Protein 4EC6 (pdb70)

B-factor: mean 28.8, std 16.99, range [8.0, 128.02]

Organism: Enterococcus faecalis (NCBI:txid1351)

Solvent-accessible surface area: 35112 Å² total

Foldseek 3Di:
DQVQVQVLVVVLVCLLQDQDQPLVVSCVVNVVQADPPEPCSPRGNPQKAWDDKDWDDWDDDPAWIKTKIDTWIQHPVDTFWMKIWTWHADPVGIHTYYDIDIGGDDPD/DQVQVVVLVVVLVCLLQDQDQPQVVSCVVNVVQADPLDDCSPRGHDQKDWPDKAWDDWDDDPAFIKTKIDTWIDHPHDTFWIKIFTWHADPVGIHTYDDIDTGHDDDD/DFVQVQVLVVVLVCLLQDQPPDFVVSCVVNVVQADPLDDCSPRGNDQKDWDDKAWDDWDADDQFIKTKIDTWIDHPHDTFWIKIWTWHQDPDGIHTYDDIDTDHDDPD/DVVQVQVLVVVLVVLLQDQPQDLVVSCVVNVVQADPLEDCSPRGNPQKDWDDKAWDDWDDDPFFIKTKIDTWIDHPNRIFWIKIFTKGADPPGIHTYYDIDIDTDDPD/DVVQVQVLVVVLVCLLQDQPQDQVVSCVVNVVAADPVDDCNPRGNPQKDWPDKAWDDWDACPQGIKTKIDTWIDRVPDTFWIKIFIWGQDPHRIHTYDDIDTHGDDDD/DQVQVQVLVVVLVCLLQDQDQDAVVSCVVNVVQADPLDDCPPRDNPQKDWDDKAWDDWDADPAFIKTKIDTFIHNDPDTFWIKIWTWHQDPVGIHTYDDIDTDGDDPD

Sequence (648 aa):
SQSKIDTFGRYFLTYYFSQEKNQENYQSSLRTYVSEKVDISDWKALGKTLKSVNYYGSEQTKKGYSVEYLLNVSVDNRSKQKITFEVEPTKNGFLVTTQPKLTDFSFNSQSKIDTFGRYFLTYYFSQEKNQENYQSSLRTYVSEKVDISDWKALGKTLKSVNYYGSEQTKKGYSVEYLLNVSVDNRSKQKITFEVEPTKNGFLVTTQPKLTDFSFNSQSKIDTFGRYFLTYYFSQEKNQENYQSSLRTYVSEKVDISDWKALGKTLKSVNYYGSEQTKKGYSVEYLLNVSVDNRSKQKITFEVEPTKNGFLVTTQPKLTDFSFNSQSKIDTFGRYFLTYYFSQEKNQENYQSSLRTYVSEKVDISDWKALGKTLKSVNYYGSEQTKKGYSVEYLLNVSVDNRSKQKITFEVEPTKNGFLVTTQPKLTDFSFNSQSKIDTFGRYFLTYYFSQEKNQENYQSSLRTYVSEKVDISDWKALGKTLKSVNYYGSEQTKKGYSVEYLLNVSVDNRSKQKITFEVEPTKNGFLVTTQPKLTDFSFNSQSKIDTFGRYFLTYYFSQEKNQENYQSSLRTYVSEKVDISDWKALGKTLKSVNYYGSEQTKKGYSVEYLLNVSVDNRSKQKITFEVEPTKNGFLVTTQPKLTDFSFN

Nearest PDB structures (foldseek):
  4ec6-assembly2_E  TM=1.003E+00  e=1.521E-17  Enterococcus faecalis
  2qiy-assembly1_A  TM=4.184E-01  e=1.084E-01  Saccharomyces cerevisiae
  1px3-assembly1_A  TM=3.657E-01  e=6.871E+00  Escherichia coli
  7brs-assembly2_B  TM=3.778E-01  e=8.739E+00  Escherichia coli K-12
  7brs-assembly4_D  TM=3.753E-01  e=7.296E+00  Escherichia coli K-12

Secondary structure (DSSP, 8-state):
-HHHHHHHHHHHHHHHT-----HHHHHHHHGGGB-TTS--TT----S-EEEEEEEEEEEE-SSSEEEEEEEEEESSS-B--EEEEEEEE-SSSEEE-SPPEEE-----/-HHHHHHHHHHHHHHHT---SSHHHHHHTTGGGB-TTS--TT----S-EEEEEEEEEEEE-SSSEEEEEEEEEEETTEE--EEEEEEEE-SSSEEE-SPPEEE-----/--HHHHHHHHHHHHHHT---SSHHHHHHHHGGGB-TTS--TT----S-EEEEEEEEEEEE-SSSEEEEEEEEEEETTEE--EEEEEEEE-SSSEEE-S--EEE-----/-HHHHHHHHHHHHHHHT---S-HHHHHHHHGGGB-TTS--TT----S-EEEEEEEEEEEE-SSSEEEEEEEEEEETTEE--EEEEEEEEETTEEEE-SPPEEE-----/-HHHHHHHHHHHHHHHT---SSHHHHHHHHGGGB-TTS--TT----S-EEEEEEEEEEEE-SS-EEEEEEEEEEETTEE--EEEEEEEE-SSSEEE-SPPEEE-----/-HHHHHHHHHHHHHHHT-----HHHHHHHHGGGB-TTS--TT----S-EEEEEEEEEEEE-SSSEEEEEEEEEESSS-B--EEEEEEEE-SSSEEE-S--EEE-----

Structure (mmCIF, N/CA/C/O backbone):
data_4EC6
#
_entry.id   4EC6
#
_cell.length_a   39.210
_cell.length_b   54.980
_cell.length_c   93.470
_cell.angle_alpha   89.91
_cell.angle_beta   86.44
_cell.angle_gamma   78.63
#
_symmetry.space_group_name_H-M   'P 1'
#
loop_
_entity.id
_entity.type
_entity.pdbx_description
1 polymer 'Putative uncharacterized protein'
2 water water
#
loop_
_atom_site.group_PDB
_atom_site.id
_atom_site.type_symbol
_atom_site.label_atom_id
_atom_site.label_alt_id
_atom_site.label_comp_id
_atom_site.label_asym_id
_atom_site.label_entity_id
_atom_site.label_seq_id
_atom_site.pdbx_PDB_ins_code
_atom_site.Cartn_x
_atom_site.Cartn_y
_atom_site.Cartn_z
_atom_site.occupancy
_atom_site.B_iso_or_equiv
_atom_site.auth_seq_id
_atom_site.auth_comp_id
_atom_site.auth_asym_id
_atom_site.auth_atom_id
_atom_site.pdbx_PDB_model_num
ATOM 1 N N . SER A 1 53 ? 61.398 39.332 50.501 1.00 43.89 214 SER A N 1
ATOM 2 C CA . SER A 1 53 ? 60.963 40.630 51.152 1.00 43.12 214 SER A CA 1
ATOM 3 C C . SER A 1 53 ? 60.260 40.549 52.544 1.00 42.03 214 SER A C 1
ATOM 4 O O . SER A 1 53 ? 59.490 39.595 52.853 1.00 36.13 214 SER A O 1
ATOM 7 N N . GLN A 1 54 ? 60.587 41.547 53.378 1.00 41.16 215 GLN A N 1
ATOM 8 C CA . GLN A 1 54 ? 59.934 41.830 54.662 1.00 33.37 215 GLN A CA 1
ATOM 9 C C . GLN A 1 54 ? 58.503 42.265 54.323 1.00 29.81 215 GLN A C 1
ATOM 10 O O . GLN A 1 54 ? 57.501 41.780 54.894 1.00 29.91 215 GLN A O 1
ATOM 16 N N . SER A 1 55 ? 58.423 43.174 53.357 1.00 24.05 216 SER A N 1
ATOM 17 C CA . SER A 1 55 ? 57.192 43.594 52.723 1.00 21.63 216 SER A CA 1
ATOM 18 C C . SER A 1 55 ? 56.220 42.495 52.365 1.00 19.66 216 SER A C 1
ATOM 19 O O . SER A 1 55 ? 55.004 42.585 52.617 1.00 18.86 216 SER A O 1
ATOM 22 N N . LYS A 1 56 ? 56.749 41.473 51.719 1.00 17.32 217 LYS A N 1
ATOM 23 C CA . LYS A 1 56 ? 55.936 40.396 51.248 1.00 16.65 217 LYS A CA 1
ATOM 24 C C . LYS A 1 56 ? 55.428 39.527 52.368 1.00 15.87 217 LYS A C 1
ATOM 25 O O . LYS A 1 56 ? 54.258 39.188 52.322 1.00 15.33 217 LYS A O 1
ATOM 31 N N . ILE A 1 57 ? 56.231 39.211 53.390 1.00 15.83 218 ILE A N 1
ATOM 32 C CA . ILE A 1 57 ? 55.690 38.398 54.506 1.00 16.94 218 ILE A CA 1
ATOM 33 C C . ILE A 1 57 ? 54.594 39.169 55.213 1.00 15.38 218 ILE A C 1
ATOM 34 O O . ILE A 1 57 ? 53.529 38.624 55.553 1.00 15.10 218 ILE A O 1
ATOM 39 N N . ASP A 1 58 ? 54.867 40.451 55.442 1.00 13.46 219 ASP A N 1
ATOM 40 C CA . ASP A 1 58 ? 53.937 41.356 56.079 1.00 12.48 219 ASP A CA 1
ATOM 41 C C . ASP A 1 58 ? 52.575 41.346 55.399 1.00 11.99 219 ASP A C 1
ATOM 42 O O . ASP A 1 58 ? 51.567 41.096 56.036 1.00 11.49 219 ASP A O 1
ATOM 47 N N . THR A 1 59 ? 52.554 41.583 54.089 1.00 11.36 220 THR A N 1
ATOM 48 C CA . THR A 1 59 ? 51.332 41.589 53.301 1.00 10.36 220 THR A CA 1
ATOM 49 C C . THR A 1 59 ? 50.640 40.245 53.329 1.00 10.04 220 THR A C 1
ATOM 50 O O . THR A 1 59 ? 49.415 40.158 53.532 1.00 10.08 220 THR A O 1
ATOM 54 N N . PHE A 1 60 ? 51.400 39.181 53.124 1.00 9.53 221 PHE A N 1
ATOM 55 C CA . PHE A 1 60 ? 50.819 37.846 53.230 1.00 9.36 221 PHE A CA 1
ATOM 56 C C . PHE A 1 60 ? 50.105 37.679 54.592 1.00 9.53 221 PHE A C 1
ATOM 57 O O . PHE A 1 60 ? 48.950 37.230 54.669 1.00 9.23 221 PHE A O 1
ATOM 65 N N . GLY A 1 61 ? 50.794 38.053 55.662 1.00 9.44 222 GLY A N 1
ATOM 66 C CA . GLY A 1 61 ? 50.208 37.890 56.971 1.00 9.87 222 GLY A CA 1
ATOM 67 C C . GLY A 1 61 ? 48.916 38.679 57.096 1.00 10.20 222 GLY A C 1
ATOM 68 O O . GLY A 1 61 ? 47.958 38.233 57.758 1.00 11.08 222 GLY A O 1
ATOM 69 N N . ARG A 1 62 ? 48.842 39.837 56.448 1.00 10.14 223 ARG A N 1
ATOM 70 C CA . ARG A 1 62 ? 47.612 40.635 56.546 1.00 10.18 223 ARG A CA 1
ATOM 71 C C . ARG A 1 62 ? 46.455 39.930 55.912 1.00 10.20 223 ARG A C 1
ATOM 72 O O . ARG A 1 62 ? 45.356 39.947 56.445 1.00 10.44 223 ARG A O 1
ATOM 80 N N . TYR A 1 63 ? 46.708 39.326 54.743 1.00 10.86 224 TYR A N 1
ATOM 81 C CA . TYR A 1 63 ? 45.675 38.646 54.001 1.00 10.64 224 TYR A CA 1
ATOM 82 C C . TYR A 1 63 ? 45.165 37.463 54.813 1.00 10.44 224 TYR A C 1
ATOM 83 O O . TYR A 1 63 ? 43.954 37.370 55.081 1.00 10.75 224 TYR A O 1
ATOM 92 N N . PHE A 1 64 ? 46.085 36.648 55.313 1.00 9.71 225 PHE A N 1
ATOM 93 C CA . PHE A 1 64 ? 45.724 35.595 56.249 1.00 9.40 225 PHE A CA 1
ATOM 94 C C . PHE A 1 64 ? 44.902 36.124 57.423 1.00 9.63 225 PHE A C 1
ATOM 95 O O . PHE A 1 64 ? 43.916 35.487 57.772 1.00 9.59 225 PHE A O 1
ATOM 103 N N . LEU A 1 65 ? 45.293 37.237 58.045 1.00 9.57 226 LEU A N 1
ATOM 104 C CA . LEU A 1 65 ? 44.528 37.719 59.217 1.00 10.41 226 LEU A CA 1
ATOM 105 C C . LEU A 1 65 ? 43.047 38.060 58.922 1.00 11.59 226 LEU A C 1
ATOM 106 O O . LEU A 1 65 ? 42.154 37.855 59.737 1.00 11.61 226 LEU A O 1
ATOM 111 N N . THR A 1 66 ? 42.807 38.591 57.732 1.00 13.21 227 THR A N 1
ATOM 112 C CA . THR A 1 66 ? 41.497 38.829 57.243 1.00 14.31 227 THR A CA 1
ATOM 113 C C . THR A 1 66 ? 40.644 37.544 57.265 1.00 15.23 227 THR A C 1
ATOM 114 O O . THR A 1 66 ? 39.509 37.573 57.693 1.00 17.07 227 THR A O 1
ATOM 118 N N . TYR A 1 67 ? 41.171 36.409 56.831 1.00 14.71 228 TYR A N 1
ATOM 119 C CA . TYR A 1 67 ? 40.400 35.186 56.856 1.00 14.41 228 TYR A CA 1
ATOM 120 C C . TYR A 1 67 ? 40.377 34.529 58.260 1.00 13.55 228 TYR A C 1
ATOM 121 O O . TYR A 1 67 ? 39.375 34.027 58.731 1.00 14.63 228 TYR A O 1
ATOM 130 N N . TYR A 1 68 ? 41.479 34.584 58.950 1.00 12.57 229 TYR A N 1
ATOM 131 C CA . TYR A 1 68 ? 41.565 34.059 60.265 1.00 12.18 229 TYR A CA 1
ATOM 132 C C . TYR A 1 68 ? 40.627 34.785 61.189 1.00 12.93 229 TYR A C 1
ATOM 133 O O . TYR A 1 68 ? 40.036 34.166 62.039 1.00 12.49 229 TYR A O 1
ATOM 142 N N . PHE A 1 69 ? 40.463 36.096 61.014 1.00 13.83 230 PHE A N 1
ATOM 143 C CA . PHE A 1 69 ? 39.542 36.832 61.893 1.00 14.99 230 PHE A CA 1
ATOM 144 C C . PHE A 1 69 ? 38.112 36.940 61.332 1.00 16.18 230 PHE A C 1
ATOM 145 O O . PHE A 1 69 ? 37.283 37.656 61.884 1.00 15.62 230 PHE A O 1
ATOM 153 N N . SER A 1 70 ? 37.827 36.217 60.255 1.00 17.34 231 SER A N 1
ATOM 154 C CA . SER A 1 70 ? 36.509 36.196 59.700 1.00 18.55 231 SER A CA 1
ATOM 155 C C . SER A 1 70 ? 35.523 35.708 60.765 1.00 21.56 231 SER A C 1
ATOM 156 O O . SER A 1 70 ? 35.831 34.866 61.642 1.00 19.74 231 SER A O 1
ATOM 159 N N . GLN A 1 71 ? 34.320 36.236 60.697 1.00 24.04 232 GLN A N 1
ATOM 160 C CA . GLN A 1 71 ? 33.338 35.798 61.659 1.00 26.61 232 GLN A CA 1
ATOM 161 C C . GLN A 1 71 ? 32.357 34.723 61.224 1.00 24.78 232 GLN A C 1
ATOM 162 O O . GLN A 1 71 ? 31.549 34.324 62.042 1.00 25.36 232 GLN A O 1
ATOM 168 N N . GLU A 1 72 ? 32.501 34.211 59.994 1.00 23.27 233 GLU A N 1
ATOM 169 C CA . GLU A 1 72 ? 31.836 33.003 59.498 1.00 23.51 233 GLU A CA 1
ATOM 170 C C . GLU A 1 72 ? 31.544 31.904 60.542 1.00 25.06 233 GLU A C 1
ATOM 171 O O . GLU A 1 72 ? 32.435 31.253 61.104 1.00 24.92 233 GLU A O 1
ATOM 177 N N . LYS A 1 73 ? 30.263 31.703 60.802 1.00 24.28 234 LYS A N 1
ATOM 178 C CA . LYS A 1 73 ? 29.870 30.893 61.915 1.00 24.70 234 LYS A CA 1
ATOM 179 C C . LYS A 1 73 ? 29.837 29.394 61.534 1.00 22.90 234 LYS A C 1
ATOM 180 O O . LYS A 1 73 ? 29.954 28.540 62.402 1.00 20.06 234 LYS A O 1
ATOM 186 N N . ASN A 1 74 ? 29.707 29.096 60.242 1.00 21.06 235 ASN A N 1
ATOM 187 C CA . ASN A 1 74 ? 29.856 27.746 59.730 1.00 21.40 235 ASN A CA 1
ATOM 188 C C . ASN A 1 74 ? 31.337 27.305 59.754 1.00 21.17 235 ASN A C 1
ATOM 189 O O . ASN A 1 74 ? 32.129 27.771 58.944 1.00 20.53 235 ASN A O 1
ATOM 194 N N . GLN A 1 75 ? 31.686 26.405 60.655 1.00 21.05 236 GLN A N 1
ATOM 195 C CA . GLN A 1 75 ? 33.049 25.914 60.803 1.00 22.97 236 GLN A CA 1
ATOM 196 C C . GLN A 1 75 ? 33.721 25.370 59.511 1.00 23.81 236 GLN A C 1
ATOM 197 O O . GLN A 1 75 ? 34.905 25.627 59.275 1.00 21.70 236 GLN A O 1
ATOM 203 N N . GLU A 1 76 ? 32.982 24.632 58.680 1.00 26.00 237 GLU A N 1
ATOM 204 C CA . GLU A 1 76 ? 33.568 24.159 57.420 1.00 27.68 237 GLU A CA 1
ATOM 205 C C . GLU A 1 76 ? 33.922 25.316 56.481 1.00 25.92 237 GLU A C 1
ATOM 206 O O . GLU A 1 76 ? 34.976 25.320 55.873 1.00 28.15 237 GLU A O 1
ATOM 212 N N . ASN A 1 77 ? 33.060 26.303 56.369 1.00 25.76 238 ASN A N 1
ATOM 213 C CA . ASN A 1 77 ? 33.366 27.429 55.498 1.00 26.39 238 ASN A CA 1
ATOM 214 C C . ASN A 1 77 ? 34.512 28.320 56.051 1.00 23.55 238 ASN A C 1
ATOM 215 O O . ASN A 1 77 ? 35.296 28.855 55.284 1.00 21.98 238 ASN A O 1
ATOM 220 N N . TYR A 1 78 ? 34.607 28.440 57.379 1.00 20.14 239 TYR A N 1
ATOM 221 C CA . TYR A 1 78 ? 35.599 29.283 58.002 1.00 18.26 239 TYR A CA 1
ATOM 222 C C . TYR A 1 78 ? 36.975 28.642 57.702 1.00 18.44 239 TYR A C 1
ATOM 223 O O . TYR A 1 78 ? 37.928 29.305 57.215 1.00 17.06 239 TYR A O 1
ATOM 232 N N . GLN A 1 79 ? 37.035 27.343 57.912 1.00 16.81 240 GLN A N 1
ATOM 233 C CA . GLN A 1 79 ? 38.189 26.598 57.517 1.00 17.29 240 GLN A CA 1
ATOM 234 C C . GLN A 1 79 ? 38.504 26.616 56.045 1.00 17.82 240 GLN A C 1
ATOM 235 O O . GLN A 1 79 ? 39.657 26.763 55.675 1.00 17.29 240 GLN A O 1
ATOM 241 N N . SER A 1 80 ? 37.501 26.539 55.183 1.00 19.25 241 SER A N 1
ATOM 242 C CA . SER A 1 80 ? 37.813 26.527 53.745 1.00 18.76 241 SER A CA 1
ATOM 243 C C . SER A 1 80 ? 38.389 27.810 53.280 1.00 17.68 241 SER A C 1
ATOM 244 O O . SER A 1 80 ? 39.254 27.812 52.442 1.00 18.11 241 SER A O 1
ATOM 247 N N . SER A 1 81 ? 37.855 28.917 53.776 1.00 17.09 242 SER A N 1
ATOM 248 C CA . SER A 1 81 ? 38.281 30.212 53.293 1.00 16.31 242 SER A CA 1
ATOM 249 C C . SER A 1 81 ? 39.696 30.556 53.766 1.00 14.74 242 SER A C 1
ATOM 250 O O . SER A 1 81 ? 40.283 31.450 53.231 1.00 14.08 242 SER A O 1
ATOM 253 N N . LEU A 1 82 ? 40.213 29.862 54.777 1.00 13.90 243 LEU A N 1
ATOM 254 C CA . LEU A 1 82 ? 41.579 30.083 55.168 1.00 14.07 243 LEU A CA 1
ATOM 255 C C . LEU A 1 82 ? 42.557 28.970 54.787 1.00 14.06 243 LEU A C 1
ATOM 256 O O . LEU A 1 82 ? 43.766 29.117 54.950 1.00 14.19 243 LEU A O 1
ATOM 261 N N . ARG A 1 83 ? 42.028 27.894 54.213 1.00 14.50 244 ARG A N 1
ATOM 262 C CA . ARG A 1 83 ? 42.789 26.700 53.835 1.00 14.42 244 ARG A CA 1
ATOM 263 C C . ARG A 1 83 ? 44.056 26.970 53.038 1.00 14.39 244 ARG A C 1
ATOM 264 O O . ARG A 1 83 ? 45.094 26.409 53.369 1.00 13.74 244 ARG A O 1
ATOM 272 N N . THR A 1 84 ? 43.982 27.826 52.009 1.00 15.26 245 THR A N 1
ATOM 273 C CA . THR A 1 84 ? 45.119 28.077 51.118 1.00 15.45 245 THR A CA 1
ATOM 274 C C . THR A 1 84 ? 46.241 28.788 51.783 1.00 14.31 245 THR A C 1
ATOM 275 O O . THR A 1 84 ? 47.334 28.662 51.324 1.00 13.59 245 THR A O 1
ATOM 279 N N . TYR A 1 85 ? 45.953 29.566 52.835 1.00 13.55 246 TYR A N 1
ATOM 280 C CA . TYR A 1 85 ? 46.983 30.260 53.628 1.00 12.78 246 TYR A CA 1
ATOM 281 C C . TYR A 1 85 ? 47.726 29.379 54.587 1.00 12.02 246 TYR A C 1
ATOM 282 O O . TYR A 1 85 ? 48.857 29.688 54.946 1.00 11.72 246 TYR A O 1
ATOM 291 N N . VAL A 1 86 ? 47.097 28.297 55.025 1.00 11.86 247 VAL A N 1
ATOM 292 C CA . VAL A 1 86 ? 47.766 27.400 55.995 1.00 12.07 247 VAL A CA 1
ATOM 293 C C . VAL A 1 86 ? 48.379 26.138 55.410 1.00 12.60 247 VAL A C 1
ATOM 294 O O . VAL A 1 86 ? 47.773 25.461 54.601 1.00 12.58 247 VAL A O 1
ATOM 298 N N . SER A 1 87 ? 49.613 25.842 55.801 1.00 13.51 248 SER A N 1
ATOM 299 C CA . SER A 1 87 ? 50.222 24.577 55.444 1.00 14.19 248 SER A CA 1
ATOM 300 C C . SER A 1 87 ? 49.299 23.408 55.822 1.00 15.07 248 SER A C 1
ATOM 301 O O . SER A 1 87 ? 48.696 23.391 56.891 1.00 14.60 248 SER A O 1
ATOM 304 N N . GLU A 1 88 ? 49.226 22.418 54.925 1.00 17.83 249 GLU A N 1
ATOM 305 C CA . GLU A 1 88 ? 48.516 21.162 55.170 1.00 19.28 249 GLU A CA 1
ATOM 306 C C . GLU A 1 88 ? 49.051 20.424 56.383 1.00 18.81 249 GLU A C 1
ATOM 307 O O . GLU A 1 88 ? 48.390 19.567 56.909 1.00 19.94 249 GLU A O 1
ATOM 313 N N . LYS A 1 89 ? 50.255 20.734 56.815 1.00 18.92 250 LYS A N 1
ATOM 314 C CA . LYS A 1 89 ? 50.809 20.063 57.978 1.00 20.86 250 LYS A CA 1
ATOM 315 C C . LYS A 1 89 ? 50.248 20.587 59.272 1.00 19.77 250 LYS A C 1
ATOM 316 O O . LYS A 1 89 ? 50.543 20.039 60.289 1.00 21.30 250 LYS A O 1
ATOM 322 N N . VAL A 1 90 ? 49.490 21.673 59.250 1.00 17.80 251 VAL A N 1
ATOM 323 C CA . VAL A 1 90 ? 48.875 22.165 60.461 1.00 17.30 251 VAL A CA 1
ATOM 324 C C . VAL A 1 90 ? 47.465 21.593 60.543 1.00 17.19 251 VAL A C 1
ATOM 325 O O . VAL A 1 90 ? 46.772 21.552 59.510 1.00 16.30 251 VAL A O 1
ATOM 329 N N . ASP A 1 91 ? 47.057 21.148 61.742 1.00 16.57 252 ASP A N 1
ATOM 330 C CA . ASP A 1 91 ? 45.716 20.603 61.949 1.00 17.50 252 ASP A CA 1
ATOM 331 C C . ASP A 1 91 ? 44.784 21.804 62.130 1.00 17.08 252 ASP A C 1
ATOM 332 O O . ASP A 1 91 ? 44.883 22.507 63.122 1.00 16.50 252 ASP A O 1
ATOM 337 N N . ILE A 1 92 ? 43.940 22.066 61.138 1.00 16.92 253 ILE A N 1
ATOM 338 C CA . ILE A 1 92 ? 42.996 23.188 61.239 1.00 17.20 253 ILE A CA 1
ATOM 339 C C . ILE A 1 92 ? 41.582 22.678 61.431 1.00 17.04 253 ILE A C 1
ATOM 340 O O . ILE A 1 92 ? 40.628 23.455 61.419 1.00 16.85 253 ILE A O 1
ATOM 345 N N . SER A 1 93 ? 41.439 21.375 61.620 1.00 17.65 254 SER A N 1
ATOM 346 C CA . SER A 1 93 ? 40.088 20.763 61.793 1.00 18.59 254 SER A CA 1
ATOM 347 C C . SER A 1 93 ? 39.256 21.344 62.974 1.00 19.06 254 SER A C 1
ATOM 348 O O . SER A 1 93 ? 38.030 21.375 62.911 1.00 18.67 254 SER A O 1
ATOM 351 N N . ASP A 1 94 ? 39.922 21.812 64.031 1.00 20.22 255 ASP A N 1
ATOM 352 C CA . ASP A 1 94 ? 39.217 22.459 65.170 1.00 23.55 255 ASP A CA 1
ATOM 353 C C . ASP A 1 94 ? 39.194 24.027 65.223 1.00 23.17 255 ASP A C 1
ATOM 354 O O . ASP A 1 94 ? 38.713 24.589 66.187 1.00 25.54 255 ASP A O 1
ATOM 359 N N . TRP A 1 95 ? 39.690 24.729 64.206 1.00 20.73 256 TRP A N 1
ATOM 360 C CA . TRP A 1 95 ? 39.692 26.184 64.252 1.00 18.78 256 TRP A CA 1
ATOM 361 C C . TRP A 1 95 ? 38.293 26.632 64.006 1.00 19.03 256 TRP A C 1
ATOM 362 O O . TRP A 1 95 ? 37.696 26.191 63.056 1.00 19.24 256 TRP A O 1
ATOM 373 N N . LYS A 1 96 ? 37.767 27.508 64.849 1.00 19.80 257 LYS A N 1
ATOM 374 C CA . LYS A 1 96 ? 36.473 28.140 64.602 1.00 21.25 257 LYS A CA 1
ATOM 375 C C . LYS A 1 96 ? 36.615 29.656 64.580 1.00 20.22 257 LYS A C 1
ATOM 376 O O . LYS A 1 96 ? 37.620 30.210 65.053 1.00 18.03 257 LYS A O 1
ATOM 382 N N . ALA A 1 97 ? 35.586 30.330 64.062 1.00 20.12 258 ALA A N 1
ATOM 383 C CA . ALA A 1 97 ? 35.515 31.783 64.122 1.00 19.66 258 ALA A CA 1
ATOM 384 C C . ALA A 1 97 ? 35.729 32.140 65.573 1.00 19.95 258 ALA A C 1
ATOM 385 O O . ALA A 1 97 ? 35.242 31.446 66.450 1.00 21.61 258 ALA A O 1
ATOM 387 N N . LEU A 1 98 ? 36.507 33.181 65.841 1.00 20.11 259 LEU A N 1
ATOM 388 C CA . LEU A 1 98 ? 36.882 33.503 67.207 1.00 19.23 259 LEU A CA 1
ATOM 389 C C . LEU A 1 98 ? 35.915 34.483 67.859 1.00 20.24 259 LEU A C 1
ATOM 390 O O . LEU A 1 98 ? 36.092 34.786 69.022 1.00 22.17 259 LEU A O 1
ATOM 395 N N . GLY A 1 99 ? 34.915 34.976 67.125 1.00 21.17 260 GLY A N 1
ATOM 396 C CA . GLY A 1 99 ? 33.955 35.952 67.659 1.00 25.23 260 GLY A CA 1
ATOM 397 C C . GLY A 1 99 ? 34.516 37.348 67.978 1.00 28.44 260 GLY A C 1
ATOM 398 O O . GLY A 1 99 ? 33.986 38.059 68.835 1.00 32.00 260 GLY A O 1
ATOM 399 N N . LYS A 1 100 ? 35.597 37.725 67.289 1.00 29.03 261 LYS A N 1
ATOM 400 C CA . LYS A 1 100 ? 36.336 38.959 67.518 1.00 26.94 261 LYS A CA 1
ATOM 401 C C . LYS A 1 100 ? 36.400 39.725 66.223 1.00 26.54 261 LYS A C 1
ATOM 402 O O . LYS A 1 100 ? 36.551 39.145 65.194 1.00 28.09 261 LYS A O 1
ATOM 408 N N . THR A 1 101 ? 36.229 41.032 66.293 1.00 26.11 262 THR A N 1
ATOM 409 C CA . THR A 1 101 ? 36.189 41.898 65.140 1.00 24.78 262 THR A CA 1
ATOM 410 C C . THR A 1 101 ? 37.495 42.684 65.000 1.00 24.66 262 THR A C 1
ATOM 411 O O . THR A 1 101 ? 38.014 43.296 65.934 1.00 26.44 262 THR A O 1
ATOM 415 N N . LEU A 1 102 ? 38.030 42.680 63.808 1.00 23.13 263 LEU A N 1
ATOM 416 C CA . LEU A 1 102 ? 39.365 43.145 63.627 1.00 22.34 263 LEU A CA 1
ATOM 417 C C . LEU A 1 102 ? 39.222 44.594 63.195 1.00 22.27 263 LEU A C 1
ATOM 418 O O . LEU A 1 102 ? 38.671 44.858 62.130 1.00 21.46 263 LEU A O 1
ATOM 423 N N . LYS A 1 103 ? 39.677 45.527 64.029 1.00 22.28 264 LYS A N 1
ATOM 424 C CA . LYS A 1 103 ? 39.516 46.970 63.717 1.00 23.10 264 LYS A CA 1
ATOM 425 C C . LYS A 1 103 ? 40.731 47.547 63.027 1.00 22.24 264 LYS A C 1
ATOM 426 O O . LYS A 1 103 ? 40.603 48.512 62.283 1.00 24.64 264 LYS A O 1
ATOM 432 N N . SER A 1 104 ? 41.915 46.999 63.310 1.00 19.63 265 SER A N 1
ATOM 433 C CA . SER A 1 104 ? 43.137 47.461 62.694 1.00 16.82 265 SER A CA 1
ATOM 434 C C . SER A 1 104 ? 44.273 46.455 62.843 1.00 16.19 265 SER A C 1
ATOM 435 O O . SER A 1 104 ? 44.323 45.669 63.812 1.00 15.20 265 SER A O 1
ATOM 438 N N . VAL A 1 105 ? 45.193 46.521 61.878 1.00 13.70 266 VAL A N 1
ATOM 439 C CA . VAL A 1 105 ? 46.301 45.615 61.841 1.00 13.15 266 VAL A CA 1
ATOM 440 C C . VAL A 1 105 ? 47.563 46.391 61.539 1.00 12.44 266 VAL A C 1
ATOM 441 O O . VAL A 1 105 ? 47.623 47.096 60.549 1.00 12.07 266 VAL A O 1
ATOM 445 N N . ASN A 1 106 ? 48.570 46.255 62.380 1.00 12.29 267 ASN A N 1
ATOM 446 C CA . ASN A 1 106 ? 49.866 46.836 62.094 1.00 12.79 267 ASN A CA 1
ATOM 447 C C . ASN A 1 106 ? 50.925 45.789 62.204 1.00 13.12 267 ASN A C 1
ATOM 448 O O . ASN A 1 106 ? 50.986 45.068 63.183 1.00 14.00 267 ASN A O 1
ATOM 453 N N . TYR A 1 107 ? 51.768 45.698 61.194 1.00 12.84 268 TYR A N 1
ATOM 454 C CA . TYR A 1 107 ? 52.890 44.773 61.207 1.00 12.42 268 TYR A CA 1
ATOM 455 C C . TYR A 1 107 ? 53.868 45.114 62.300 1.00 12.25 268 TYR A C 1
ATOM 456 O O . TYR A 1 107 ? 54.232 46.258 62.430 1.00 13.23 268 TYR A O 1
ATOM 465 N N . TYR A 1 108 ? 54.336 44.119 63.049 1.00 12.28 269 TYR A N 1
ATOM 466 C CA . TYR A 1 108 ? 55.199 44.362 64.210 1.00 12.45 269 TYR A CA 1
ATOM 467 C C . TYR A 1 108 ? 56.540 43.619 64.094 1.00 13.70 269 TYR A C 1
ATOM 468 O O . TYR A 1 108 ? 57.281 43.477 65.061 1.00 15.59 269 TYR A O 1
ATOM 477 N N . GLY A 1 109 ? 56.881 43.162 62.899 1.00 14.28 270 GLY A N 1
ATOM 478 C CA . GLY A 1 109 ? 58.206 42.631 62.654 1.00 14.39 270 GLY A CA 1
ATOM 479 C C . GLY A 1 109 ? 58.280 41.125 62.668 1.00 15.27 270 GLY A C 1
ATOM 480 O O . GLY A 1 109 ? 57.345 40.421 63.054 1.00 15.18 270 GLY A O 1
ATOM 481 N N . SER A 1 110 ? 59.431 40.624 62.266 1.00 16.39 271 SER A N 1
ATOM 482 C CA . SER A 1 110 ? 59.637 39.205 62.177 1.00 17.94 271 SER A CA 1
ATOM 483 C C . SER A 1 110 ? 60.954 38.825 62.784 1.00 18.98 271 SER A C 1
ATOM 484 O O . SER A 1 110 ? 61.770 39.656 63.091 1.00 18.56 271 SER A O 1
ATOM 487 N N . GLU A 1 111 ? 61.157 37.532 62.902 1.00 22.08 272 GLU A N 1
ATOM 488 C CA . GLU A 1 111 ? 62.248 36.944 63.605 1.00 23.33 272 GLU A CA 1
ATOM 489 C C . GLU A 1 111 ? 62.470 35.679 62.812 1.00 21.49 272 GLU A C 1
ATOM 490 O O . GLU A 1 111 ? 61.555 34.846 62.641 1.00 18.99 272 GLU A O 1
ATOM 496 N N . GLN A 1 112 ? 63.685 35.527 62.299 1.00 20.94 273 GLN A N 1
ATOM 497 C CA . GLN A 1 112 ? 63.992 34.346 61.533 1.00 20.80 273 GLN A CA 1
ATOM 498 C C . GLN A 1 112 ? 63.916 33.057 62.380 1.00 20.53 273 GLN A C 1
ATOM 499 O O . GLN A 1 112 ? 64.315 33.053 63.536 1.00 20.08 273 GLN A O 1
ATOM 505 N N . THR A 1 113 ? 63.334 32.007 61.812 1.00 20.23 274 THR A N 1
ATOM 506 C CA . THR A 1 113 ? 63.320 30.671 62.397 1.00 22.56 274 THR A CA 1
ATOM 507 C C . THR A 1 113 ? 64.102 29.741 61.462 1.00 25.66 274 THR A C 1
ATOM 508 O O . THR A 1 113 ? 64.592 30.159 60.382 1.00 27.48 274 THR A O 1
ATOM 512 N N . LYS A 1 114 ? 64.186 28.475 61.855 1.00 29.47 275 LYS A N 1
ATOM 513 C CA . LYS A 1 114 ? 64.942 27.491 61.092 1.00 34.29 275 LYS A CA 1
ATOM 514 C C . LYS A 1 114 ? 64.492 27.384 59.642 1.00 34.74 275 LYS A C 1
ATOM 515 O O . LYS A 1 114 ? 65.338 27.352 58.757 1.00 32.95 275 LYS A O 1
ATOM 521 N N . LYS A 1 115 ? 63.184 27.411 59.380 1.00 33.95 276 LYS A N 1
ATOM 522 C CA . LYS A 1 115 ? 62.722 27.319 57.984 1.00 36.06 276 LYS A CA 1
ATOM 523 C C . LYS A 1 115 ? 61.855 28.483 57.526 1.00 34.52 276 LYS A C 1
ATOM 524 O O . LYS A 1 115 ? 61.384 28.525 56.377 1.00 34.91 276 LYS A O 1
ATOM 530 N N . GLY A 1 116 ? 61.662 29.457 58.407 1.00 31.18 277 GLY A N 1
ATOM 531 C CA . GLY A 1 116 ? 60.891 30.588 58.002 1.00 27.29 277 GLY A CA 1
ATOM 532 C C . GLY A 1 116 ? 61.066 31.791 58.879 1.00 26.96 277 GLY A C 1
ATOM 533 O O . GLY A 1 116 ? 62.195 32.221 59.198 1.00 26.81 277 GLY A O 1
ATOM 534 N N . TYR A 1 117 ? 59.922 32.363 59.222 1.00 24.34 278 TYR A N 1
ATOM 535 C CA . TYR A 1 117 ? 59.893 33.552 60.010 1.00 23.67 278 TYR A CA 1
ATOM 536 C C . TYR A 1 117 ? 58.761 33.467 60.966 1.00 21.64 278 TYR A C 1
ATOM 537 O O . TYR A 1 117 ? 57.698 32.987 60.614 1.00 22.49 278 TYR A O 1
ATOM 546 N N . SER A 1 118 ? 59.009 33.909 62.186 1.00 19.78 279 SER A N 1
ATOM 547 C CA . SER A 1 118 ? 57.960 34.176 63.136 1.00 18.29 279 SER A CA 1
ATOM 548 C C . SER A 1 118 ? 57.548 35.652 62.945 1.00 17.54 279 SER A C 1
ATOM 549 O O . SER A 1 118 ? 58.401 36.556 63.027 1.00 15.67 279 SER A O 1
ATOM 552 N N . VAL A 1 119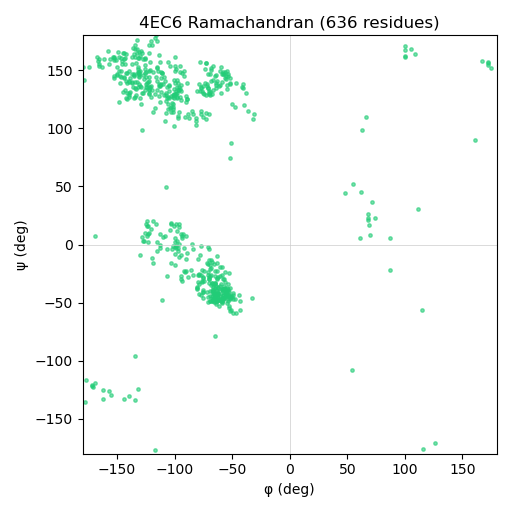 ? 56.264 35.898 62.654 1.00 15.59 280 VAL A N 1
ATOM 553 C CA . VAL A 1 119 ? 55.811 37.274 62.422 1.00 14.90 280 VAL A CA 1
ATOM 554 C C . VAL A 1 119 ? 54.904 37.752 63.546 1.00 14.78 280 VAL A C 1
ATOM 555 O O . VAL A 1 119 ? 54.150 36.984 64.120 1.00 16.19 280 VAL A O 1
ATOM 559 N N . GLU A 1 120 ? 54.938 39.028 63.853 1.00 15.23 281 GLU A N 1
ATOM 560 C CA . GLU A 1 120 ? 53.984 39.585 64.824 1.00 14.43 281 GLU A CA 1
ATOM 561 C C . GLU A 1 120 ? 53.228 40.743 64.256 1.00 13.44 281 GLU A C 1
ATOM 562 O O . GLU A 1 120 ? 53.770 41.499 63.443 1.00 12.78 281 GLU A O 1
ATOM 568 N N . TYR A 1 121 ? 51.976 40.890 64.702 1.00 12.82 282 TYR A N 1
ATOM 569 C CA . TYR A 1 121 ? 51.159 42.068 64.424 1.00 12.08 282 TYR A CA 1
ATOM 570 C C . TYR A 1 121 ? 50.526 42.612 65.695 1.00 13.09 282 TYR A C 1
ATOM 571 O O . TYR A 1 121 ? 50.192 41.862 66.622 1.00 13.41 282 TYR A O 1
ATOM 580 N N . LEU A 1 122 ? 50.325 43.925 65.736 1.00 13.88 283 LEU A N 1
ATOM 581 C CA . LEU A 1 122 ? 49.491 44.531 66.777 1.00 14.27 283 LEU A CA 1
ATOM 582 C C . LEU A 1 122 ? 48.098 44.735 66.229 1.00 15.00 283 LEU A C 1
ATOM 583 O O . LEU A 1 122 ? 47.953 45.253 65.136 1.00 16.08 283 LEU A O 1
ATOM 588 N N . LEU A 1 123 ? 47.075 44.355 66.987 1.00 15.49 284 LEU A N 1
ATOM 589 C CA . LEU A 1 123 ? 45.710 44.443 66.525 1.00 16.26 284 LEU A CA 1
ATOM 590 C C . LEU A 1 123 ? 44.861 45.250 67.494 1.00 17.47 284 LEU A C 1
ATOM 591 O O . LEU A 1 123 ? 45.103 45.264 68.707 1.00 17.45 284 LEU A O 1
ATOM 596 N N . ASN A 1 124 ? 43.871 45.931 66.967 1.00 19.14 285 ASN A N 1
ATOM 597 C CA . ASN A 1 124 ? 42.788 46.374 67.808 1.00 22.07 285 ASN A CA 1
ATOM 598 C C . ASN A 1 124 ? 41.683 45.390 67.486 1.00 23.14 285 ASN A C 1
ATOM 599 O O . ASN A 1 124 ? 41.195 45.358 66.334 1.00 22.66 285 ASN A O 1
ATOM 604 N N . VAL A 1 125 ? 41.309 44.567 68.464 1.00 23.17 286 VAL A N 1
ATOM 605 C CA . VAL A 1 125 ? 40.089 43.763 68.317 1.00 25.95 286 VAL A CA 1
ATOM 606 C C . VAL A 1 125 ? 38.954 44.303 69.183 1.00 27.23 286 VAL A C 1
ATOM 607 O O . VAL A 1 125 ? 39.156 45.016 70.179 1.00 25.45 286 VAL A O 1
ATOM 611 N N . SER A 1 126 ? 37.760 43.964 68.757 1.00 33.49 287 SER A N 1
ATOM 612 C CA . SER A 1 126 ? 36.542 44.452 69.378 1.00 41.49 287 SER A CA 1
ATOM 613 C C . SER A 1 126 ? 35.680 43.224 69.689 1.00 44.70 287 SER A C 1
ATOM 614 O O . SER A 1 126 ? 35.506 42.331 68.841 1.00 42.47 287 SER A O 1
ATOM 617 N N . VAL A 1 127 ? 35.194 43.151 70.922 1.00 51.35 288 VAL A N 1
ATOM 618 C CA . VAL A 1 127 ? 34.394 41.997 71.335 1.00 62.95 288 VAL A CA 1
ATOM 619 C C . VAL A 1 127 ? 32.916 42.319 71.580 1.00 69.33 288 VAL A C 1
ATOM 620 O O . VAL A 1 127 ? 32.044 41.611 71.076 1.00 85.91 288 VAL A O 1
ATOM 624 N N . ASP A 1 128 ? 32.633 43.384 72.324 1.00 72.70 289 ASP A N 1
ATOM 625 C CA . ASP A 1 128 ? 31.255 43.748 72.628 1.00 76.64 289 ASP A CA 1
ATOM 626 C C . ASP A 1 128 ? 30.971 45.147 72.157 1.00 72.91 289 ASP A C 1
ATOM 627 O O . ASP A 1 128 ? 29.925 45.695 72.470 1.00 76.35 289 ASP A O 1
ATOM 632 N N . ASN A 1 129 ? 31.902 45.711 71.392 1.00 74.28 290 ASN A N 1
ATOM 633 C CA . ASN A 1 129 ? 32.144 47.173 71.323 1.00 71.75 290 ASN A CA 1
ATOM 634 C C . ASN A 1 129 ? 33.114 47.646 72.415 1.00 63.55 290 ASN A C 1
ATOM 635 O O . ASN A 1 129 ? 33.335 48.848 72.587 1.00 60.26 290 ASN A O 1
ATOM 640 N N . ARG A 1 130 ? 33.650 46.665 73.154 1.00 68.09 291 ARG A N 1
ATOM 641 C CA . ARG A 1 130 ? 34.813 46.809 74.050 1.00 65.57 291 ARG A CA 1
ATOM 642 C C . ARG A 1 130 ? 36.069 46.487 73.233 1.00 57.89 291 ARG A C 1
ATOM 643 O O . ARG A 1 130 ? 36.305 45.340 72.859 1.00 49.88 291 ARG A O 1
ATOM 651 N N . SER A 1 131 ? 36.852 47.519 72.957 1.00 52.36 292 SER A N 1
ATOM 652 C CA . SER A 1 131 ? 38.051 47.404 72.159 1.00 49.32 292 SER A CA 1
ATOM 653 C C . SER A 1 131 ? 39.303 47.182 73.020 1.00 45.92 292 SER A C 1
ATOM 654 O O . SER A 1 131 ? 39.383 47.667 74.133 1.00 46.46 292 SER A O 1
ATOM 657 N N . LYS A 1 132 ? 40.281 46.441 72.514 1.00 41.33 293 LYS A N 1
ATOM 658 C CA . LYS A 1 132 ? 41.560 46.327 73.225 1.00 36.34 293 LYS A CA 1
ATOM 659 C C . LYS A 1 132 ? 42.679 45.994 72.264 1.00 31.61 293 LYS A C 1
ATOM 660 O O . LYS A 1 132 ? 42.445 45.451 71.172 1.00 32.73 293 LYS A O 1
ATOM 674 N N . GLN A 1 134 ? 45.770 43.906 71.073 1.00 23.85 295 GLN A N 1
ATOM 675 C CA . GLN A 1 134 ? 46.360 42.584 71.183 1.00 24.34 295 GLN A CA 1
ATOM 676 C C . GLN A 1 134 ? 47.556 42.431 70.252 1.00 21.84 295 GLN A C 1
ATOM 677 O O . GLN A 1 134 ? 47.717 43.169 69.291 1.00 21.28 295 GLN A O 1
ATOM 683 N N . LYS A 1 135 ? 48.425 41.497 70.596 1.00 19.94 296 LYS A N 1
ATOM 684 C CA . LYS A 1 135 ? 49.453 41.013 69.699 1.00 17.79 296 LYS A CA 1
ATOM 685 C C . LYS A 1 135 ? 49.145 39.577 69.222 1.00 15.83 296 LYS A C 1
ATOM 686 O O . LYS A 1 135 ? 48.609 38.758 69.965 1.00 14.55 296 LYS A O 1
ATOM 692 N N . ILE A 1 136 ? 49.432 39.327 67.955 1.00 14.15 297 ILE A N 1
ATOM 693 C CA . ILE A 1 136 ? 49.289 38.024 67.366 1.00 13.67 297 ILE A CA 1
ATOM 694 C C . ILE A 1 136 ? 50.623 37.613 66.725 1.00 14.31 297 ILE A C 1
ATOM 695 O O . ILE A 1 136 ? 51.247 38.401 66.029 1.00 12.54 297 ILE A O 1
ATOM 700 N N . THR A 1 137 ? 51.028 36.374 67.021 1.00 15.61 298 THR A N 1
ATOM 701 C CA . THR A 1 137 ? 52.267 35.762 66.585 1.00 16.04 298 THR A CA 1
ATOM 702 C C . THR A 1 137 ? 51.923 34.427 65.865 1.00 15.71 298 THR A C 1
ATOM 703 O O . THR A 1 137 ? 51.040 33.682 66.270 1.00 15.90 298 THR A O 1
ATOM 707 N N . PHE A 1 138 ? 52.595 34.161 64.763 1.00 14.42 299 PHE A N 1
ATOM 708 C CA . PHE A 1 138 ? 52.491 32.896 64.077 1.00 13.65 299 PHE A CA 1
ATOM 709 C C . PHE A 1 138 ? 53.700 32.730 63.147 1.00 14.94 299 PHE A C 1
ATOM 710 O O . PHE A 1 138 ? 54.368 33.697 62.802 1.00 14.70 299 PHE A O 1
ATOM 718 N N . GLU A 1 139 ? 54.008 31.513 62.755 1.00 17.39 300 GLU A N 1
ATOM 719 C CA . GLU A 1 139 ? 55.121 31.328 61.802 1.00 19.94 300 GLU A CA 1
ATOM 720 C C . GLU A 1 139 ? 54.686 31.136 60.357 1.00 19.28 300 GLU A C 1
ATOM 721 O O . GLU A 1 139 ? 53.562 30.784 60.085 1.00 19.59 300 GLU A O 1
ATOM 727 N N . VAL A 1 140 ? 55.609 31.345 59.448 1.00 20.29 301 VAL A N 1
ATOM 728 C CA . VAL A 1 140 ? 55.321 31.462 58.015 1.00 21.16 301 VAL A CA 1
ATOM 729 C C . VAL A 1 140 ? 56.533 30.889 57.302 1.00 21.49 301 VAL A C 1
ATOM 730 O O . VAL A 1 140 ? 57.624 31.070 57.773 1.00 22.57 301 VAL A O 1
ATOM 734 N N . GLU A 1 141 ? 56.339 30.129 56.234 1.00 22.06 302 GLU A N 1
ATOM 735 C CA . GLU A 1 141 ? 57.445 29.531 55.486 1.00 23.47 302 GLU A CA 1
ATOM 736 C C . GLU A 1 141 ? 57.254 29.797 54.015 1.00 24.71 302 GLU A C 1
ATOM 737 O O . GLU A 1 141 ? 56.119 29.905 53.534 1.00 24.57 302 GLU A O 1
ATOM 743 N N . PRO A 1 142 ? 58.360 30.006 53.297 1.00 27.37 303 PRO A N 1
ATOM 744 C CA . PRO A 1 142 ? 58.150 30.313 51.886 1.00 27.04 303 PRO A CA 1
ATOM 745 C C . PRO A 1 142 ? 57.853 29.020 51.161 1.00 27.27 303 PRO A C 1
ATOM 746 O O . PRO A 1 142 ? 58.180 27.950 51.652 1.00 26.32 303 PRO A O 1
ATOM 750 N N . THR A 1 143 ? 57.194 29.137 50.028 1.00 29.14 304 THR A N 1
ATOM 751 C CA . THR A 1 143 ? 56.926 28.023 49.149 1.00 32.94 304 THR A CA 1
ATOM 752 C C . THR A 1 143 ? 57.488 28.506 47.842 1.00 36.59 304 THR A C 1
ATOM 753 O O . THR A 1 143 ? 57.696 29.706 47.695 1.00 39.15 304 THR A O 1
ATOM 757 N N . LYS A 1 144 ? 57.773 27.624 46.888 1.00 46.77 305 LYS A N 1
ATOM 758 C CA . LYS A 1 144 ? 58.508 28.112 45.703 1.00 55.96 305 LYS A CA 1
ATOM 759 C C . LYS A 1 144 ? 57.748 29.310 45.119 1.00 56.50 305 LYS A C 1
ATOM 760 O O . LYS A 1 144 ? 58.354 30.292 44.683 1.00 53.28 305 LYS A O 1
ATOM 766 N N . ASN A 1 145 ? 56.418 29.232 45.233 1.00 56.31 306 ASN A N 1
ATOM 767 C CA . ASN A 1 145 ? 55.480 30.193 44.663 1.00 57.05 306 ASN A CA 1
ATOM 768 C C . ASN A 1 145 ? 55.056 31.350 45.565 1.00 46.35 306 ASN A C 1
ATOM 769 O O . ASN A 1 145 ? 54.605 32.347 45.057 1.00 42.01 306 ASN A O 1
ATOM 774 N N . GLY A 1 146 ? 55.167 31.189 46.886 1.00 47.78 307 GLY A N 1
ATOM 775 C CA . GLY A 1 146 ? 54.696 32.175 47.891 1.00 39.89 307 GLY A CA 1
ATOM 776 C C . GLY A 1 146 ? 54.987 31.828 49.358 1.00 36.64 307 GLY A C 1
ATOM 777 O O . GLY A 1 146 ? 56.154 31.757 49.791 1.00 34.85 307 GLY A O 1
ATOM 778 N N . PHE A 1 147 ? 53.918 31.635 50.143 1.00 33.58 308 PHE A N 1
ATOM 779 C CA . PHE A 1 147 ? 54.042 31.510 51.612 1.00 27.85 308 PHE A CA 1
ATOM 780 C C . PHE A 1 147 ? 52.979 30.627 52.203 1.00 23.76 308 PHE A C 1
ATOM 781 O O . PHE A 1 147 ? 51.896 30.515 51.644 1.00 23.68 308 PHE A O 1
ATOM 789 N N . LEU A 1 148 ? 53.288 30.001 53.335 1.00 19.29 309 LEU A N 1
ATOM 790 C CA . LEU A 1 148 ? 52.261 29.319 54.098 1.00 16.46 309 LEU A CA 1
ATOM 791 C C . LEU A 1 148 ? 52.458 29.588 55.604 1.00 16.02 309 LEU A C 1
ATOM 792 O O . LEU A 1 148 ? 53.606 29.716 56.061 1.00 15.63 309 LEU A O 1
ATOM 797 N N . VAL A 1 149 ? 51.346 29.738 56.339 1.00 14.09 310 VAL A N 1
ATOM 798 C CA . VAL A 1 149 ? 51.358 29.767 57.795 1.00 14.14 310 VAL A CA 1
ATOM 799 C C . VAL A 1 149 ? 51.644 28.332 58.305 1.00 14.44 310 VAL A C 1
ATOM 800 O O . VAL A 1 149 ? 51.068 27.377 57.783 1.00 15.11 310 VAL A O 1
ATOM 804 N N . THR A 1 150 ? 52.483 28.181 59.330 1.00 13.52 311 THR A N 1
ATOM 805 C CA . THR A 1 150 ? 52.857 26.877 59.798 1.00 13.78 311 THR A CA 1
ATOM 806 C C . THR A 1 150 ? 52.654 26.636 61.296 1.00 15.01 311 THR A C 1
ATOM 807 O O . THR A 1 150 ? 53.058 25.607 61.807 1.00 16.16 311 THR A O 1
ATOM 811 N N . THR A 1 151 ? 52.113 27.587 62.042 1.00 15.64 312 THR A N 1
ATOM 812 C CA . THR A 1 151 ? 51.718 27.316 63.436 1.00 15.41 312 THR A CA 1
ATOM 813 C C . THR A 1 151 ? 50.335 27.919 63.651 1.00 15.46 312 THR A C 1
ATOM 814 O O . THR A 1 151 ? 49.877 28.736 62.858 1.00 14.49 312 THR A O 1
ATOM 818 N N . GLN A 1 152 ? 49.653 27.518 64.707 1.00 16.01 313 GLN A N 1
ATOM 819 C CA . GLN A 1 152 ? 48.378 28.149 64.990 1.00 16.81 313 GLN A CA 1
ATOM 820 C C . GLN A 1 152 ? 48.696 29.517 65.641 1.00 15.91 313 GLN A C 1
ATOM 821 O O . GLN A 1 152 ? 49.539 29.562 66.485 1.00 15.36 313 GLN A O 1
ATOM 827 N N . PRO A 1 153 ? 48.070 30.630 65.200 1.00 15.79 314 PRO A N 1
ATOM 828 C CA . PRO A 1 153 ? 48.443 31.947 65.741 1.00 15.41 314 PRO A CA 1
ATOM 829 C C . PRO A 1 153 ? 48.218 32.045 67.252 1.00 15.98 314 PRO A C 1
ATOM 830 O O . PRO A 1 153 ? 47.218 31.537 67.732 1.00 15.24 314 PRO A O 1
ATOM 834 N N . LYS A 1 154 ? 49.163 32.633 67.990 1.00 17.92 315 LYS A N 1
ATOM 835 C CA . LYS A 1 154 ? 48.973 33.005 69.421 1.00 20.09 315 LYS A CA 1
ATOM 836 C C . LYS A 1 154 ? 48.540 34.458 69.574 1.00 20.28 315 LYS A C 1
ATOM 837 O O . LYS A 1 154 ? 49.159 35.408 69.069 1.00 19.86 315 LYS A O 1
ATOM 843 N N . LEU A 1 155 ? 47.457 34.631 70.291 1.00 19.84 316 LEU A N 1
ATOM 844 C CA . LEU A 1 155 ? 46.906 35.931 70.540 1.00 19.05 316 LEU A CA 1
ATOM 845 C C . LEU A 1 155 ? 47.205 36.245 72.004 1.00 20.52 316 LEU A C 1
ATOM 846 O O . LEU A 1 155 ? 46.960 35.422 72.833 1.00 20.54 316 LEU A O 1
ATOM 851 N N . THR A 1 156 ? 47.762 37.414 72.334 1.00 22.27 317 THR A N 1
ATOM 852 C CA . THR A 1 156 ? 48.064 37.731 73.723 1.00 21.70 317 THR A CA 1
ATOM 853 C C . THR A 1 156 ? 47.794 39.186 73.964 1.00 21.87 317 THR A C 1
ATOM 854 O O . THR A 1 156 ? 47.851 39.982 73.041 1.00 20.05 317 THR A O 1
ATOM 858 N N . ASP A 1 157 ? 47.527 39.550 75.218 1.00 23.14 318 ASP A N 1
ATOM 859 C CA . ASP A 1 157 ? 47.288 40.956 75.579 1.00 22.09 318 ASP A CA 1
ATOM 860 C C . ASP A 1 157 ? 48.586 41.744 75.434 1.00 20.12 318 ASP A C 1
ATOM 861 O O . ASP A 1 157 ? 49.650 41.188 75.551 1.00 20.52 318 ASP A O 1
ATOM 866 N N . PHE A 1 158 ? 48.502 43.031 75.152 1.00 18.19 319 PHE A N 1
ATOM 867 C CA . PHE A 1 158 ? 49.670 43.788 74.827 1.00 17.35 319 PHE A CA 1
ATOM 868 C C . PHE A 1 158 ? 49.512 45.220 75.293 1.00 18.46 319 PHE A C 1
ATOM 869 O O . PHE A 1 158 ? 48.412 45.767 75.288 1.00 19.31 319 PHE A O 1
ATOM 877 N N . SER A 1 159 ? 50.627 45.843 75.643 1.00 19.66 320 SER A N 1
ATOM 878 C CA . SER A 1 159 ? 50.678 47.304 75.717 1.00 22.01 320 SER A CA 1
ATOM 879 C C . SER A 1 159 ? 52.132 47.749 75.583 1.00 23.30 320 SER A C 1
ATOM 880 O O . SER A 1 159 ? 53.040 46.926 75.659 1.00 20.83 320 SER A O 1
ATOM 883 N N . PHE A 1 160 ? 52.324 49.051 75.350 1.00 26.61 321 PHE A N 1
ATOM 884 C CA . PHE A 1 160 ? 53.639 49.665 75.118 1.00 27.90 321 PHE A CA 1
ATOM 885 C C . PHE A 1 160 ? 54.464 49.927 76.391 1.00 32.88 321 PHE A C 1
ATOM 886 O O . PHE A 1 160 ? 55.668 50.200 76.326 1.00 34.57 321 PHE A O 1
ATOM 894 N N . ASN A 1 161 ? 53.809 49.812 77.539 1.00 42.07 322 ASN A N 1
ATOM 895 C CA . ASN A 1 161 ? 54.360 50.261 78.832 1.00 54.47 322 ASN A CA 1
ATOM 896 C C . ASN A 1 161 ? 55.437 49.368 79.424 1.00 59.63 322 ASN A C 1
ATOM 897 O O . ASN A 1 161 ? 55.918 49.589 80.541 1.00 67.27 322 ASN A O 1
ATOM 903 N N . SER B 1 53 ? 62.272 46.733 66.214 1.00 45.32 214 SER B N 1
ATOM 904 C CA . SER B 1 53 ? 62.260 46.742 64.732 1.00 38.78 214 SER B CA 1
ATOM 905 C C . SER B 1 53 ? 61.993 48.172 64.181 1.00 40.86 214 SER B C 1
ATOM 906 O O . SER B 1 53 ? 61.607 49.111 64.933 1.00 38.12 214 SER B O 1
ATOM 909 N N . GLN B 1 54 ? 62.273 48.337 62.885 1.00 38.56 215 GLN B N 1
ATOM 910 C CA . GLN B 1 54 ? 61.784 49.448 62.101 1.00 35.33 215 GLN B CA 1
ATOM 911 C C . GLN B 1 54 ? 60.230 49.395 62.158 1.00 31.08 215 GLN B C 1
ATOM 912 O O . GLN B 1 54 ? 59.535 50.406 62.286 1.00 28.95 215 GLN B O 1
ATOM 918 N N . SER B 1 55 ? 59.705 48.182 62.117 1.00 24.93 216 SER B N 1
ATOM 919 C CA . SER B 1 55 ? 58.309 47.950 62.220 1.00 21.91 216 SER B CA 1
ATOM 920 C C . SER B 1 55 ? 57.757 48.367 63.568 1.00 19.88 216 SER B C 1
ATOM 921 O O . SER B 1 55 ? 56.694 48.928 63.633 1.00 20.21 216 SER B O 1
ATOM 924 N N . LYS B 1 56 ? 58.460 48.066 64.638 1.00 18.57 217 LYS B N 1
ATOM 925 C CA . LYS B 1 56 ? 57.969 48.352 65.972 1.00 18.48 217 LYS B CA 1
ATOM 926 C C . LYS B 1 56 ? 57.942 49.838 66.247 1.00 17.85 217 LYS B C 1
ATOM 927 O O . LYS B 1 56 ? 57.006 50.309 66.806 1.00 18.91 217 LYS B O 1
ATOM 933 N N . ILE B 1 57 ? 58.936 50.593 65.814 1.00 18.41 218 ILE B N 1
ATOM 934 C CA . ILE B 1 57 ? 58.915 52.034 65.981 1.00 18.62 218 ILE B CA 1
ATOM 935 C C . ILE B 1 57 ? 57.772 52.597 65.153 1.00 16.84 218 ILE B C 1
ATOM 936 O O . ILE B 1 57 ? 57.018 53.453 65.601 1.00 17.04 218 ILE B O 1
ATOM 941 N N . ASP B 1 58 ? 57.656 52.116 63.924 1.00 14.96 219 ASP B N 1
ATOM 942 C CA . ASP B 1 58 ? 56.590 52.514 63.012 1.00 14.06 219 ASP B CA 1
ATOM 943 C C . ASP B 1 58 ? 55.195 52.405 63.663 1.00 13.48 219 ASP B C 1
ATOM 944 O O . ASP B 1 58 ? 54.442 53.409 63.718 1.00 12.22 219 ASP B O 1
ATOM 949 N N . THR B 1 59 ? 54.888 51.194 64.154 1.00 11.66 220 THR B N 1
ATOM 950 C CA . THR B 1 59 ? 53.653 50.902 64.773 1.00 11.25 220 THR B CA 1
ATOM 951 C C . THR B 1 59 ? 53.445 51.785 66.012 1.00 12.00 220 THR B C 1
ATOM 952 O O . THR B 1 59 ? 52.338 52.339 66.217 1.00 11.75 220 THR B O 1
ATOM 956 N N . PHE B 1 60 ? 54.495 51.934 66.825 1.00 11.89 221 PHE B N 1
ATOM 957 C CA . PHE B 1 60 ? 54.372 52.737 68.029 1.00 12.09 221 PHE B CA 1
ATOM 958 C C . PHE B 1 60 ? 53.959 54.183 67.660 1.00 12.39 221 PHE B C 1
ATOM 959 O O . PHE B 1 60 ? 52.961 54.751 68.200 1.00 11.41 221 PHE B O 1
ATOM 967 N N . GLY B 1 61 ? 54.685 54.742 66.691 1.00 12.04 222 GLY B N 1
ATOM 968 C CA . GLY B 1 61 ? 54.360 56.076 66.205 1.00 12.01 222 GLY B CA 1
ATOM 969 C C . GLY B 1 61 ? 52.910 56.210 65.741 1.00 11.89 222 GLY B C 1
ATOM 970 O O . GLY B 1 61 ? 52.265 57.236 66.000 1.00 12.41 222 GLY B O 1
ATOM 971 N N . ARG B 1 62 ? 52.364 55.170 65.110 1.00 11.42 223 ARG B N 1
ATOM 972 C CA . ARG B 1 62 ? 50.998 55.259 64.570 1.00 11.50 223 ARG B CA 1
ATOM 973 C C . ARG B 1 62 ? 50.024 55.366 65.720 1.00 11.58 223 ARG B C 1
ATOM 974 O O . ARG B 1 62 ? 49.064 56.174 65.700 1.00 11.26 223 ARG B O 1
ATOM 982 N N . TYR B 1 63 ? 50.317 54.593 66.755 1.00 12.02 224 TYR B N 1
ATOM 983 C CA . TYR B 1 63 ? 49.457 54.594 67.922 1.00 12.66 224 TYR B CA 1
ATOM 984 C C . TYR B 1 63 ? 49.460 55.961 68.587 1.00 12.26 224 TYR B C 1
ATOM 985 O O . TYR B 1 63 ? 48.413 56.564 68.833 1.00 11.90 224 TYR B O 1
ATOM 994 N N . PHE B 1 64 ? 50.660 56.467 68.837 1.00 12.68 225 PHE B N 1
ATOM 995 C CA . PHE B 1 64 ? 50.819 57.794 69.426 1.00 12.48 225 PHE B CA 1
ATOM 996 C C . PHE B 1 64 ? 50.088 58.815 68.587 1.00 13.08 225 PHE B C 1
ATOM 997 O O . PHE B 1 64 ? 49.438 59.677 69.152 1.00 13.24 225 PHE B O 1
ATOM 1005 N N . LEU B 1 65 ? 50.174 58.721 67.250 1.00 13.25 226 LEU B N 1
ATOM 1006 C CA . LEU B 1 65 ? 49.560 59.762 66.396 1.00 13.92 226 LEU B CA 1
ATOM 1007 C C . LEU B 1 65 ? 48.045 59.827 66.539 1.00 14.32 226 LEU B C 1
ATOM 1008 O O . LEU B 1 65 ? 47.452 60.910 66.468 1.00 14.30 226 LEU B O 1
ATOM 1013 N N . THR B 1 66 ? 47.432 58.661 66.728 1.00 14.97 227 THR B N 1
ATOM 1014 C CA . THR B 1 66 ? 46.016 58.558 66.928 1.00 16.57 227 THR B CA 1
ATOM 1015 C C . THR B 1 66 ? 45.588 59.439 68.100 1.00 16.94 227 THR B C 1
ATOM 1016 O O . THR B 1 66 ? 44.591 60.161 68.003 1.00 18.76 227 THR B O 1
ATOM 1020 N N . TYR B 1 67 ? 46.360 59.406 69.186 1.00 16.50 228 TYR B N 1
ATOM 1021 C CA . TYR B 1 67 ? 46.095 60.229 70.363 1.00 16.22 228 TYR B CA 1
ATOM 1022 C C . TYR B 1 67 ? 46.555 61.662 70.185 1.00 15.50 228 TYR B C 1
ATOM 1023 O O . TYR B 1 67 ? 45.830 62.583 70.509 1.00 15.47 228 TYR B O 1
ATOM 1032 N N . TYR B 1 68 ? 47.727 61.853 69.616 1.00 14.59 229 TYR B N 1
ATOM 1033 C CA . TYR B 1 68 ? 48.199 63.195 69.341 1.00 14.47 229 TYR B CA 1
ATOM 1034 C C . TYR B 1 68 ? 47.189 63.973 68.528 1.00 15.19 229 TYR B C 1
ATOM 1035 O O . TYR B 1 68 ? 47.008 65.170 68.725 1.00 15.36 229 TYR B O 1
ATOM 1044 N N . PHE B 1 69 ? 46.575 63.308 67.565 1.00 15.88 230 PHE B N 1
ATOM 1045 C CA . PHE B 1 69 ? 45.650 64.028 66.691 1.00 17.08 230 PHE B CA 1
ATOM 1046 C C . PHE B 1 69 ? 44.193 63.953 67.141 1.00 17.53 230 PHE B C 1
ATOM 1047 O O . PHE B 1 69 ? 43.300 64.358 66.419 1.00 17.96 230 PHE B O 1
ATOM 1055 N N . SER B 1 70 ? 43.964 63.432 68.327 1.00 18.73 231 SER B N 1
ATOM 1056 C CA . SER B 1 70 ? 42.629 63.321 68.822 1.00 21.15 231 SER B CA 1
ATOM 1057 C C . SER B 1 70 ? 41.987 64.706 68.933 1.00 23.52 231 SER B C 1
ATOM 1058 O O . SER B 1 70 ? 42.668 65.733 69.171 1.00 23.04 231 SER B O 1
ATOM 1061 N N . GLN B 1 71 ? 40.676 64.758 68.749 1.00 27.42 232 GLN B N 1
ATOM 1062 C CA . GLN B 1 71 ? 40.023 66.067 68.846 1.00 32.35 232 GLN B CA 1
ATOM 1063 C C . GLN B 1 71 ? 39.381 66.439 70.197 1.00 32.71 232 GLN B C 1
ATOM 1064 O O . GLN B 1 71 ? 38.640 67.397 70.276 1.00 37.56 232 GLN B O 1
ATOM 1070 N N . GLU B 1 72 ? 39.716 65.705 71.249 1.00 31.39 233 GLU B N 1
ATOM 1071 C CA . GLU B 1 72 ? 39.246 65.965 72.597 1.00 31.20 233 GLU B CA 1
ATOM 1072 C C . GLU B 1 72 ? 39.402 67.446 72.973 1.00 31.46 233 GLU B C 1
ATOM 1073 O O . GLU B 1 72 ? 40.486 67.996 72.995 1.00 29.42 233 GLU B O 1
ATOM 1079 N N . LYS B 1 73 ? 38.285 68.094 73.257 1.00 36.30 234 LYS B N 1
ATOM 1080 C CA . LYS B 1 73 ? 38.266 69.523 73.505 1.00 39.18 234 LYS B CA 1
ATOM 1081 C C . LYS B 1 73 ? 38.732 69.864 74.932 1.00 38.75 234 LYS B C 1
ATOM 1082 O O . LYS B 1 73 ? 39.249 70.957 75.177 1.00 33.32 234 LYS B O 1
ATOM 1088 N N . ASN B 1 74 ? 38.571 68.925 75.867 1.00 35.90 235 ASN B N 1
ATOM 1089 C CA . ASN B 1 74 ? 39.107 69.124 77.210 1.00 34.55 235 ASN B CA 1
ATOM 1090 C C . ASN B 1 74 ? 40.611 68.891 77.241 1.00 32.17 235 ASN B C 1
ATOM 1091 O O . ASN B 1 74 ? 41.081 67.764 77.072 1.00 30.97 235 ASN B O 1
ATOM 1096 N N . GLN B 1 75 ? 41.388 69.939 77.466 1.00 32.56 236 GLN B N 1
ATOM 1097 C CA . GLN B 1 75 ? 42.834 69.748 77.387 1.00 32.89 236 GLN B CA 1
ATOM 1098 C C . GLN B 1 75 ? 43.407 68.793 78.416 1.00 35.36 236 GLN B C 1
ATOM 1099 O O . GLN B 1 75 ? 44.437 68.198 78.180 1.00 37.11 236 GLN B O 1
ATOM 1105 N N . GLU B 1 76 ? 42.713 68.583 79.526 1.00 38.06 237 GLU B N 1
ATOM 1106 C CA . GLU B 1 76 ? 43.207 67.638 80.516 1.00 37.76 237 GLU B CA 1
ATOM 1107 C C . GLU B 1 76 ? 43.139 66.196 80.028 1.00 32.94 237 GLU B C 1
ATOM 1108 O O . GLU B 1 76 ? 44.074 65.432 80.145 1.00 32.47 237 GLU B O 1
ATOM 1114 N N . ASN B 1 77 ? 41.997 65.816 79.510 1.00 31.64 238 ASN B N 1
ATOM 1115 C CA . ASN B 1 77 ? 41.826 64.461 79.057 1.00 31.33 238 ASN B CA 1
ATOM 1116 C C . ASN B 1 77 ? 42.640 64.186 77.819 1.00 27.26 238 ASN B C 1
ATOM 1117 O O . ASN B 1 77 ? 43.050 63.081 77.610 1.00 27.36 238 ASN B O 1
ATOM 1122 N N . TYR B 1 78 ? 42.869 65.216 77.009 1.00 25.70 239 TYR B N 1
ATOM 1123 C CA . TYR B 1 78 ? 43.665 65.105 75.802 1.00 23.04 239 TYR B CA 1
ATOM 1124 C C . TYR B 1 78 ? 45.061 64.722 76.216 1.00 21.52 239 TYR B C 1
ATOM 1125 O O . TYR B 1 78 ? 45.620 63.771 75.671 1.00 20.35 239 TYR B O 1
ATOM 1134 N N . GLN B 1 79 ? 45.589 65.424 77.218 1.00 19.85 240 GLN B N 1
ATOM 1135 C CA . GLN B 1 79 ? 46.922 65.155 77.700 1.00 20.11 240 GLN B CA 1
ATOM 1136 C C . GLN B 1 79 ? 46.996 63.822 78.373 1.00 21.85 240 GLN B C 1
ATOM 1137 O O . GLN B 1 79 ? 47.914 63.031 78.125 1.00 24.84 240 GLN B O 1
ATOM 1143 N N . SER B 1 80 ? 46.022 63.507 79.198 1.00 21.90 241 SER B N 1
ATOM 1144 C CA . SER B 1 80 ? 46.140 62.223 79.833 1.00 22.29 241 SER B CA 1
ATOM 1145 C C . SER B 1 80 ? 45.935 61.035 78.864 1.00 20.90 241 SER B C 1
ATOM 1146 O O . SER B 1 80 ? 46.550 60.004 79.042 1.00 20.19 241 SER B O 1
ATOM 1149 N N . SER B 1 81 ? 45.163 61.183 77.797 1.00 20.53 242 SER B N 1
ATOM 1150 C CA . SER B 1 81 ? 45.091 60.072 76.842 1.00 20.68 242 SER B CA 1
ATOM 1151 C C . SER B 1 81 ? 46.399 59.836 76.059 1.00 20.20 242 SER B C 1
ATOM 1152 O O . SER B 1 81 ? 46.499 58.831 75.379 1.00 21.06 242 SER B O 1
ATOM 1155 N N . LEU B 1 82 ? 47.352 60.771 76.098 1.00 18.80 243 LEU B N 1
ATOM 1156 C CA . LEU B 1 82 ? 48.622 60.558 75.433 1.00 18.74 243 LEU B CA 1
ATOM 1157 C C . LEU B 1 82 ? 49.847 60.406 76.321 1.00 17.82 243 LEU B C 1
ATOM 1158 O O . LEU B 1 82 ? 50.967 60.126 75.841 1.00 17.25 243 LEU B O 1
ATOM 1163 N N . ARG B 1 83 ? 49.609 60.544 77.618 1.00 17.41 244 ARG B N 1
ATOM 1164 C CA . ARG B 1 83 ? 50.612 60.508 78.635 1.00 17.57 244 ARG B CA 1
ATOM 1165 C C . ARG B 1 83 ? 51.519 59.284 78.545 1.00 18.81 244 ARG B C 1
ATOM 1166 O O . ARG B 1 83 ? 52.738 59.427 78.666 1.00 19.15 244 ARG B O 1
ATOM 1174 N N . THR B 1 84 ? 50.951 58.095 78.320 1.00 18.33 245 THR B N 1
ATOM 1175 C CA . THR B 1 84 ? 51.744 56.868 78.359 1.00 17.94 245 THR B CA 1
ATOM 1176 C C . THR B 1 84 ? 52.725 56.776 77.204 1.00 17.82 245 THR B C 1
ATOM 1177 O O . THR B 1 84 ? 53.742 56.070 77.315 1.00 17.56 245 THR B O 1
ATOM 1181 N N . TYR B 1 85 ? 52.460 57.546 76.128 1.00 17.13 246 TYR B N 1
ATOM 1182 C CA . TYR B 1 85 ? 53.309 57.552 74.916 1.00 15.35 246 TYR B CA 1
ATOM 1183 C C . TYR B 1 85 ? 54.491 58.467 75.046 1.00 14.63 246 TYR B C 1
ATOM 1184 O O . TYR B 1 85 ? 55.514 58.261 74.389 1.00 14.24 246 TYR B O 1
ATOM 1193 N N . VAL B 1 86 ? 54.345 59.484 75.884 1.00 14.63 247 VAL B N 1
ATOM 1194 C CA . VAL B 1 86 ? 55.351 60.563 75.972 1.00 15.26 247 VAL B CA 1
ATOM 1195 C C . VAL B 1 86 ? 56.186 60.503 77.246 1.00 15.67 247 VAL B C 1
ATOM 1196 O O . VAL B 1 86 ? 55.664 60.381 78.337 1.00 16.16 247 VAL B O 1
ATOM 1200 N N . SER B 1 87 ? 57.497 60.548 77.094 1.00 16.47 248 SER B N 1
ATOM 1201 C CA . SER B 1 87 ? 58.415 60.543 78.209 1.00 17.57 248 SER B CA 1
ATOM 1202 C C . SER B 1 87 ? 58.095 61.660 79.209 1.00 19.80 248 SER B C 1
ATOM 1203 O O . SER B 1 87 ? 57.787 62.773 78.818 1.00 20.03 248 SER B O 1
ATOM 1206 N N . GLU B 1 88 ? 58.161 61.329 80.498 1.00 23.48 249 GLU B N 1
ATOM 1207 C CA . GLU B 1 88 ? 58.045 62.262 81.617 1.00 26.84 249 GLU B CA 1
ATOM 1208 C C . GLU B 1 88 ? 58.990 63.460 81.537 1.00 29.13 249 GLU B C 1
ATOM 1209 O O . GLU B 1 88 ? 58.697 64.496 82.124 1.00 32.53 249 GLU B O 1
ATOM 1215 N N . LYS B 1 89 ? 60.112 63.308 80.824 1.00 29.66 250 LYS B N 1
ATOM 1216 C CA . LYS B 1 89 ? 61.075 64.376 80.560 1.00 30.66 250 LYS B CA 1
ATOM 1217 C C . LYS B 1 89 ? 60.471 65.498 79.735 1.00 31.73 250 LYS B C 1
ATOM 1218 O O . LYS B 1 89 ? 61.086 66.564 79.610 1.00 36.81 250 LYS B O 1
ATOM 1224 N N . VAL B 1 90 ? 59.333 65.238 79.097 1.00 26.45 251 VAL B N 1
ATOM 1225 C CA . VAL B 1 90 ? 58.690 66.211 78.221 1.00 25.11 251 VAL B CA 1
ATOM 1226 C C . VAL B 1 90 ? 57.458 66.838 78.891 1.00 25.18 251 VAL B C 1
ATOM 1227 O O . VAL B 1 90 ? 56.642 66.171 79.556 1.00 24.29 251 VAL B O 1
ATOM 1231 N N . ASP B 1 91 ? 57.317 68.139 78.733 1.00 25.77 252 ASP B N 1
ATOM 1232 C CA . ASP B 1 91 ? 56.255 68.791 79.476 1.00 24.21 252 ASP B CA 1
ATOM 1233 C C . ASP B 1 91 ? 55.127 69.011 78.492 1.00 21.42 252 ASP B C 1
ATOM 1234 O O . ASP B 1 91 ? 55.286 69.804 77.587 1.00 20.57 252 ASP B O 1
ATOM 1239 N N . ILE B 1 92 ? 54.006 68.325 78.718 1.00 17.91 253 ILE B N 1
ATOM 1240 C CA . ILE B 1 92 ? 52.894 68.310 77.807 1.00 17.12 253 ILE B CA 1
ATOM 1241 C C . ILE B 1 92 ? 51.784 69.202 78.300 1.00 17.58 253 ILE B C 1
ATOM 1242 O O . ILE B 1 92 ? 50.687 69.097 77.830 1.00 16.93 253 ILE B O 1
ATOM 1247 N N . SER B 1 93 ? 52.048 70.107 79.220 1.00 19.57 254 SER B N 1
ATOM 1248 C CA . SER B 1 93 ? 50.928 70.823 79.827 1.00 22.01 254 SER B CA 1
ATOM 1249 C C . SER B 1 93 ? 50.321 71.867 78.887 1.00 24.02 254 SER B C 1
ATOM 1250 O O . SER B 1 93 ? 49.149 72.196 79.024 1.00 24.73 254 SER B O 1
ATOM 1253 N N . ASP B 1 94 ? 51.083 72.332 77.911 1.00 25.37 255 ASP B N 1
ATOM 1254 C CA . ASP B 1 94 ? 50.505 73.192 76.863 1.00 30.00 255 ASP B CA 1
ATOM 1255 C C . ASP B 1 94 ? 50.085 72.478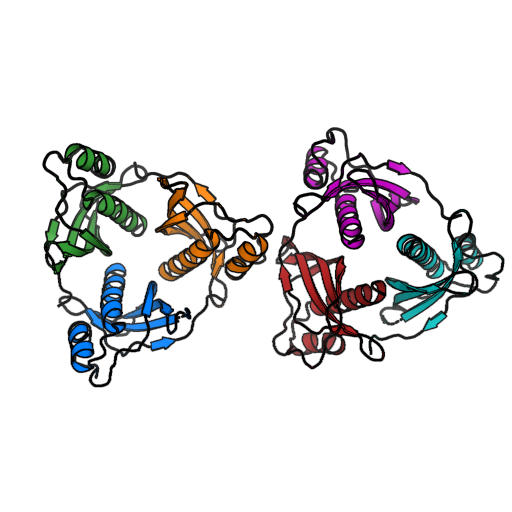 75.581 1.00 26.66 255 ASP B C 1
ATOM 1256 O O . ASP B 1 94 ? 49.603 73.129 74.666 1.00 29.61 255 ASP B O 1
ATOM 1261 N N . TRP B 1 95 ? 50.246 71.164 75.494 1.00 22.65 256 TRP B N 1
ATOM 1262 C CA . TRP B 1 95 ? 49.718 70.449 74.316 1.00 20.04 256 TRP B CA 1
ATOM 1263 C C . TRP B 1 95 ? 48.250 70.464 74.367 1.00 19.84 256 TRP B C 1
ATOM 1264 O O . TRP B 1 95 ? 47.684 70.102 75.377 1.00 18.74 256 TRP B O 1
ATOM 1275 N N . LYS B 1 96 ? 47.604 70.876 73.287 1.00 21.51 257 LYS B N 1
ATOM 1276 C CA . LYS B 1 96 ? 46.173 70.653 73.199 1.00 23.61 257 LYS B CA 1
ATOM 1277 C C . LYS B 1 96 ? 45.759 70.156 71.847 1.00 22.23 257 LYS B C 1
ATOM 1278 O O . LYS B 1 96 ? 46.552 70.149 70.918 1.00 22.36 257 LYS B O 1
ATOM 1284 N N . ALA B 1 97 ? 44.505 69.718 71.767 1.00 21.78 258 ALA B N 1
ATOM 1285 C CA . ALA B 1 97 ? 43.882 69.288 70.530 1.00 20.92 258 ALA B CA 1
ATOM 1286 C C . ALA B 1 97 ? 44.168 70.290 69.448 1.00 20.88 258 ALA B C 1
ATOM 1287 O O . ALA B 1 97 ? 44.158 71.492 69.686 1.00 20.57 258 ALA B O 1
ATOM 1289 N N . LEU B 1 98 ? 44.458 69.774 68.262 1.00 21.07 259 LEU B N 1
ATOM 1290 C CA . LEU B 1 98 ? 44.993 70.594 67.184 1.00 20.15 259 LEU B CA 1
ATOM 1291 C C . LEU B 1 98 ? 43.921 70.999 66.176 1.00 19.05 259 LEU B C 1
ATOM 1292 O O . LEU B 1 98 ? 44.210 71.707 65.244 1.00 18.14 259 LEU B O 1
ATOM 1297 N N . GLY B 1 99 ? 42.687 70.547 66.364 1.00 20.24 260 GLY B N 1
ATOM 1298 C CA . GLY B 1 99 ? 41.609 70.879 65.450 1.00 20.85 260 GLY B CA 1
ATOM 1299 C C . GLY B 1 99 ? 41.736 70.253 64.067 1.00 25.21 260 GLY B C 1
ATOM 1300 O O . GLY B 1 99 ? 41.069 70.698 63.128 1.00 31.56 260 GLY B O 1
ATOM 1301 N N . LYS B 1 100 ? 42.575 69.230 63.907 1.00 24.27 261 LYS B N 1
ATOM 1302 C CA . LYS B 1 100 ? 42.816 68.670 62.591 1.00 23.43 261 LYS B CA 1
ATOM 1303 C C . LYS B 1 100 ? 42.315 67.213 62.565 1.00 24.44 261 LYS B C 1
ATOM 1304 O O . LYS B 1 100 ? 42.378 66.535 63.559 1.00 25.04 261 LYS B O 1
ATOM 1310 N N . THR B 1 101 ? 41.768 66.737 61.450 1.00 25.16 262 THR B N 1
ATOM 1311 C CA . THR B 1 101 ? 41.385 65.320 61.352 1.00 26.28 262 THR B CA 1
ATOM 1312 C C . THR B 1 101 ? 42.439 64.541 60.580 1.00 24.10 262 THR B C 1
ATOM 1313 O O . THR B 1 101 ? 42.812 64.891 59.483 1.00 20.77 262 THR B O 1
ATOM 1317 N N . LEU B 1 102 ? 42.880 63.445 61.153 1.00 25.08 263 LEU B N 1
ATOM 1318 C CA . LEU B 1 102 ? 43.886 62.638 60.507 1.00 25.14 263 LEU B CA 1
ATOM 1319 C C . LEU B 1 102 ? 43.206 61.692 59.519 1.00 24.38 263 LEU B C 1
ATOM 1320 O O . LEU B 1 102 ? 42.488 60.791 59.926 1.00 23.70 263 LEU B O 1
ATOM 1325 N N . LYS B 1 103 ? 43.426 61.887 58.225 1.00 26.42 264 LYS B N 1
ATOM 1326 C CA . LYS B 1 103 ? 42.789 61.027 57.217 1.00 26.91 264 LYS B CA 1
ATOM 1327 C C . LYS B 1 103 ? 43.647 59.889 56.738 1.00 25.63 264 LYS B C 1
ATOM 1328 O O . LYS B 1 103 ? 43.167 59.004 56.046 1.00 30.17 264 LYS B O 1
ATOM 1334 N N . SER B 1 104 ? 44.918 59.890 57.089 1.00 21.48 265 SER B N 1
ATOM 1335 C CA . SER B 1 104 ? 45.807 58.903 56.565 1.00 17.98 265 SER B CA 1
ATOM 1336 C C . SER B 1 104 ? 47.214 59.065 57.128 1.00 16.39 265 SER B C 1
ATOM 1337 O O . SER B 1 104 ? 47.688 60.183 57.302 1.00 16.05 265 SER B O 1
ATOM 1340 N N . VAL B 1 105 ? 47.884 57.951 57.413 1.00 13.71 266 VAL B N 1
ATOM 1341 C CA . VAL B 1 105 ? 49.178 58.022 58.027 1.00 12.38 266 VAL B CA 1
ATOM 1342 C C . VAL B 1 105 ? 50.108 57.073 57.318 1.00 12.30 266 VAL B C 1
ATOM 1343 O O . VAL B 1 105 ? 49.806 55.910 57.204 1.00 12.17 266 VAL B O 1
ATOM 1347 N N . ASN B 1 106 ? 51.259 57.551 56.865 1.00 12.59 267 ASN B N 1
ATOM 1348 C CA . ASN B 1 106 ? 52.239 56.658 56.296 1.00 12.82 267 ASN B CA 1
ATOM 1349 C C . ASN B 1 106 ? 53.597 56.863 56.883 1.00 12.84 267 ASN B C 1
ATOM 1350 O O . ASN B 1 106 ? 54.137 57.960 56.894 1.00 13.33 267 ASN B O 1
ATOM 1355 N N . TYR B 1 107 ? 54.149 55.777 57.361 1.00 12.81 268 TYR B N 1
ATOM 1356 C CA . TYR B 1 107 ? 55.490 55.770 57.871 1.00 13.11 268 TYR B CA 1
ATOM 1357 C C . TYR B 1 107 ? 56.493 56.190 56.823 1.00 13.36 268 TYR B C 1
ATOM 1358 O O . TYR B 1 107 ? 56.504 55.630 55.704 1.00 13.56 268 TYR B O 1
ATOM 1367 N N . TYR B 1 108 ? 57.360 57.133 57.205 1.00 13.21 269 TYR B N 1
ATOM 1368 C CA . TYR B 1 108 ? 58.340 57.675 56.285 1.00 14.24 269 TYR B CA 1
ATOM 1369 C C . TYR B 1 108 ? 59.795 57.497 56.696 1.00 15.67 269 TYR B C 1
ATOM 1370 O O . TYR B 1 108 ? 60.690 58.097 56.126 1.00 17.32 269 TYR B O 1
ATOM 1379 N N . GLY B 1 109 ? 60.052 56.662 57.675 1.00 16.63 270 GLY B N 1
ATOM 1380 C CA . GLY B 1 109 ? 61.413 56.305 57.960 1.00 17.08 270 GLY B CA 1
ATOM 1381 C C . GLY B 1 109 ? 61.942 56.953 59.188 1.00 17.74 270 GLY B C 1
ATOM 1382 O O . GLY B 1 109 ? 61.353 57.897 59.726 1.00 18.08 270 GLY B O 1
ATOM 1383 N N . SER B 1 110 ? 63.091 56.466 59.618 1.00 19.43 271 SER B N 1
ATOM 1384 C CA . SER B 1 110 ? 63.744 57.007 60.796 1.00 23.47 271 SER B CA 1
ATOM 1385 C C . SER B 1 110 ? 65.214 57.272 60.549 1.00 24.88 271 SER B C 1
ATOM 1386 O O . SER B 1 110 ? 65.753 56.861 59.548 1.00 25.94 271 SER B O 1
ATOM 1389 N N . GLU B 1 111 ? 65.850 57.980 61.463 1.00 28.04 272 GLU B N 1
ATOM 1390 C CA . GLU B 1 111 ? 67.293 58.029 61.515 1.00 31.84 272 GLU B CA 1
ATOM 1391 C C . GLU B 1 111 ? 67.721 58.140 62.949 1.00 30.15 272 GLU B C 1
ATOM 1392 O O . GLU B 1 111 ? 66.989 58.710 63.766 1.00 25.21 272 GLU B O 1
ATOM 1398 N N . GLN B 1 112 ? 68.899 57.576 63.232 1.00 31.39 273 GLN B N 1
ATOM 1399 C CA . GLN B 1 112 ? 69.441 57.501 64.575 1.00 35.81 273 GLN B CA 1
ATOM 1400 C C . GLN B 1 112 ? 69.769 58.849 65.170 1.00 37.21 273 GLN B C 1
ATOM 1401 O O . GLN B 1 112 ? 70.155 59.790 64.463 1.00 36.16 273 GLN B O 1
ATOM 1407 N N . THR B 1 113 ? 69.560 58.935 66.477 1.00 38.14 274 THR B N 1
ATOM 1408 C CA . THR B 1 113 ? 70.067 60.021 67.304 1.00 40.39 274 THR B CA 1
ATOM 1409 C C . THR B 1 113 ? 70.982 59.358 68.338 1.00 44.55 274 THR B C 1
ATOM 1410 O O . THR B 1 113 ? 71.020 58.116 68.453 1.00 44.44 274 THR B O 1
ATOM 1414 N N . LYS B 1 114 ? 71.702 60.181 69.102 1.00 52.53 275 LYS B N 1
ATOM 1415 C CA . LYS B 1 114 ? 72.596 59.681 70.154 1.00 57.67 275 LYS B CA 1
ATOM 1416 C C . LYS B 1 114 ? 71.824 58.733 71.052 1.00 56.66 275 LYS B C 1
ATOM 1417 O O . LYS B 1 114 ? 72.309 57.685 71.469 1.00 62.13 275 LYS B O 1
ATOM 1423 N N . LYS B 1 115 ? 70.573 59.106 71.261 1.00 57.42 276 LYS B N 1
ATOM 1424 C CA . LYS B 1 115 ? 69.706 58.598 72.298 1.00 52.57 276 LYS B CA 1
ATOM 1425 C C . LYS B 1 115 ? 68.625 57.658 71.743 1.00 48.67 276 LYS B C 1
ATOM 1426 O O . LYS B 1 115 ? 68.122 56.777 72.452 1.00 51.24 276 LYS B O 1
ATOM 1432 N N . GLY B 1 116 ? 68.252 57.848 70.476 1.00 42.38 277 GLY B N 1
ATOM 1433 C CA . GLY B 1 116 ? 67.214 57.022 69.886 1.00 37.33 277 GLY B CA 1
ATOM 1434 C C . GLY B 1 116 ? 67.038 57.207 68.396 1.00 36.44 277 GLY B C 1
ATOM 1435 O O . GLY B 1 116 ? 67.959 56.973 67.629 1.00 37.93 277 GLY B O 1
ATOM 1436 N N . TYR B 1 117 ? 65.833 57.594 67.982 1.00 33.26 278 TYR B N 1
ATOM 1437 C CA . TYR B 1 117 ? 65.511 57.730 66.585 1.00 29.31 278 TYR B CA 1
ATOM 1438 C C . TYR B 1 117 ? 64.637 58.918 66.376 1.00 26.65 278 TYR B C 1
ATOM 1439 O O . TYR B 1 117 ? 63.845 59.250 67.239 1.00 26.04 278 TYR B O 1
ATOM 1448 N N . SER B 1 118 ? 64.794 59.544 65.216 1.00 22.85 279 SER B N 1
ATOM 1449 C CA . SER B 1 118 ? 63.937 60.603 64.738 1.00 19.79 279 SER B CA 1
ATOM 1450 C C . SER B 1 118 ? 63.043 59.966 63.695 1.00 18.72 279 SER B C 1
ATOM 1451 O O . SER B 1 118 ? 63.559 59.395 62.734 1.00 19.12 279 SER B O 1
ATOM 1454 N N . VAL B 1 119 ? 61.727 59.972 63.911 1.00 16.69 280 VAL B N 1
ATOM 1455 C CA . VAL B 1 119 ? 60.840 59.294 62.968 1.00 17.09 280 VAL B CA 1
ATOM 1456 C C . VAL B 1 119 ? 59.982 60.285 62.170 1.00 17.09 280 VAL B C 1
ATOM 1457 O O . VAL B 1 119 ? 59.610 61.329 62.692 1.00 17.38 280 VAL B O 1
ATOM 1461 N N . GLU B 1 120 ? 59.669 59.940 60.929 1.00 16.18 281 GLU B N 1
ATOM 1462 C CA . GLU B 1 120 ? 58.827 60.772 60.099 1.00 15.86 281 GLU B CA 1
ATOM 1463 C C . GLU B 1 120 ? 57.634 60.012 59.608 1.00 14.20 281 GLU B C 1
ATOM 1464 O O . GLU B 1 120 ? 57.751 58.863 59.260 1.00 13.03 281 GLU B O 1
ATOM 1470 N N . TYR B 1 121 ? 56.478 60.675 59.583 1.00 13.51 282 TYR B N 1
ATOM 1471 C CA . TYR B 1 121 ? 55.335 60.164 58.867 1.00 12.53 282 TYR B CA 1
ATOM 1472 C C . TYR B 1 121 ? 54.815 61.183 57.896 1.00 13.33 282 TYR B C 1
ATOM 1473 O O . TYR B 1 121 ? 54.964 62.375 58.100 1.00 13.10 282 TYR B O 1
ATOM 1482 N N . LEU B 1 122 ? 54.212 60.703 56.815 1.00 13.48 283 LEU B N 1
ATOM 1483 C CA . LEU B 1 122 ? 53.490 61.568 55.917 1.00 13.76 283 LEU B CA 1
ATOM 1484 C C . LEU B 1 122 ? 52.015 61.454 56.304 1.00 14.39 283 LEU B C 1
ATOM 1485 O O . LEU B 1 122 ? 51.466 60.343 56.429 1.00 14.86 283 LEU B O 1
ATOM 1490 N N . LEU B 1 123 ? 51.366 62.589 56.478 1.00 14.22 284 LEU B N 1
ATOM 1491 C CA . LEU B 1 123 ? 50.009 62.594 56.950 1.00 13.96 284 LEU B CA 1
ATOM 1492 C C . LEU B 1 123 ? 49.157 63.287 55.968 1.00 15.82 284 LEU B C 1
ATOM 1493 O O . LEU B 1 123 ? 49.598 64.242 55.293 1.00 15.02 284 LEU B O 1
ATOM 1498 N N . ASN B 1 124 ? 47.910 62.834 55.924 1.00 18.23 285 ASN B N 1
ATOM 1499 C CA . ASN B 1 124 ? 46.849 63.621 55.337 1.00 21.54 285 ASN B CA 1
ATOM 1500 C C . ASN B 1 124 ? 45.981 64.139 56.417 1.00 22.00 285 ASN B C 1
ATOM 1501 O O . ASN B 1 124 ? 45.262 63.374 57.038 1.00 21.21 285 ASN B O 1
ATOM 1506 N N . VAL B 1 125 ? 46.013 65.450 56.566 1.00 23.40 286 VAL B N 1
ATOM 1507 C CA . VAL B 1 125 ? 45.399 66.166 57.637 1.00 24.24 286 VAL B CA 1
ATOM 1508 C C . VAL B 1 125 ? 44.294 66.943 57.004 1.00 24.54 286 VAL B C 1
ATOM 1509 O O . VAL B 1 125 ? 44.503 67.519 55.953 1.00 29.34 286 VAL B O 1
ATOM 1513 N N . SER B 1 126 ? 43.134 66.963 57.636 1.00 26.44 287 SER B N 1
ATOM 1514 C CA . SER B 1 126 ? 41.929 67.626 57.122 1.00 29.12 287 SER B CA 1
ATOM 1515 C C . SER B 1 126 ? 41.345 68.713 58.073 1.00 30.78 287 SER B C 1
ATOM 1516 O O . SER B 1 126 ? 41.217 68.497 59.277 1.00 28.90 287 SER B O 1
ATOM 1519 N N . VAL B 1 127 ? 41.005 69.884 57.538 1.00 32.80 288 VAL B N 1
ATOM 1520 C CA . VAL B 1 127 ? 40.236 70.888 58.301 1.00 34.30 288 VAL B CA 1
ATOM 1521 C C . VAL B 1 127 ? 39.156 71.384 57.382 1.00 37.90 288 VAL B C 1
ATOM 1522 O O . VAL B 1 127 ? 39.456 71.683 56.221 1.00 42.23 288 VAL B O 1
ATOM 1526 N N . ASP B 1 128 ? 37.926 71.479 57.888 1.00 39.81 289 ASP B N 1
ATOM 1527 C CA . ASP B 1 128 ? 36.794 71.985 57.116 1.00 42.22 289 ASP B CA 1
ATOM 1528 C C . ASP B 1 128 ? 36.720 71.335 55.750 1.00 41.07 289 ASP B C 1
ATOM 1529 O O . ASP B 1 128 ? 36.511 71.982 54.721 1.00 37.68 289 ASP B O 1
ATOM 1534 N N . ASN B 1 129 ? 36.906 70.031 55.764 1.00 47.34 290 ASN B N 1
ATOM 1535 C CA . ASN B 1 129 ? 36.689 69.199 54.591 1.00 53.22 290 ASN B CA 1
ATOM 1536 C C . ASN B 1 129 ? 37.860 69.043 53.630 1.00 54.80 290 ASN B C 1
ATOM 1537 O O . ASN B 1 129 ? 37.914 68.060 52.891 1.00 65.62 290 ASN B O 1
ATOM 1542 N N . ARG B 1 130 ? 38.805 69.983 53.651 1.00 50.34 291 ARG B N 1
ATOM 1543 C CA . ARG B 1 130 ? 39.948 69.888 52.754 1.00 47.18 291 ARG B CA 1
ATOM 1544 C C . ARG B 1 130 ? 41.228 69.327 53.396 1.00 41.87 291 ARG B C 1
ATOM 1545 O O . ARG B 1 130 ? 41.662 69.793 54.445 1.00 40.43 291 ARG B O 1
ATOM 1553 N N . SER B 1 131 ? 41.827 68.337 52.734 1.00 38.84 292 SER B N 1
ATOM 1554 C CA . SER B 1 131 ? 43.090 67.722 53.166 1.00 37.75 292 SER B CA 1
ATOM 1555 C C . SER B 1 131 ? 44.334 68.353 52.576 1.00 36.00 292 SER B C 1
ATOM 1556 O O . SER B 1 131 ? 44.307 68.869 51.465 1.00 35.04 292 SER B O 1
ATOM 1559 N N . LYS B 1 132 ? 45.432 68.324 53.319 1.00 33.49 293 LYS B N 1
ATOM 1560 C CA . LYS B 1 132 ? 46.731 68.577 52.698 1.00 31.13 293 LYS B CA 1
ATOM 1561 C C . LYS B 1 132 ? 47.738 67.611 53.283 1.00 27.44 293 LYS B C 1
ATOM 1562 O O . LYS B 1 132 ? 47.542 67.079 54.365 1.00 26.73 293 LYS B O 1
ATOM 1576 N N . GLN B 1 134 ? 51.236 66.697 54.963 1.00 25.59 295 GLN B N 1
ATOM 1577 C CA . GLN B 1 134 ? 52.275 67.207 55.800 1.00 22.79 295 GLN B CA 1
ATOM 1578 C C . GLN B 1 134 ? 53.179 66.058 56.236 1.00 21.76 295 GLN B C 1
ATOM 1579 O O . GLN B 1 134 ? 52.776 64.903 56.217 1.00 21.45 295 GLN B O 1
ATOM 1585 N N . LYS B 1 135 ? 54.406 66.409 56.613 1.00 19.21 296 LYS B N 1
ATOM 1586 C CA . LYS B 1 135 ? 55.308 65.562 57.339 1.00 16.65 296 LYS B CA 1
ATOM 1587 C C . LYS B 1 135 ? 55.233 65.893 58.820 1.00 15.15 296 LYS B C 1
ATOM 1588 O O . LYS B 1 135 ? 55.157 67.060 59.229 1.00 14.46 296 LYS B O 1
ATOM 1594 N N . ILE B 1 136 ? 55.255 64.846 59.633 1.00 13.86 297 ILE B N 1
ATOM 1595 C CA . ILE B 1 136 ? 55.378 65.026 61.054 1.00 12.78 297 ILE B CA 1
ATOM 1596 C C . ILE B 1 136 ? 56.620 64.311 61.497 1.00 13.08 297 ILE B C 1
ATOM 1597 O O . ILE B 1 136 ? 56.855 63.205 61.061 1.00 12.72 297 ILE B O 1
ATOM 1602 N N . THR B 1 137 ? 57.407 64.953 62.362 1.00 13.92 298 THR B N 1
ATOM 1603 C CA . THR B 1 137 ? 58.655 64.391 62.855 1.00 14.26 298 THR B CA 1
ATOM 1604 C C . THR B 1 137 ? 58.658 64.423 64.381 1.00 14.38 298 THR B C 1
ATOM 1605 O O . THR B 1 137 ? 58.173 65.373 64.994 1.00 16.01 298 THR B O 1
ATOM 1609 N N . PHE B 1 138 ? 59.269 63.434 65.006 1.00 13.46 299 PHE B N 1
ATOM 1610 C CA . PHE B 1 138 ? 59.450 63.503 66.443 1.00 13.64 299 PHE B CA 1
ATOM 1611 C C . PHE B 1 138 ? 60.427 62.434 66.837 1.00 14.92 299 PHE B C 1
ATOM 1612 O O . PHE B 1 138 ? 60.665 61.490 66.088 1.00 15.41 299 PHE B O 1
ATOM 1620 N N . GLU B 1 139 ? 61.010 62.571 68.007 1.00 17.66 300 GLU B N 1
ATOM 1621 C CA . GLU B 1 139 ? 61.970 61.577 68.442 1.00 20.06 300 GLU B CA 1
ATOM 1622 C C . GLU B 1 139 ? 61.358 60.567 69.381 1.00 21.16 300 GLU B C 1
ATOM 1623 O O . GLU B 1 139 ? 60.388 60.844 70.066 1.00 22.52 300 GLU B O 1
ATOM 1629 N N . VAL B 1 140 ? 61.901 59.367 69.358 1.00 23.42 301 VAL B N 1
ATOM 1630 C CA . VAL B 1 140 ? 61.490 58.299 70.253 1.00 25.62 301 VAL B CA 1
ATOM 1631 C C . VAL B 1 140 ? 62.743 57.706 70.887 1.00 28.38 301 VAL B C 1
ATOM 1632 O O . VAL B 1 140 ? 63.876 57.947 70.422 1.00 28.88 301 VAL B O 1
ATOM 1636 N N . GLU B 1 141 ? 62.537 56.991 71.988 1.00 29.97 302 GLU B N 1
ATOM 1637 C CA . GLU B 1 141 ? 63.611 56.261 72.652 1.00 30.96 302 GLU B CA 1
ATOM 1638 C C . GLU B 1 141 ? 63.055 54.955 73.156 1.00 32.22 302 GLU B C 1
ATOM 1639 O O . GLU B 1 141 ? 61.885 54.885 73.580 1.00 28.83 302 GLU B O 1
ATOM 1645 N N . PRO B 1 142 ? 63.871 53.894 73.031 1.00 34.51 303 PRO B N 1
ATOM 1646 C CA . PRO B 1 142 ? 63.464 52.576 73.502 1.00 34.69 303 PRO B CA 1
ATOM 1647 C C . PRO B 1 142 ? 63.429 52.648 75.016 1.00 36.50 303 PRO B C 1
ATOM 1648 O O . PRO B 1 142 ? 64.195 53.406 75.616 1.00 34.99 303 PRO B O 1
ATOM 1652 N N . THR B 1 143 ? 62.515 51.912 75.618 1.00 40.21 304 THR B N 1
ATOM 1653 C CA . THR B 1 143 ? 62.507 51.722 77.049 1.00 44.67 304 THR B CA 1
ATOM 1654 C C . THR B 1 143 ? 62.625 50.212 77.234 1.00 53.56 304 THR B C 1
ATOM 1655 O O . THR B 1 143 ? 62.601 49.487 76.253 1.00 60.14 304 THR B O 1
ATOM 1659 N N . LYS B 1 144 ? 62.748 49.721 78.461 1.00 61.10 305 LYS B N 1
ATOM 1660 C CA . LYS B 1 144 ? 62.968 48.290 78.627 1.00 68.84 305 LYS B CA 1
ATOM 1661 C C . LYS B 1 144 ? 61.852 47.495 77.949 1.00 68.10 305 LYS B C 1
ATOM 1662 O O . LYS B 1 144 ? 62.124 46.556 77.193 1.00 65.58 305 LYS B O 1
ATOM 1668 N N . ASN B 1 145 ? 60.606 47.912 78.171 1.00 66.90 306 ASN B N 1
ATOM 1669 C CA . ASN B 1 145 ? 59.462 47.183 77.625 1.00 70.80 306 ASN B CA 1
ATOM 1670 C C . ASN B 1 145 ? 58.830 47.750 76.340 1.00 67.47 306 ASN B C 1
ATOM 1671 O O . ASN B 1 145 ? 57.967 47.114 75.755 1.00 68.76 306 ASN B O 1
ATOM 1676 N N . GLY B 1 146 ? 59.244 48.939 75.907 1.00 67.56 307 GLY B N 1
ATOM 1677 C CA . GLY B 1 146 ? 58.728 49.522 74.667 1.00 56.40 307 GLY B CA 1
ATOM 1678 C C . GLY B 1 146 ? 59.434 50.779 74.175 1.00 54.15 307 GLY B C 1
ATOM 1679 O O . GLY B 1 146 ? 60.652 50.774 73.898 1.00 54.20 307 GLY B O 1
ATOM 1680 N N . PHE B 1 147 ? 58.652 51.855 74.025 1.00 46.88 308 PHE B N 1
ATOM 1681 C CA . PHE B 1 147 ? 59.143 53.099 73.433 1.00 38.89 308 PHE B CA 1
ATOM 1682 C C . PHE B 1 147 ? 58.491 54.296 74.082 1.00 33.13 308 PHE B C 1
ATOM 1683 O O . PHE B 1 147 ? 57.390 54.173 74.653 1.00 32.37 308 PHE B O 1
ATOM 1691 N N . LEU B 1 148 ? 59.178 55.440 74.021 1.00 25.82 309 LEU B N 1
ATOM 1692 C CA . LEU B 1 148 ? 58.572 56.708 74.420 1.00 22.04 309 LEU B CA 1
ATOM 1693 C C . LEU B 1 148 ? 58.919 57.811 73.446 1.00 19.94 309 LEU B C 1
ATOM 1694 O O . LEU B 1 148 ? 60.045 57.882 72.986 1.00 19.40 309 LEU B O 1
ATOM 1699 N N . VAL B 1 149 ? 57.938 58.659 73.131 1.00 18.60 310 VAL B N 1
ATOM 1700 C CA . VAL B 1 149 ? 58.188 59.938 72.471 1.00 16.97 310 VAL B CA 1
ATOM 1701 C C . VAL B 1 149 ? 58.960 60.886 73.395 1.00 17.24 310 VAL B C 1
ATOM 1702 O O . VAL B 1 149 ? 58.570 61.078 74.536 1.00 18.05 310 VAL B O 1
ATOM 1706 N N . THR B 1 150 ? 60.010 61.515 72.881 1.00 17.21 311 THR B N 1
ATOM 1707 C CA . THR B 1 150 ? 60.887 62.349 73.669 1.00 17.49 311 THR B CA 1
ATOM 1708 C C . THR B 1 150 ? 61.049 63.781 73.166 1.00 18.89 311 THR B C 1
ATOM 1709 O O . THR B 1 150 ? 61.893 64.522 73.696 1.00 21.10 311 THR B O 1
ATOM 1713 N N . THR B 1 151 ? 60.270 64.188 72.152 1.00 18.75 312 THR B N 1
ATOM 1714 C CA . THR B 1 151 ? 60.178 65.608 71.743 1.00 17.54 312 THR B CA 1
ATOM 1715 C C . THR B 1 151 ? 58.792 65.956 71.242 1.00 17.77 312 THR B C 1
ATOM 1716 O O . THR B 1 151 ? 58.010 65.072 70.881 1.00 18.61 312 THR B O 1
ATOM 1720 N N . GLN B 1 152 ? 58.464 67.240 71.218 1.00 18.07 313 GLN B N 1
ATOM 1721 C CA . GLN B 1 152 ? 57.165 67.655 70.708 1.00 17.93 313 GLN B CA 1
ATOM 1722 C C . GLN B 1 152 ? 57.177 67.489 69.174 1.00 16.81 313 GLN B C 1
ATOM 1723 O O . GLN B 1 152 ? 58.085 67.957 68.550 1.00 16.37 313 GLN B O 1
ATOM 1729 N N . PRO B 1 153 ? 56.173 66.806 68.590 1.00 17.18 314 PRO B N 1
ATOM 1730 C CA . PRO B 1 153 ? 56.216 66.584 67.165 1.00 18.74 314 PRO B CA 1
ATOM 1731 C C . PRO B 1 153 ? 56.259 67.897 66.343 1.00 21.29 314 PRO B C 1
ATOM 1732 O O . PRO B 1 153 ? 55.553 68.875 66.653 1.00 22.48 314 PRO B O 1
ATOM 1736 N N . LYS B 1 154 ? 57.062 67.882 65.291 1.00 21.95 315 LYS B N 1
ATOM 1737 C CA . LYS B 1 154 ? 57.109 68.975 64.351 1.00 24.93 315 LYS B CA 1
ATOM 1738 C C . LYS B 1 154 ? 56.346 68.644 63.081 1.00 23.11 315 LYS B C 1
ATOM 1739 O O . LYS B 1 154 ? 56.609 67.653 62.379 1.00 21.65 315 LYS B O 1
ATOM 1745 N N . LEU B 1 155 ? 55.367 69.485 62.817 1.00 21.32 316 LEU B N 1
ATOM 1746 C CA . LEU B 1 155 ? 54.489 69.295 61.701 1.00 20.92 316 LEU B CA 1
ATOM 1747 C C . LEU B 1 155 ? 54.835 70.301 60.583 1.00 21.47 316 LEU B C 1
ATOM 1748 O O . LEU B 1 155 ? 54.703 71.497 60.779 1.00 23.01 316 LEU B O 1
ATOM 1753 N N . THR B 1 156 ? 55.266 69.822 59.414 1.00 21.42 317 THR B N 1
ATOM 1754 C CA . THR B 1 156 ? 55.709 70.719 58.337 1.00 21.64 317 THR B CA 1
ATOM 1755 C C . THR B 1 156 ? 55.088 70.399 56.980 1.00 22.97 317 THR B C 1
ATOM 1756 O O . THR B 1 156 ? 54.870 69.240 56.660 1.00 22.27 317 THR B O 1
ATOM 1760 N N . ASP B 1 157 ? 54.841 71.432 56.166 1.00 24.17 318 ASP B N 1
ATOM 1761 C CA . ASP B 1 157 ? 54.437 71.253 54.772 1.00 23.09 318 ASP B CA 1
ATOM 1762 C C . ASP B 1 157 ? 55.362 70.387 53.953 1.00 23.26 318 ASP B C 1
ATOM 1763 O O . ASP B 1 157 ? 56.578 70.390 54.135 1.00 25.47 318 ASP B O 1
ATOM 1768 N N . PHE B 1 158 ? 54.775 69.625 53.042 1.00 22.41 319 PHE B N 1
ATOM 1769 C CA . PHE B 1 158 ? 55.547 68.668 52.318 1.00 21.71 319 PHE B CA 1
ATOM 1770 C C . PHE B 1 158 ? 55.015 68.400 50.919 1.00 20.14 319 PHE B C 1
ATOM 1771 O O . PHE B 1 158 ? 53.814 68.395 50.692 1.00 20.67 319 PHE B O 1
ATOM 1779 N N . SER B 1 159 ? 55.912 68.121 49.993 1.00 18.90 320 SER B N 1
ATOM 1780 C CA . SER B 1 159 ? 55.490 67.550 48.719 1.00 21.12 320 SER B CA 1
ATOM 1781 C C . SER B 1 159 ? 56.614 66.720 48.132 1.00 22.29 320 SER B C 1
ATOM 1782 O O . SER B 1 159 ? 57.774 66.837 48.548 1.00 21.83 320 SER B O 1
ATOM 1785 N N . PHE B 1 160 ? 56.240 65.856 47.193 1.00 24.50 321 PHE B N 1
ATOM 1786 C CA . PHE B 1 160 ? 57.176 64.976 46.526 1.00 26.49 321 PHE B CA 1
ATOM 1787 C C . PHE B 1 160 ? 58.069 65.668 45.461 1.00 31.58 321 PHE B C 1
ATOM 1788 O O . PHE B 1 160 ? 59.275 65.391 45.342 1.00 30.64 321 PHE B O 1
ATOM 1796 N N . ASN B 1 161 ? 57.469 66.591 44.719 1.00 44.00 322 ASN B N 1
ATOM 1797 C CA . ASN B 1 161 ? 58.143 67.263 43.594 1.00 62.09 322 ASN B CA 1
ATOM 1798 C C . ASN B 1 161 ? 59.032 68.452 44.003 1.00 75.63 322 ASN B C 1
ATOM 1799 O O . ASN B 1 161 ? 58.961 69.529 43.392 1.00 81.64 322 ASN B O 1
ATOM 1805 N N . SER C 1 53 ? 65.625 53.882 50.448 1.00 43.82 214 SER C N 1
ATOM 1806 C CA . SER C 1 53 ? 64.892 53.878 51.781 1.00 46.81 214 SER C CA 1
ATOM 1807 C C . SER C 1 53 ? 63.875 52.719 51.990 1.00 43.60 214 SER C C 1
ATOM 1808 O O . SER C 1 53 ? 64.080 51.836 52.866 1.00 48.78 214 SER C O 1
ATOM 1811 N N . GLN C 1 54 ? 62.812 52.702 51.185 1.00 35.23 215 GLN C N 1
ATOM 1812 C CA . GLN C 1 54 ? 61.844 51.569 51.146 1.00 30.60 215 GLN C CA 1
ATOM 1813 C C . GLN C 1 54 ? 60.537 52.112 51.645 1.00 26.27 215 GLN C C 1
ATOM 1814 O O . GLN C 1 54 ? 59.558 52.070 50.926 1.00 23.87 215 GLN C O 1
ATOM 1820 N N . SER C 1 55 ? 60.563 52.666 52.855 1.00 21.95 216 SER C N 1
ATOM 1821 C CA . SER C 1 55 ? 59.479 53.437 53.399 1.00 19.69 216 SER C CA 1
ATOM 1822 C C . SER C 1 55 ? 59.071 54.536 52.482 1.00 18.06 216 SER C C 1
ATOM 1823 O O . SER C 1 55 ? 57.876 54.756 52.287 1.00 17.20 216 SER C O 1
ATOM 1826 N N . LYS C 1 56 ? 60.059 55.264 51.985 1.00 18.19 217 LYS C N 1
ATOM 1827 C CA . LYS C 1 56 ? 59.819 56.484 51.193 1.00 19.13 217 LYS C CA 1
ATOM 1828 C C . LYS C 1 56 ? 59.182 56.141 49.863 1.00 19.35 217 LYS C C 1
ATOM 1829 O O . LYS C 1 56 ? 58.148 56.714 49.464 1.00 20.34 217 LYS C O 1
ATOM 1835 N N . ILE C 1 57 ? 59.779 55.171 49.191 1.00 19.16 218 ILE C N 1
ATOM 1836 C CA . ILE C 1 57 ? 59.270 54.672 47.931 1.00 19.99 218 ILE C CA 1
ATOM 1837 C C . ILE C 1 57 ? 57.876 54.030 48.105 1.00 18.52 218 ILE C C 1
ATOM 1838 O O . ILE C 1 57 ? 56.938 54.348 47.376 1.00 19.09 218 ILE C O 1
ATOM 1843 N N . ASP C 1 58 ? 57.735 53.173 49.107 1.00 16.49 219 ASP C N 1
ATOM 1844 C CA . ASP C 1 58 ? 56.439 52.622 49.520 1.00 15.71 219 ASP C CA 1
ATOM 1845 C C . ASP C 1 58 ? 55.363 53.702 49.649 1.00 14.75 219 ASP C C 1
ATOM 1846 O O . ASP C 1 58 ? 54.327 53.617 48.997 1.00 14.48 219 ASP C O 1
ATOM 1851 N N . THR C 1 59 ? 55.603 54.687 50.518 1.00 13.72 220 THR C N 1
ATOM 1852 C CA . THR C 1 59 ? 54.687 55.783 50.730 1.00 13.31 220 THR C CA 1
ATOM 1853 C C . THR C 1 59 ? 54.417 56.532 49.436 1.00 13.00 220 THR C C 1
ATOM 1854 O O . THR C 1 59 ? 53.286 56.876 49.112 1.00 13.37 220 THR C O 1
ATOM 1858 N N . PHE C 1 60 ? 55.446 56.829 48.694 1.00 12.66 221 PHE C N 1
ATOM 1859 C CA . PHE C 1 60 ? 55.202 57.546 47.460 1.00 13.32 221 PHE C CA 1
ATOM 1860 C C . PHE C 1 60 ? 54.225 56.773 46.536 1.00 13.11 221 PHE C C 1
ATOM 1861 O O . PHE C 1 60 ? 53.255 57.339 45.988 1.00 12.77 221 PHE C O 1
ATOM 1869 N N . GLY C 1 61 ? 54.475 55.473 46.383 1.00 12.44 222 GLY C N 1
ATOM 1870 C CA . GLY C 1 61 ? 53.591 54.658 45.568 1.00 12.14 222 GLY C CA 1
ATOM 1871 C C . GLY C 1 61 ? 52.152 54.710 46.057 1.00 12.68 222 GLY C C 1
ATOM 1872 O O . GLY C 1 61 ? 51.197 54.740 45.228 1.00 13.00 222 GLY C O 1
ATOM 1873 N N . ARG C 1 62 ? 51.956 54.732 47.383 1.00 11.92 223 ARG C N 1
ATOM 1874 C CA . ARG C 1 62 ? 50.577 54.772 47.888 1.00 11.90 223 ARG C CA 1
ATOM 1875 C C . ARG C 1 62 ? 49.864 56.049 47.487 1.00 11.49 223 ARG C C 1
ATOM 1876 O O . ARG C 1 62 ? 48.701 56.021 47.114 1.00 11.08 223 ARG C O 1
ATOM 1884 N N . TYR C 1 63 ? 50.582 57.160 47.516 1.00 11.58 224 TYR C N 1
ATOM 1885 C CA . TYR C 1 63 ? 49.971 58.418 47.153 1.00 11.70 224 TYR C CA 1
ATOM 1886 C C . TYR C 1 63 ? 49.618 58.418 45.692 1.00 12.01 224 TYR C C 1
ATOM 1887 O O . TYR C 1 63 ? 48.460 58.687 45.314 1.00 12.51 224 TYR C O 1
ATOM 1896 N N . PHE C 1 64 ? 50.575 58.025 44.861 1.00 12.45 225 PHE C N 1
ATOM 1897 C CA . PHE C 1 64 ? 50.275 57.846 43.419 1.00 12.58 225 PHE C CA 1
ATOM 1898 C C . PHE C 1 64 ? 49.054 56.926 43.212 1.00 13.59 225 PHE C C 1
ATOM 1899 O O . PHE C 1 64 ? 48.184 57.250 42.367 1.00 13.78 225 PHE C O 1
ATOM 1907 N N . LEU C 1 65 ? 48.971 55.814 43.968 1.00 12.88 226 LEU C N 1
ATOM 1908 C CA . LEU C 1 65 ? 47.890 54.845 43.733 1.00 13.60 226 LEU C CA 1
ATOM 1909 C C . LEU C 1 65 ? 46.509 55.448 44.043 1.00 14.62 226 LEU C C 1
ATOM 1910 O O . LEU C 1 65 ? 45.521 55.118 43.387 1.00 14.57 226 LEU C O 1
ATOM 1915 N N . THR C 1 66 ? 46.459 56.340 45.031 1.00 15.60 227 THR C N 1
ATOM 1916 C CA . THR C 1 66 ? 45.247 57.044 45.355 1.00 16.84 227 THR C CA 1
ATOM 1917 C C . THR C 1 66 ? 44.717 57.828 44.170 1.00 17.13 227 THR C C 1
ATOM 1918 O O . THR C 1 66 ? 43.528 57.752 43.878 1.00 17.47 227 THR C O 1
ATOM 1922 N N . TYR C 1 67 ? 45.583 58.578 43.496 1.00 17.17 228 TYR C N 1
ATOM 1923 C CA . TYR C 1 67 ? 45.176 59.305 42.293 1.00 17.84 228 TYR C CA 1
ATOM 1924 C C . TYR C 1 67 ? 45.013 58.417 41.063 1.00 16.29 228 TYR C C 1
ATOM 1925 O O . TYR C 1 67 ? 44.058 58.564 40.321 1.00 16.22 228 TYR C O 1
ATOM 1934 N N . TYR C 1 68 ? 45.906 57.466 40.876 1.00 15.91 229 TYR C N 1
ATOM 1935 C CA . TYR C 1 68 ? 45.770 56.532 39.758 1.00 16.25 229 TYR C CA 1
ATOM 1936 C C . TYR C 1 68 ? 44.454 55.796 39.812 1.00 16.40 229 TYR C C 1
ATOM 1937 O O . TYR C 1 68 ? 43.806 55.585 38.797 1.00 16.18 229 TYR C O 1
ATOM 1946 N N . PHE C 1 69 ? 44.038 55.419 41.004 1.00 17.47 230 PHE C N 1
ATOM 1947 C CA . PHE C 1 69 ? 42.776 54.691 41.113 1.00 18.68 230 PHE C CA 1
ATOM 1948 C C . PHE C 1 69 ? 41.513 55.554 41.311 1.00 19.66 230 PHE C C 1
ATOM 1949 O O . PHE C 1 69 ? 40.417 55.033 41.528 1.00 21.78 230 PHE C O 1
ATOM 1957 N N . SER C 1 70 ? 41.671 56.869 41.216 1.00 21.68 231 SER C N 1
ATOM 1958 C CA . SER C 1 70 ? 40.563 57.815 41.320 1.00 22.33 231 SER C CA 1
ATOM 1959 C C . SER C 1 70 ? 39.482 57.558 40.283 1.00 25.21 231 SER C C 1
ATOM 1960 O O . SER C 1 70 ? 39.739 57.060 39.190 1.00 23.93 231 SER C O 1
ATOM 1963 N N . GLN C 1 71 ? 38.246 57.859 40.638 1.00 30.27 232 GLN C N 1
ATOM 1964 C CA . GLN C 1 71 ? 37.176 57.632 39.683 1.00 35.18 232 GL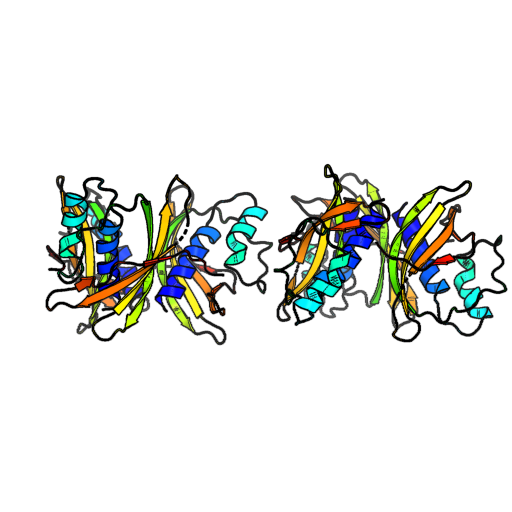N C CA 1
ATOM 1965 C C . GLN C 1 71 ? 36.649 58.885 38.998 1.00 36.80 232 GLN C C 1
ATOM 1966 O O . GLN C 1 71 ? 35.601 58.800 38.397 1.00 39.16 232 GLN C O 1
ATOM 1972 N N . GLU C 1 72 ? 37.331 60.029 39.103 1.00 36.93 233 GLU C N 1
ATOM 1973 C CA . GLU C 1 72 ? 37.017 61.191 38.252 1.00 40.64 233 GLU C CA 1
ATOM 1974 C C . GLU C 1 72 ? 36.695 60.796 36.795 1.00 43.93 233 GLU C C 1
ATOM 1975 O O . GLU C 1 72 ? 37.518 60.192 36.078 1.00 45.58 233 GLU C O 1
ATOM 1981 N N . LYS C 1 73 ? 35.481 61.139 36.370 1.00 50.28 234 LYS C N 1
ATOM 1982 C CA . LYS C 1 73 ? 34.924 60.693 35.070 1.00 52.33 234 LYS C CA 1
ATOM 1983 C C . LYS C 1 73 ? 35.476 61.519 33.891 1.00 49.22 234 LYS C C 1
ATOM 1984 O O . LYS C 1 73 ? 35.674 61.012 32.783 1.00 40.80 234 LYS C O 1
ATOM 1990 N N . ASN C 1 74 ? 35.719 62.800 34.151 1.00 46.19 235 ASN C N 1
ATOM 1991 C CA . ASN C 1 74 ? 36.364 63.644 33.187 1.00 42.94 235 ASN C CA 1
ATOM 1992 C C . ASN C 1 74 ? 37.891 63.382 33.127 1.00 42.05 235 ASN C C 1
ATOM 1993 O O . ASN C 1 74 ? 38.660 63.604 34.077 1.00 40.94 235 ASN C O 1
ATOM 1998 N N . GLN C 1 75 ? 38.313 62.887 31.973 1.00 39.84 236 GLN C N 1
ATOM 1999 C CA . GLN C 1 75 ? 39.689 62.477 31.748 1.00 40.06 236 GLN C CA 1
ATOM 2000 C C . GLN C 1 75 ? 40.734 63.581 31.980 1.00 39.36 236 GLN C C 1
ATOM 2001 O O . GLN C 1 75 ? 41.828 63.310 32.427 1.00 33.97 236 GLN C O 1
ATOM 2007 N N . GLU C 1 76 ? 40.352 64.828 31.753 1.00 43.07 237 GLU C N 1
ATOM 2008 C CA . GLU C 1 76 ? 41.266 65.953 31.908 1.00 45.22 237 GLU C CA 1
ATOM 2009 C C . GLU C 1 76 ? 41.699 66.170 33.340 1.00 38.77 237 GLU C C 1
ATOM 2010 O O . GLU C 1 76 ? 42.859 66.343 33.618 1.00 35.47 237 GLU C O 1
ATOM 2016 N N . ASN C 1 77 ? 40.764 66.208 34.266 1.00 38.57 238 ASN C N 1
ATOM 2017 C CA . ASN C 1 77 ? 41.173 66.457 35.628 1.00 36.88 238 ASN C CA 1
ATOM 2018 C C . ASN C 1 77 ? 41.813 65.249 36.238 1.00 35.39 238 ASN C C 1
ATOM 2019 O O . ASN C 1 77 ? 42.670 65.397 37.105 1.00 36.51 238 ASN C O 1
ATOM 2024 N N . TYR C 1 78 ? 41.413 64.063 35.760 1.00 30.06 239 TYR C N 1
ATOM 2025 C CA . TYR C 1 78 ? 41.999 62.812 36.194 1.00 26.22 239 TYR C CA 1
ATOM 2026 C C . TYR C 1 78 ? 43.511 62.839 35.904 1.00 26.18 239 TYR C C 1
ATOM 2027 O O . TYR C 1 78 ? 44.349 62.582 36.789 1.00 24.95 239 TYR C O 1
ATOM 2036 N N . GLN C 1 79 ? 43.853 63.201 34.675 1.00 23.80 240 GLN C N 1
ATOM 2037 C CA . GLN C 1 79 ? 45.245 63.302 34.285 1.00 23.61 240 GLN C CA 1
ATOM 2038 C C . GLN C 1 79 ? 45.963 64.395 35.039 1.00 22.95 240 GLN C C 1
ATOM 2039 O O . GLN C 1 79 ? 47.088 64.233 35.522 1.00 23.36 240 GLN C O 1
ATOM 2045 N N . SER C 1 80 ? 45.280 65.505 35.188 1.00 23.54 241 SER C N 1
ATOM 2046 C CA . SER C 1 80 ? 45.848 66.636 35.858 1.00 22.60 241 SER C CA 1
ATOM 2047 C C . SER C 1 80 ? 46.115 66.309 37.312 1.00 21.92 241 SER C C 1
ATOM 2048 O O . SER C 1 80 ? 47.126 66.729 37.870 1.00 20.73 241 SER C O 1
ATOM 2051 N N . SER C 1 81 ? 45.224 65.544 37.934 1.00 21.58 242 SER C N 1
ATOM 2052 C CA . SER C 1 81 ? 45.423 65.216 39.345 1.00 20.65 242 SER C CA 1
ATOM 2053 C C . SER C 1 81 ? 46.555 64.230 39.554 1.00 19.07 242 SER C C 1
ATOM 2054 O O . SER C 1 81 ? 47.017 64.092 40.669 1.00 18.57 242 SER C O 1
ATOM 2057 N N . LEU C 1 82 ? 46.999 63.545 38.504 1.00 18.50 243 LEU C N 1
ATOM 2058 C CA . LEU C 1 82 ? 48.093 62.625 38.684 1.00 19.00 243 LEU C CA 1
ATOM 2059 C C . LEU C 1 82 ? 49.381 62.997 38.017 1.00 18.48 243 LEU C C 1
ATOM 2060 O O . LEU C 1 82 ? 50.381 62.286 38.156 1.00 18.05 243 LEU C O 1
ATOM 2065 N N . ARG C 1 83 ? 49.348 64.145 37.331 1.00 18.56 244 ARG C N 1
ATOM 2066 C CA . ARG C 1 83 ? 50.460 64.675 36.578 1.00 17.07 244 ARG C CA 1
ATOM 2067 C C . ARG C 1 83 ? 51.701 64.767 37.416 1.00 16.86 244 ARG C C 1
ATOM 2068 O O . ARG C 1 83 ? 52.783 64.398 36.989 1.00 15.91 244 ARG C O 1
ATOM 2076 N N . THR C 1 84 ? 51.526 65.258 38.626 1.00 17.30 245 THR C N 1
ATOM 2077 C CA . THR C 1 84 ? 52.636 65.626 39.473 1.00 16.59 245 THR C CA 1
ATOM 2078 C C . THR C 1 84 ? 53.521 64.427 39.884 1.00 15.80 245 THR C C 1
ATOM 2079 O O . THR C 1 84 ? 54.701 64.642 40.192 1.00 15.31 245 THR C O 1
ATOM 2083 N N . TYR C 1 85 ? 52.943 63.199 39.847 1.00 14.99 246 TYR C N 1
ATOM 2084 C CA . TYR C 1 85 ? 53.573 61.913 40.248 1.00 15.36 246 TYR C CA 1
ATOM 2085 C C . TYR C 1 85 ? 54.274 61.209 39.108 1.00 14.95 246 TYR C C 1
ATOM 2086 O O . TYR C 1 85 ? 55.154 60.390 39.327 1.00 14.55 246 TYR C O 1
ATOM 2095 N N . VAL C 1 86 ? 53.855 61.523 37.891 1.00 15.42 247 VAL C N 1
ATOM 2096 C CA . VAL C 1 86 ? 54.337 60.849 36.676 1.00 16.23 247 VAL C CA 1
ATOM 2097 C C . VAL C 1 86 ? 55.341 61.701 35.907 1.00 16.46 247 VAL C C 1
ATOM 2098 O O . VAL C 1 86 ? 55.081 62.845 35.648 1.00 16.08 247 VAL C O 1
ATOM 2102 N N . SER C 1 87 ? 56.502 61.140 35.593 1.00 18.10 248 SER C N 1
ATOM 2103 C CA . SER C 1 87 ? 57.564 61.821 34.842 1.00 20.82 248 SER C CA 1
ATOM 2104 C C . SER C 1 87 ? 57.045 62.328 33.502 1.00 23.38 248 SER C C 1
ATOM 2105 O O . SER C 1 87 ? 56.220 61.675 32.867 1.00 23.76 248 SER C O 1
ATOM 2108 N N . GLU C 1 88 ? 57.535 63.496 33.089 1.00 26.97 249 GLU C N 1
ATOM 2109 C CA . GLU C 1 88 ? 57.231 64.101 31.772 1.00 27.66 249 GLU C CA 1
ATOM 2110 C C . GLU C 1 88 ? 57.571 63.196 30.569 1.00 26.21 249 GLU C C 1
ATOM 2111 O O . GLU C 1 88 ? 56.978 63.333 29.501 1.00 23.91 249 GLU C O 1
ATOM 2117 N N . LYS C 1 89 ? 58.498 62.258 30.768 1.00 24.71 250 LYS C N 1
ATOM 2118 C CA . LYS C 1 89 ? 58.866 61.315 29.721 1.00 25.44 250 LYS C CA 1
ATOM 2119 C C . LYS C 1 89 ? 57.741 60.317 29.436 1.00 24.05 250 LYS C C 1
ATOM 2120 O O . LYS C 1 89 ? 57.846 59.516 28.523 1.00 27.68 250 LYS C O 1
ATOM 2126 N N . VAL C 1 90 ? 56.662 60.372 30.194 1.00 21.81 251 VAL C N 1
ATOM 2127 C CA . VAL C 1 90 ? 55.527 59.465 29.982 1.00 21.95 251 VAL C CA 1
ATOM 2128 C C . VAL C 1 90 ? 54.298 60.231 29.505 1.00 21.82 251 VAL C C 1
ATOM 2129 O O . VAL C 1 90 ? 53.979 61.298 29.984 1.00 21.91 251 VAL C O 1
ATOM 2133 N N . ASP C 1 91 ? 53.611 59.688 28.531 1.00 23.32 252 ASP C N 1
ATOM 2134 C CA . ASP C 1 91 ? 52.542 60.432 27.950 1.00 24.42 252 ASP C CA 1
ATOM 2135 C C . ASP C 1 91 ? 51.302 59.854 28.569 1.00 22.27 252 ASP C C 1
ATOM 2136 O O . ASP C 1 91 ? 51.011 58.705 28.319 1.00 21.70 252 ASP C O 1
ATOM 2141 N N . ILE C 1 92 ? 50.573 60.664 29.332 1.00 18.48 253 ILE C N 1
ATOM 2142 C CA . ILE C 1 92 ? 49.429 60.185 30.079 1.00 17.52 253 ILE C CA 1
ATOM 2143 C C . ILE C 1 92 ? 48.177 60.583 29.401 1.00 17.67 253 ILE C C 1
ATOM 2144 O O . ILE C 1 92 ? 47.103 60.611 30.001 1.00 19.23 253 ILE C O 1
ATOM 2149 N N . SER C 1 93 ? 48.264 60.930 28.132 1.00 18.94 254 SER C N 1
ATOM 2150 C CA . SER C 1 93 ? 47.071 61.525 27.506 1.00 18.85 254 SER C CA 1
ATOM 2151 C C . SER C 1 93 ? 45.942 60.510 27.277 1.00 20.19 254 SER C C 1
ATOM 2152 O O . SER C 1 93 ? 44.757 60.891 27.201 1.00 22.27 254 SER C O 1
ATOM 2155 N N . ASP C 1 94 ? 46.313 59.235 27.184 1.00 22.04 255 ASP C N 1
ATOM 2156 C CA . ASP C 1 94 ? 45.347 58.112 27.013 1.00 24.62 255 ASP C CA 1
ATOM 2157 C C . ASP C 1 94 ? 45.020 57.379 28.326 1.00 24.60 255 ASP C C 1
ATOM 2158 O O . ASP C 1 94 ? 44.195 56.481 28.326 1.00 29.46 255 ASP C O 1
ATOM 2163 N N . TRP C 1 95 ? 45.616 57.778 29.449 1.00 22.71 256 TRP C N 1
ATOM 2164 C CA . TRP C 1 95 ? 45.221 57.219 30.760 1.00 21.09 256 TRP C CA 1
ATOM 2165 C C . TRP C 1 95 ? 43.871 57.724 31.118 1.00 22.30 256 TRP C C 1
ATOM 2166 O O . TRP C 1 95 ? 43.640 58.910 31.047 1.00 21.87 256 TRP C O 1
ATOM 2177 N N . LYS C 1 96 ? 42.945 56.852 31.490 1.00 23.42 257 LYS C N 1
ATOM 2178 C CA . LYS C 1 96 ? 41.723 57.351 32.116 1.00 24.70 257 LYS C CA 1
ATOM 2179 C C . LYS C 1 96 ? 41.363 56.543 33.345 1.00 24.60 257 LYS C C 1
ATOM 2180 O O . LYS C 1 96 ? 41.966 55.494 33.603 1.00 21.92 257 LYS C O 1
ATOM 2186 N N . ALA C 1 97 ? 40.403 57.075 34.108 1.00 25.62 258 ALA C N 1
ATOM 2187 C CA . ALA C 1 97 ? 39.739 56.389 35.216 1.00 25.87 258 ALA C CA 1
ATOM 2188 C C . ALA C 1 97 ? 39.492 54.949 34.801 1.00 27.83 258 ALA C C 1
ATOM 2189 O O . ALA C 1 97 ? 39.054 54.699 33.664 1.00 29.65 258 ALA C O 1
ATOM 2191 N N . LEU C 1 98 ? 39.798 54.004 35.692 1.00 28.28 259 LEU C N 1
ATOM 2192 C CA . LEU C 1 98 ? 39.881 52.597 35.304 1.00 28.62 259 LEU C CA 1
ATOM 2193 C C . LEU C 1 98 ? 38.614 51.794 35.592 1.00 30.07 259 LEU C C 1
ATOM 2194 O O . LEU C 1 98 ? 38.558 50.606 35.230 1.00 30.20 259 LEU C O 1
ATOM 2199 N N . GLY C 1 99 ? 37.634 52.417 36.253 1.00 29.93 260 GLY C N 1
ATOM 2200 C CA . GLY C 1 99 ? 36.377 51.753 36.650 1.00 34.58 260 GLY C CA 1
ATOM 2201 C C . GLY C 1 99 ? 36.477 50.731 37.791 1.00 38.74 260 GLY C C 1
ATOM 2202 O O . GLY C 1 99 ? 35.778 49.694 37.798 1.00 42.43 260 GLY C O 1
ATOM 2203 N N . LYS C 1 100 ? 37.342 51.026 38.761 1.00 37.05 261 LYS C N 1
ATOM 2204 C CA . LYS C 1 100 ? 37.776 50.049 39.756 1.00 35.86 261 LYS C CA 1
ATOM 2205 C C . LYS C 1 100 ? 37.913 50.735 41.090 1.00 35.20 261 LYS C C 1
ATOM 2206 O O . LYS C 1 100 ? 38.587 51.773 41.199 1.00 39.00 261 LYS C O 1
ATOM 2212 N N . THR C 1 101 ? 37.242 50.189 42.098 1.00 36.36 262 THR C N 1
ATOM 2213 C CA . THR C 1 101 ? 37.310 50.765 43.439 1.00 38.34 262 THR C CA 1
ATOM 2214 C C . THR C 1 101 ? 38.464 50.137 44.216 1.00 34.69 262 THR C C 1
ATOM 2215 O O . THR C 1 101 ? 38.622 48.921 44.289 1.00 36.83 262 THR C O 1
ATOM 2219 N N . LEU C 1 102 ? 39.304 50.994 44.758 1.00 33.02 263 LEU C N 1
ATOM 2220 C CA . LEU C 1 102 ? 40.480 50.549 45.463 1.00 31.10 263 LEU C CA 1
ATOM 2221 C C . LEU C 1 102 ? 40.071 50.247 4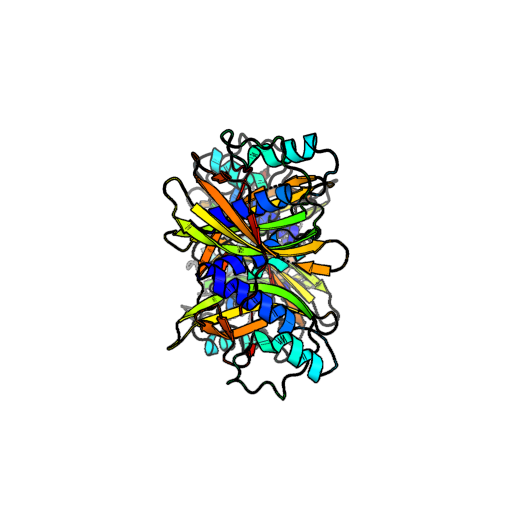6.889 1.00 31.53 263 LEU C C 1
ATOM 2222 O O . LEU C 1 102 ? 39.689 51.127 47.630 1.00 32.86 263 LEU C O 1
ATOM 2227 N N . LYS C 1 103 ? 40.145 49.002 47.307 1.00 33.36 264 LYS C N 1
ATOM 2228 C CA . LYS C 1 103 ? 39.699 48.734 48.659 1.00 32.58 264 LYS C CA 1
ATOM 2229 C C . LYS C 1 103 ? 40.780 48.546 49.673 1.00 32.44 264 LYS C C 1
ATOM 2230 O O . LYS C 1 103 ? 40.498 48.609 50.845 1.00 41.03 264 LYS C O 1
ATOM 2236 N N . SER C 1 104 ? 42.011 48.315 49.251 1.00 26.71 265 SER C N 1
ATOM 2237 C CA . SER C 1 104 ? 43.100 48.149 50.187 1.00 21.84 265 SER C CA 1
ATOM 2238 C C . SER C 1 104 ? 44.389 48.043 49.386 1.00 19.04 265 SER C C 1
ATOM 2239 O O . SER C 1 104 ? 44.390 47.597 48.231 1.00 17.69 265 SER C O 1
ATOM 2242 N N . VAL C 1 105 ? 45.488 48.441 50.010 1.00 15.76 266 VAL C N 1
ATOM 2243 C CA . VAL C 1 105 ? 46.696 48.577 49.284 1.00 14.32 266 VAL C CA 1
ATOM 2244 C C . VAL C 1 105 ? 47.772 48.076 50.210 1.00 13.84 266 VAL C C 1
ATOM 2245 O O . VAL C 1 105 ? 47.837 48.542 51.326 1.00 13.51 266 VAL C O 1
ATOM 2249 N N . ASN C 1 106 ? 48.636 47.180 49.735 1.00 12.76 267 ASN C N 1
ATOM 2250 C CA . ASN C 1 106 ? 49.751 46.761 50.522 1.00 13.00 267 ASN C CA 1
ATOM 2251 C C . ASN C 1 106 ? 51.021 46.682 49.732 1.00 13.33 267 ASN C C 1
ATOM 2252 O O . ASN C 1 106 ? 51.073 46.086 48.661 1.00 14.25 267 ASN C O 1
ATOM 2257 N N . TYR C 1 107 ? 52.079 47.197 50.309 1.00 13.20 268 TYR C N 1
ATOM 2258 C CA . TYR C 1 107 ? 53.339 47.275 49.627 1.00 13.23 268 TYR C CA 1
ATOM 2259 C C . TYR C 1 107 ? 53.944 45.908 49.440 1.00 13.82 268 TYR C C 1
ATOM 2260 O O . TYR C 1 107 ? 54.030 45.107 50.400 1.00 13.91 268 TYR C O 1
ATOM 2269 N N . TYR C 1 108 ? 54.387 45.624 48.224 1.00 13.38 269 TYR C N 1
ATOM 2270 C CA . TYR C 1 108 ? 54.845 44.300 47.998 1.00 14.41 269 TYR C CA 1
ATOM 2271 C C . TYR C 1 108 ? 56.296 44.200 47.594 1.00 15.50 269 TYR C C 1
ATOM 2272 O O . TYR C 1 108 ? 56.715 43.193 47.088 1.00 18.95 269 TYR C O 1
ATOM 2281 N N . GLY C 1 109 ? 57.087 45.215 47.868 1.00 16.51 270 GLY C N 1
ATOM 2282 C CA . GLY C 1 109 ? 58.513 45.159 47.566 1.00 17.90 270 GLY C CA 1
ATOM 2283 C C . GLY C 1 109 ? 58.946 45.859 46.296 1.00 19.23 270 GLY C C 1
ATOM 2284 O O . GLY C 1 109 ? 58.118 46.154 45.435 1.00 19.26 270 GLY C O 1
ATOM 2285 N N . SER C 1 110 ? 60.249 46.123 46.200 1.00 20.01 271 SER C N 1
ATOM 2286 C CA . SER C 1 110 ? 60.861 46.766 45.041 1.00 23.01 271 SER C CA 1
ATOM 2287 C C . SER C 1 110 ? 61.992 45.925 44.495 1.00 24.53 271 SER C C 1
ATOM 2288 O O . SER C 1 110 ? 62.575 45.124 45.205 1.00 27.96 271 SER C O 1
ATOM 2291 N N . GLU C 1 111 ? 62.284 46.090 43.216 1.00 27.13 272 GLU C N 1
ATOM 2292 C CA . GLU C 1 111 ? 63.492 45.552 42.617 1.00 28.68 272 GLU C CA 1
ATOM 2293 C C . GLU C 1 111 ? 64.237 46.724 42.024 1.00 29.10 272 GLU C C 1
ATOM 2294 O O . GLU C 1 111 ? 63.628 47.573 41.356 1.00 25.61 272 GLU C O 1
ATOM 2300 N N . GLN C 1 112 ? 65.539 46.796 42.287 1.00 32.50 273 GLN C N 1
ATOM 2301 C CA . GLN C 1 112 ? 66.378 47.811 41.645 1.00 37.90 273 GLN C CA 1
ATOM 2302 C C . GLN C 1 112 ? 66.353 47.614 40.137 1.00 38.82 273 GLN C C 1
ATOM 2303 O O . GLN C 1 112 ? 66.374 46.485 39.635 1.00 38.32 273 GLN C O 1
ATOM 2309 N N . THR C 1 113 ? 66.225 48.724 39.426 1.00 42.32 274 THR C N 1
ATOM 2310 C CA . THR C 1 113 ? 66.330 48.730 37.971 1.00 45.74 274 THR C CA 1
ATOM 2311 C C . THR C 1 113 ? 67.548 49.599 37.573 1.00 50.13 274 THR C C 1
ATOM 2312 O O . THR C 1 113 ? 68.269 50.071 38.466 1.00 49.06 274 THR C O 1
ATOM 2316 N N . LYS C 1 114 ? 67.798 49.797 36.273 1.00 54.14 275 LYS C N 1
ATOM 2317 C CA . LYS C 1 114 ? 68.953 50.604 35.823 1.00 53.93 275 LYS C CA 1
ATOM 2318 C C . LYS C 1 114 ? 68.885 52.040 36.302 1.00 51.02 275 LYS C C 1
ATOM 2319 O O . LYS C 1 114 ? 69.829 52.538 36.915 1.00 49.75 275 LYS C O 1
ATOM 2325 N N . LYS C 1 115 ? 67.765 52.707 36.037 1.00 54.31 276 LYS C N 1
ATOM 2326 C CA . LYS C 1 115 ? 67.617 54.112 36.438 1.00 56.91 276 LYS C CA 1
ATOM 2327 C C . LYS C 1 115 ? 66.764 54.337 37.693 1.00 49.99 276 LYS C C 1
ATOM 2328 O O . LYS C 1 115 ? 66.649 55.467 38.178 1.00 55.48 276 LYS C O 1
ATOM 2334 N N . GLY C 1 116 ? 66.193 53.270 38.239 1.00 43.80 277 GLY C N 1
ATOM 2335 C CA . GLY C 1 116 ? 65.410 53.399 39.467 1.00 40.60 277 GLY C CA 1
ATOM 2336 C C . GLY C 1 116 ? 64.972 52.091 40.100 1.00 37.98 277 GLY C C 1
ATOM 2337 O O . GLY C 1 116 ? 65.803 51.248 40.451 1.00 36.88 277 GLY C O 1
ATOM 2338 N N . TYR C 1 117 ? 63.660 51.935 40.258 1.00 33.90 278 TYR C N 1
ATOM 2339 C CA . TYR C 1 117 ? 63.097 50.779 40.926 1.00 31.05 278 TYR C CA 1
ATOM 2340 C C . TYR C 1 117 ? 61.828 50.374 40.290 1.00 26.44 278 TYR C C 1
ATOM 2341 O O . TYR C 1 117 ? 61.067 51.225 39.871 1.00 28.56 278 TYR C O 1
ATOM 2350 N N . SER C 1 118 ? 61.595 49.073 40.245 1.00 22.94 279 SER C N 1
ATOM 2351 C CA . SER C 1 118 ? 60.278 48.501 39.999 1.00 20.14 279 SER C CA 1
ATOM 2352 C C . SER C 1 118 ? 59.563 48.172 41.332 1.00 19.45 279 SER C C 1
ATOM 2353 O O . SER C 1 118 ? 60.097 47.446 42.182 1.00 17.87 279 SER C O 1
ATOM 2356 N N . VAL C 1 119 ? 58.357 48.717 41.525 1.00 18.04 280 VAL C N 1
ATOM 2357 C CA . VAL C 1 119 ? 57.666 48.474 42.781 1.00 16.95 280 VAL C CA 1
ATOM 2358 C C . VAL C 1 119 ? 56.404 47.677 42.587 1.00 15.97 280 VAL C C 1
ATOM 2359 O O . VAL C 1 119 ? 55.762 47.782 41.560 1.00 17.11 280 VAL C O 1
ATOM 2363 N N . GLU C 1 120 ? 56.042 46.888 43.582 1.00 15.14 281 GLU C N 1
ATOM 2364 C CA . GLU C 1 120 ? 54.820 46.112 43.521 1.00 14.37 281 GLU C CA 1
ATOM 2365 C C . GLU C 1 120 ? 53.915 46.377 44.703 1.00 13.02 281 GLU C C 1
ATOM 2366 O O . GLU C 1 120 ? 54.398 46.609 45.807 1.00 12.08 281 GLU C O 1
ATOM 2372 N N . TYR C 1 121 ? 52.607 46.366 44.450 1.00 11.96 282 TYR C N 1
ATOM 2373 C CA . TYR C 1 121 ? 51.624 46.403 45.505 1.00 11.98 282 TYR C CA 1
ATOM 2374 C C . TYR C 1 121 ? 50.586 45.334 45.287 1.00 12.62 282 TYR C C 1
ATOM 2375 O O . TYR C 1 121 ? 50.218 45.005 44.117 1.00 12.70 282 TYR C O 1
ATOM 2384 N N . LEU C 1 122 ? 50.062 44.830 46.395 1.00 12.20 283 LEU C N 1
ATOM 2385 C CA . LEU C 1 122 ? 48.915 43.932 46.309 1.00 13.06 283 LEU C CA 1
ATOM 2386 C C . LEU C 1 122 ? 47.659 44.765 46.573 1.00 13.71 283 LEU C C 1
ATOM 2387 O O . LEU C 1 122 ? 47.654 45.615 47.490 1.00 14.64 283 LEU C O 1
ATOM 2392 N N . LEU C 1 123 ? 46.619 44.565 45.773 1.00 13.94 284 LEU C N 1
ATOM 2393 C CA . LEU C 1 123 ? 45.418 45.371 45.926 1.00 15.18 284 LEU C CA 1
ATOM 2394 C C . LEU C 1 123 ? 44.223 44.493 45.979 1.00 16.05 284 LEU C C 1
ATOM 2395 O O . LEU C 1 123 ? 44.191 43.431 45.353 1.00 14.95 284 LEU C O 1
ATOM 2400 N N . ASN C 1 124 ? 43.222 44.960 46.708 1.00 19.52 285 ASN C N 1
ATOM 2401 C CA . ASN C 1 124 ? 41.874 44.452 46.537 1.00 23.05 285 ASN C CA 1
ATOM 2402 C C . ASN C 1 124 ? 41.142 45.508 45.812 1.00 24.36 285 ASN C C 1
ATOM 2403 O O . ASN C 1 124 ? 41.007 46.661 46.257 1.00 24.86 285 ASN C O 1
ATOM 2408 N N . VAL C 1 125 ? 40.650 45.083 44.673 1.00 27.57 286 VAL C N 1
ATOM 2409 C CA . VAL C 1 125 ? 39.939 45.938 43.785 1.00 29.86 286 VAL C CA 1
ATOM 2410 C C . VAL C 1 125 ? 38.572 45.322 43.593 1.00 32.35 286 VAL C C 1
ATOM 2411 O O . VAL C 1 125 ? 38.426 44.090 43.567 1.00 30.45 286 VAL C O 1
ATOM 2415 N N . SER C 1 126 ? 37.573 46.195 43.541 1.00 38.33 287 SER C N 1
ATOM 2416 C CA . SER C 1 126 ? 36.214 45.794 43.225 1.00 49.59 287 SER C CA 1
ATOM 2417 C C . SER C 1 126 ? 35.743 46.453 41.911 1.00 59.06 287 SER C C 1
ATOM 2418 O O . SER C 1 126 ? 35.877 47.671 41.714 1.00 56.78 287 SER C O 1
ATOM 2421 N N . VAL C 1 127 ? 35.224 45.617 41.013 1.00 68.40 288 VAL C N 1
ATOM 2422 C CA . VAL C 1 127 ? 34.776 46.029 39.685 1.00 78.95 288 VAL C CA 1
ATOM 2423 C C . VAL C 1 127 ? 33.479 45.290 39.514 1.00 89.09 288 VAL C C 1
ATOM 2424 O O . VAL C 1 127 ? 33.293 44.242 40.125 1.00 87.51 288 VAL C O 1
ATOM 2428 N N . ASP C 1 128 ? 32.591 45.803 38.661 1.00 106.82 289 ASP C N 1
ATOM 2429 C CA . ASP C 1 128 ? 31.358 45.082 38.368 1.00 110.54 289 ASP C CA 1
ATOM 2430 C C . ASP C 1 128 ? 30.734 44.823 39.756 1.00 103.70 289 ASP C C 1
ATOM 2431 O O . ASP C 1 128 ? 30.329 45.783 40.417 1.00 101.35 289 ASP C O 1
ATOM 2436 N N . ASN C 1 129 ? 30.742 43.580 40.240 1.00 90.88 290 ASN C N 1
ATOM 2437 C CA . ASN C 1 129 ? 30.172 43.274 41.549 1.00 78.83 290 ASN C CA 1
ATOM 2438 C C . ASN C 1 129 ? 31.122 42.460 42.442 1.00 77.14 290 ASN C C 1
ATOM 2439 O O . ASN C 1 129 ? 30.868 42.282 43.639 1.00 66.28 290 ASN C O 1
ATOM 2444 N N . ARG C 1 130 ? 32.227 41.990 41.860 1.00 78.94 291 ARG C N 1
ATOM 2445 C CA . ARG C 1 130 ? 33.117 41.046 42.547 1.00 76.45 291 ARG C CA 1
ATOM 2446 C C . ARG C 1 130 ? 34.472 41.624 42.987 1.00 70.30 291 ARG C C 1
ATOM 2447 O O . ARG C 1 130 ? 35.067 42.460 42.302 1.00 75.82 291 ARG C O 1
ATOM 2455 N N . SER C 1 131 ? 34.951 41.160 44.138 1.00 55.33 292 SER C N 1
ATOM 2456 C CA . SER C 1 131 ? 36.188 41.647 44.720 1.00 46.39 292 SER C CA 1
ATOM 2457 C C . SER C 1 131 ? 37.378 40.653 44.571 1.00 42.76 292 SER C C 1
ATOM 2458 O O . SER C 1 131 ? 37.266 39.490 44.957 1.00 44.24 292 SER C O 1
ATOM 2461 N N . LYS C 1 132 ? 38.509 41.097 44.014 1.00 36.32 293 LYS C N 1
ATOM 2462 C CA . LYS C 1 132 ? 39.646 40.170 43.764 1.00 33.39 293 LYS C CA 1
ATOM 2463 C C . LYS C 1 132 ? 41.021 40.801 43.965 1.00 30.79 293 LYS C C 1
ATOM 2464 O O . LYS C 1 132 ? 41.184 42.041 43.881 1.00 30.50 293 LYS C O 1
ATOM 2478 N N . GLN C 1 134 ? 44.687 41.634 43.041 1.00 22.13 295 GLN C N 1
ATOM 2479 C CA . GLN C 1 134 ? 45.590 41.960 41.972 1.00 20.61 295 GLN C CA 1
ATOM 2480 C C . GLN C 1 134 ? 46.950 42.343 42.518 1.00 18.75 295 GLN C C 1
ATOM 2481 O O . GLN C 1 134 ? 47.073 42.839 43.661 1.00 18.35 295 GLN C O 1
ATOM 2487 N N . LYS C 1 135 ? 47.953 42.179 41.660 1.00 16.36 296 LYS C N 1
ATOM 2488 C CA . LYS C 1 135 ? 49.172 42.942 41.742 1.00 15.36 296 LYS C CA 1
ATOM 2489 C C . LYS C 1 135 ? 49.224 44.125 40.730 1.00 13.90 296 LYS C C 1
ATOM 2490 O O . LYS C 1 135 ? 48.736 44.029 39.608 1.00 13.15 296 LYS C O 1
ATOM 2496 N N . ILE C 1 136 ? 49.774 45.241 41.176 1.00 12.79 297 ILE C N 1
ATOM 2497 C CA . ILE C 1 136 ? 50.084 46.363 40.325 1.00 12.31 297 ILE C CA 1
ATOM 2498 C C . ILE C 1 136 ? 51.591 46.618 40.384 1.00 13.06 297 ILE C C 1
ATOM 2499 O O . ILE C 1 136 ? 52.189 46.612 41.464 1.00 12.54 297 ILE C O 1
ATOM 2504 N N . THR C 1 137 ? 52.188 46.784 39.199 1.00 14.23 298 THR C N 1
ATOM 2505 C CA . THR C 1 137 ? 53.621 46.993 39.025 1.00 15.63 298 THR C CA 1
ATOM 2506 C C . THR C 1 137 ? 53.840 48.295 38.250 1.00 16.58 298 THR C C 1
ATOM 2507 O O . THR C 1 137 ? 53.129 48.579 37.262 1.00 18.09 298 THR C O 1
ATOM 2511 N N . PHE C 1 138 ? 54.787 49.101 38.714 1.00 15.39 299 PHE C N 1
ATOM 2512 C CA . PHE C 1 138 ? 55.215 50.237 37.963 1.00 15.28 299 PHE C CA 1
ATOM 2513 C C . PHE C 1 138 ? 56.629 50.604 38.319 1.00 16.30 299 PHE C C 1
ATOM 2514 O O . PHE C 1 138 ? 57.172 50.206 39.352 1.00 15.97 299 PHE C O 1
ATOM 2522 N N . GLU C 1 139 ? 57.256 51.370 37.447 1.00 19.29 300 GLU C N 1
ATOM 2523 C CA . GLU C 1 139 ? 58.639 51.794 37.736 1.00 20.93 300 GLU C CA 1
ATOM 2524 C C . GLU C 1 139 ? 58.666 53.217 38.282 1.00 20.26 300 GLU C C 1
ATOM 2525 O O . GLU C 1 139 ? 57.760 53.994 38.041 1.00 19.82 300 GLU C O 1
ATOM 2531 N N . VAL C 1 140 ? 59.634 53.501 39.128 1.00 21.45 301 VAL C N 1
ATOM 2532 C CA . VAL C 1 140 ? 59.830 54.854 39.627 1.00 24.04 301 VAL C CA 1
ATOM 2533 C C . VAL C 1 140 ? 61.285 55.268 39.483 1.00 26.90 301 VAL C C 1
ATOM 2534 O O . VAL C 1 140 ? 62.170 54.427 39.264 1.00 30.20 301 VAL C O 1
ATOM 2538 N N . GLU C 1 141 ? 61.518 56.575 39.515 1.00 29.64 302 GLU C N 1
ATOM 2539 C CA . GLU C 1 141 ? 62.875 57.117 39.421 1.00 31.14 302 GLU C CA 1
ATOM 2540 C C . GLU C 1 141 ? 62.994 58.141 40.510 1.00 30.55 302 GLU C C 1
ATOM 2541 O O . GLU C 1 141 ? 62.039 58.880 40.793 1.00 28.77 302 GLU C O 1
ATOM 2547 N N . PRO C 1 142 ? 64.152 58.163 41.173 1.00 33.56 303 PRO C N 1
ATOM 2548 C CA . PRO C 1 142 ? 64.316 59.142 42.257 1.00 35.08 303 PRO C CA 1
ATOM 2549 C C . PRO C 1 142 ? 64.492 60.521 41.640 1.00 36.16 303 PRO C C 1
ATOM 2550 O O . PRO C 1 142 ? 64.932 60.625 40.505 1.00 36.83 303 PRO C O 1
ATOM 2554 N N . THR C 1 143 ? 64.082 61.562 42.344 1.00 40.75 304 THR C N 1
ATOM 2555 C CA . THR C 1 143 ? 64.327 62.926 41.890 1.00 44.88 304 THR C CA 1
ATOM 2556 C C . THR C 1 143 ? 64.973 63.679 43.036 1.00 54.37 304 THR C C 1
ATOM 2557 O O . THR C 1 143 ? 64.927 63.199 44.165 1.00 56.67 304 THR C O 1
ATOM 2561 N N . LYS C 1 144 ? 65.574 64.842 42.754 1.00 67.71 305 LYS C N 1
ATOM 2562 C CA . LYS C 1 144 ? 66.259 65.650 43.784 1.00 74.14 305 LYS C CA 1
ATOM 2563 C C . LYS C 1 144 ? 65.334 65.866 44.987 1.00 73.74 305 LYS C C 1
ATOM 2564 O O . LYS C 1 144 ? 64.618 66.876 45.051 1.00 74.96 305 LYS C O 1
ATOM 2570 N N . ASN C 1 145 ? 65.363 64.905 45.921 1.00 73.37 306 ASN C N 1
ATOM 2571 C CA . ASN C 1 145 ? 64.385 64.801 47.014 1.00 76.09 306 ASN C CA 1
ATOM 2572 C C . ASN C 1 145 ? 62.934 64.556 46.484 1.00 72.33 306 ASN C C 1
ATOM 2573 O O . ASN C 1 145 ? 62.230 65.470 46.030 1.00 68.90 306 ASN C O 1
ATOM 2578 N N . GLY C 1 146 ? 62.520 63.291 46.514 1.00 66.72 307 GLY C N 1
ATOM 2579 C CA . GLY C 1 146 ? 61.253 62.857 45.919 1.00 56.29 307 GLY C CA 1
ATOM 2580 C C . GLY C 1 146 ? 61.376 61.704 44.918 1.00 53.62 307 GLY C C 1
ATOM 2581 O O . GLY C 1 146 ? 62.444 61.075 44.763 1.00 49.90 307 GLY C O 1
ATOM 2582 N N . PHE C 1 147 ? 60.267 61.426 44.232 1.00 48.28 308 PHE C N 1
ATOM 2583 C CA . PHE C 1 147 ? 60.193 60.347 43.243 1.00 39.48 308 PHE C CA 1
ATOM 2584 C C . PHE C 1 147 ? 59.308 60.704 42.065 1.00 30.56 308 PHE C C 1
ATOM 2585 O O . PHE C 1 147 ? 58.482 61.595 42.186 1.00 29.76 308 PHE C O 1
ATOM 2593 N N . LEU C 1 148 ? 59.479 60.007 40.939 1.00 25.66 309 LEU C N 1
ATOM 2594 C CA . LEU C 1 148 ? 58.493 60.026 39.849 1.00 21.03 309 LEU C CA 1
ATOM 2595 C C . LEU C 1 148 ? 58.189 58.635 39.264 1.00 20.41 309 LEU C C 1
ATOM 2596 O O . LEU C 1 148 ? 59.078 57.787 39.162 1.00 20.06 309 LEU C O 1
ATOM 2601 N N . VAL C 1 149 ? 56.938 58.409 38.853 1.00 18.06 310 VAL C N 1
ATOM 2602 C CA . VAL C 1 149 ? 56.560 57.191 38.163 1.00 16.72 310 VAL C CA 1
ATOM 2603 C C . VAL C 1 149 ? 57.038 57.270 36.704 1.00 17.32 310 VAL C C 1
ATOM 2604 O O . VAL C 1 149 ? 56.825 58.281 36.061 1.00 17.28 310 VAL C O 1
ATOM 2608 N N . THR C 1 150 ? 57.636 56.200 36.173 1.00 17.23 311 THR C N 1
ATOM 2609 C CA . THR C 1 150 ? 58.180 56.219 34.824 1.00 17.66 311 THR C CA 1
ATOM 2610 C C . THR C 1 150 ? 57.662 55.158 33.842 1.00 19.39 311 THR C C 1
ATOM 2611 O O . THR C 1 150 ? 58.226 54.997 32.755 1.00 19.81 311 THR C O 1
ATOM 2615 N N . THR C 1 151 ? 56.626 54.411 34.224 1.00 18.84 312 THR C N 1
ATOM 2616 C CA . THR C 1 151 ? 55.962 53.507 33.296 1.00 18.39 312 THR C CA 1
ATOM 2617 C C . THR C 1 151 ? 54.491 53.480 33.646 1.00 18.60 312 THR C C 1
ATOM 2618 O O . THR C 1 151 ? 54.103 53.862 34.745 1.00 18.35 312 THR C O 1
ATOM 2622 N N . GLN C 1 152 ? 53.659 53.095 32.694 1.00 18.30 313 GLN C N 1
ATOM 2623 C CA . GLN C 1 152 ? 52.268 52.919 32.986 1.00 19.02 313 GLN C CA 1
ATOM 2624 C C . GLN C 1 152 ? 52.098 51.641 33.875 1.00 18.38 313 GLN C C 1
ATOM 2625 O O . GLN C 1 152 ? 52.696 50.626 33.594 1.00 17.00 313 GLN C O 1
ATOM 2631 N N . PRO C 1 153 ? 51.289 51.704 34.953 1.00 18.64 314 PRO C N 1
ATOM 2632 C CA . PRO C 1 153 ? 51.292 50.527 35.816 1.00 18.88 314 PRO C CA 1
ATOM 2633 C C . PRO C 1 153 ? 50.598 49.317 35.140 1.00 19.53 314 PRO C C 1
ATOM 2634 O O . PRO C 1 153 ? 49.677 49.506 34.350 1.00 19.84 314 PRO C O 1
ATOM 2638 N N . LYS C 1 154 ? 51.067 48.116 35.430 1.00 20.23 315 LYS C N 1
ATOM 2639 C CA . LYS C 1 154 ? 50.450 46.889 34.944 1.00 23.09 315 LYS C CA 1
ATOM 2640 C C . LYS C 1 154 ? 49.715 46.218 36.084 1.00 22.11 315 LYS C C 1
ATOM 2641 O O . LYS C 1 154 ? 50.280 46.008 37.172 1.00 20.48 315 LYS C O 1
ATOM 2647 N N . LEU C 1 155 ? 48.448 45.930 35.829 1.00 20.65 316 LEU C N 1
ATOM 2648 C CA . LEU C 1 155 ? 47.592 45.249 36.750 1.00 20.00 316 LEU C CA 1
ATOM 2649 C C . LEU C 1 155 ? 47.471 43.792 36.343 1.00 20.67 316 LEU C C 1
ATOM 2650 O O . LEU C 1 155 ? 47.101 43.509 35.225 1.00 20.80 316 LEU C O 1
ATOM 2655 N N . THR C 1 156 ? 47.740 42.861 37.253 1.00 21.13 317 THR C N 1
ATOM 2656 C CA . THR C 1 156 ? 47.604 41.448 36.919 1.00 21.00 317 THR C CA 1
ATOM 2657 C C . THR C 1 156 ? 46.984 40.678 38.073 1.00 21.82 317 THR C C 1
ATOM 2658 O O . THR C 1 156 ? 47.195 41.022 39.234 1.00 20.34 317 THR C O 1
ATOM 2662 N N . ASP C 1 157 ? 46.238 39.624 37.739 1.00 23.22 318 ASP C N 1
ATOM 2663 C CA . ASP C 1 157 ? 45.791 38.621 38.704 1.00 22.72 318 ASP C CA 1
ATOM 2664 C C . ASP C 1 157 ? 46.940 38.014 39.515 1.00 22.97 318 ASP C C 1
ATOM 2665 O O . ASP C 1 157 ? 48.066 37.867 39.046 1.00 22.52 318 ASP C O 1
ATOM 2670 N N . PHE C 1 158 ? 46.644 37.687 40.766 1.00 21.29 319 PHE C N 1
ATOM 2671 C CA . PHE C 1 158 ? 47.667 37.278 41.672 1.00 19.18 319 PHE C CA 1
ATOM 2672 C C . PHE C 1 158 ? 47.036 36.308 42.662 1.00 18.97 319 PHE C C 1
ATOM 2673 O O . PHE C 1 158 ? 45.870 36.464 43.007 1.00 20.74 319 PHE C O 1
ATOM 2681 N N . SER C 1 159 ? 47.788 35.316 43.105 1.00 18.36 320 SER C N 1
ATOM 2682 C CA . SER C 1 159 ? 47.388 34.532 44.258 1.00 20.59 320 SER C CA 1
ATOM 2683 C C . SER C 1 159 ? 48.693 34.212 44.937 1.00 20.60 320 SER C C 1
ATOM 2684 O O . SER C 1 159 ? 49.741 34.435 44.327 1.00 19.03 320 SER C O 1
ATOM 2687 N N . PHE C 1 160 ? 48.627 33.761 46.202 1.00 20.52 321 PHE C N 1
ATOM 2688 C CA . PHE C 1 160 ? 49.801 33.311 46.938 1.00 21.43 321 PHE C CA 1
ATOM 2689 C C . PHE C 1 160 ? 50.177 31.848 46.651 1.00 25.82 321 PHE C C 1
ATOM 2690 O O . PHE C 1 160 ? 51.184 31.354 47.159 1.00 25.18 321 PHE C O 1
ATOM 2698 N N . ASN C 1 161 ? 49.368 31.160 45.850 1.00 34.45 322 ASN C N 1
ATOM 2699 C CA . ASN C 1 161 ? 49.577 29.720 45.555 1.00 46.12 322 ASN C CA 1
ATOM 2700 C C . ASN C 1 161 ? 50.806 29.451 44.729 1.00 51.57 322 ASN C C 1
ATOM 2701 O O . ASN C 1 161 ? 51.113 28.283 44.486 1.00 57.94 322 ASN C O 1
ATOM 2707 N N . SER D 1 53 ? 39.683 71.917 109.733 1.00 50.23 214 SER D N 1
ATOM 2708 C CA . SER D 1 53 ? 40.745 72.934 109.377 1.00 52.80 214 SER D CA 1
ATOM 2709 C C . SER D 1 53 ? 41.612 72.530 108.150 1.00 51.97 214 SER D C 1
ATOM 2710 O O . SER D 1 53 ? 42.342 71.518 108.205 1.00 48.44 214 SER D O 1
ATOM 2713 N N . GLN D 1 54 ? 41.544 73.323 107.064 1.00 43.95 215 GLN D N 1
ATOM 2714 C CA . GLN D 1 54 ? 42.288 73.002 105.855 1.00 38.15 215 GLN D CA 1
ATOM 2715 C C . GLN D 1 54 ? 43.806 73.013 106.081 1.00 32.09 215 GLN D C 1
ATOM 2716 O O . GLN D 1 54 ? 44.562 72.267 105.452 1.00 29.99 215 GLN D O 1
ATOM 2722 N N . SER D 1 55 ? 44.241 73.829 107.020 1.00 25.89 216 SER D N 1
ATOM 2723 C CA . SER D 1 55 ? 45.623 73.877 107.410 1.00 22.13 216 SER D CA 1
ATOM 2724 C C . SER D 1 55 ? 46.183 72.536 107.794 1.00 19.49 216 SER D C 1
ATOM 2725 O O . SER D 1 55 ? 47.352 72.234 107.513 1.00 16.59 216 SER D O 1
ATOM 2728 N N . LYS D 1 56 ? 45.354 71.752 108.472 1.00 17.96 217 LYS D N 1
ATOM 2729 C CA . LYS D 1 56 ? 45.774 70.485 109.009 1.00 17.93 217 LYS D CA 1
ATOM 2730 C C . LYS D 1 56 ? 45.879 69.501 107.876 1.00 17.26 217 LYS D C 1
ATOM 2731 O O . LYS D 1 56 ? 46.880 68.810 107.772 1.00 16.92 217 LYS D O 1
ATOM 2737 N N . ILE D 1 57 ? 44.883 69.462 107.001 1.00 17.48 218 ILE D N 1
ATOM 2738 C CA . ILE D 1 57 ? 44.967 68.566 105.859 1.00 17.90 218 ILE D CA 1
ATOM 2739 C C . ILE D 1 57 ? 46.135 68.931 104.968 1.00 16.98 218 ILE D C 1
ATOM 2740 O O . ILE D 1 57 ? 46.877 68.044 104.521 1.00 18.05 218 ILE D O 1
ATOM 2745 N N . ASP D 1 58 ? 46.299 70.229 104.704 1.00 15.10 219 ASP D N 1
ATOM 2746 C CA . ASP D 1 58 ? 47.446 70.747 103.962 1.00 13.97 219 ASP D CA 1
ATOM 2747 C C . ASP D 1 58 ? 48.791 70.202 104.501 1.00 13.16 219 ASP D C 1
ATOM 2748 O O . ASP D 1 58 ? 49.555 69.568 103.766 1.00 12.76 219 ASP D O 1
ATOM 2753 N N . THR D 1 59 ? 49.065 70.455 105.778 1.00 12.46 220 THR D N 1
ATOM 2754 C CA . THR D 1 59 ? 50.260 69.982 106.430 1.00 12.09 220 THR D CA 1
ATOM 2755 C C . THR D 1 59 ? 50.384 68.466 106.364 1.00 12.27 220 THR D C 1
ATOM 2756 O O . THR D 1 59 ? 51.491 67.945 106.100 1.00 12.91 220 THR D O 1
ATOM 2760 N N . PHE D 1 60 ? 49.290 67.748 106.599 1.00 11.67 221 PHE D N 1
ATOM 2761 C CA . PHE D 1 60 ? 49.364 66.296 106.493 1.00 11.99 221 PHE D CA 1
ATOM 2762 C C . PHE D 1 60 ? 49.794 65.865 105.083 1.00 11.88 221 PHE D C 1
ATOM 2763 O O . PHE D 1 60 ? 50.728 65.081 104.944 1.00 11.85 221 PHE D O 1
ATOM 2771 N N . GLY D 1 61 ? 49.156 66.415 104.053 1.00 11.32 222 GLY D N 1
ATOM 2772 C CA . GLY D 1 61 ? 49.540 66.078 102.706 1.00 11.45 222 GLY D CA 1
ATOM 2773 C C . GLY D 1 61 ? 51.000 66.386 102.408 1.00 11.90 222 GLY D C 1
ATOM 2774 O O . GLY D 1 61 ? 51.708 65.583 101.751 1.00 12.21 222 GLY D O 1
ATOM 2775 N N . ARG D 1 62 ? 51.499 67.513 102.915 1.00 11.89 223 ARG D N 1
ATOM 2776 C CA . ARG D 1 62 ? 52.919 67.848 102.659 1.00 11.94 223 ARG D CA 1
ATOM 2777 C C . ARG D 1 62 ? 53.821 66.780 103.269 1.00 12.32 223 ARG D C 1
ATOM 2778 O O . ARG D 1 62 ? 54.845 66.401 102.703 1.00 12.23 223 ARG D O 1
ATOM 2786 N N . TYR D 1 63 ? 53.430 66.276 104.431 1.00 12.56 224 TYR D N 1
ATOM 2787 C CA . TYR D 1 63 ? 54.285 65.305 105.070 1.00 12.65 224 TYR D CA 1
ATOM 2788 C C . TYR D 1 63 ? 54.259 64.038 104.266 1.00 12.57 224 TYR D C 1
ATOM 2789 O O . TYR D 1 63 ? 55.314 63.466 103.952 1.00 12.73 224 TYR D O 1
ATOM 2798 N N . PHE D 1 64 ? 53.054 63.599 103.931 1.00 12.55 225 PHE D N 1
ATOM 2799 C CA . PHE D 1 64 ? 52.916 62.441 103.051 1.00 13.12 225 PHE D CA 1
ATOM 2800 C C . PHE D 1 64 ? 53.753 62.569 101.787 1.00 13.02 225 PHE D C 1
ATOM 2801 O O . PHE D 1 64 ? 54.416 61.606 101.415 1.00 12.79 225 PHE D O 1
ATOM 2809 N N . LEU D 1 65 ? 53.725 63.740 101.138 1.00 12.91 226 LEU D N 1
ATOM 2810 C CA . LEU D 1 65 ? 54.490 63.918 99.885 1.00 13.94 226 LEU D CA 1
ATOM 2811 C C . LEU D 1 65 ? 55.990 63.654 100.018 1.00 14.79 226 LEU D C 1
ATOM 2812 O O . LEU D 1 65 ? 56.626 63.129 99.082 1.00 14.94 226 LEU D O 1
ATOM 2817 N N . THR D 1 66 ? 56.573 64.013 101.155 1.00 15.53 227 THR D N 1
ATOM 2818 C CA . THR D 1 66 ? 58.011 63.904 101.255 1.00 17.09 227 THR D CA 1
ATOM 2819 C C . THR D 1 66 ? 58.355 62.407 101.221 1.00 17.82 227 THR D C 1
ATOM 2820 O O . THR D 1 66 ? 59.365 62.009 100.661 1.00 19.19 227 THR D O 1
ATOM 2824 N N . TYR D 1 67 ? 57.486 61.565 101.766 1.00 18.12 228 TYR D N 1
ATOM 2825 C CA . TYR D 1 67 ? 57.681 60.124 101.649 1.00 18.29 228 TYR D CA 1
ATOM 2826 C C . TYR D 1 67 ? 57.221 59.570 100.326 1.00 18.22 228 TYR D C 1
ATOM 2827 O O . TYR D 1 67 ? 57.881 58.715 99.753 1.00 19.62 228 TYR D O 1
ATOM 2836 N N . TYR D 1 68 ? 56.137 60.092 99.781 1.00 18.28 229 TYR D N 1
ATOM 2837 C CA . TYR D 1 68 ? 55.725 59.655 98.443 1.00 17.61 229 TYR D CA 1
ATOM 2838 C C . TYR D 1 68 ? 56.806 59.885 97.416 1.00 18.19 229 TYR D C 1
ATOM 2839 O O . TYR D 1 68 ? 56.969 59.091 96.527 1.00 19.18 229 TYR D O 1
ATOM 2848 N N . PHE D 1 69 ? 57.521 60.997 97.529 1.00 19.34 230 PHE D N 1
ATOM 2849 C CA . PHE D 1 69 ? 58.568 61.353 96.556 1.00 20.49 230 PHE D CA 1
ATOM 2850 C C . PHE D 1 69 ? 59.989 60.985 96.994 1.00 21.33 230 PHE D C 1
ATOM 2851 O O . PHE D 1 69 ? 60.982 61.393 96.379 1.00 21.40 230 PHE D O 1
ATOM 2859 N N . SER D 1 70 ? 60.073 60.202 98.048 1.00 22.34 231 SER D N 1
ATOM 2860 C CA . SER D 1 70 ? 61.333 59.659 98.470 1.00 26.18 231 SER D CA 1
ATOM 2861 C C . SER D 1 70 ? 61.927 58.816 97.349 1.00 31.43 231 SER D C 1
ATOM 2862 O O . SER D 1 70 ? 61.206 58.244 96.527 1.00 29.42 231 SER D O 1
ATOM 2865 N N . GLN D 1 71 ? 63.247 58.724 97.328 1.00 39.40 232 GLN D N 1
ATOM 2866 C CA . GLN D 1 71 ? 63.918 58.045 96.232 1.00 43.95 232 GLN D CA 1
ATOM 2867 C C . GLN D 1 71 ? 64.556 56.701 96.637 1.00 44.77 232 GLN D C 1
ATOM 2868 O O . GLN D 1 71 ? 65.253 56.080 95.828 1.00 47.82 232 GLN D O 1
ATOM 2874 N N . GLU D 1 72 ? 64.308 56.267 97.876 1.00 40.55 233 GLU D N 1
ATOM 2875 C CA . GLU D 1 72 ? 64.572 54.892 98.324 1.00 41.86 233 GLU D CA 1
ATOM 2876 C C . GLU D 1 72 ? 64.404 53.843 97.205 1.00 41.76 233 GLU D C 1
ATOM 2877 O O . GLU D 1 72 ? 63.289 53.573 96.769 1.00 40.40 233 GLU D O 1
ATOM 2883 N N . LYS D 1 73 ? 65.517 53.289 96.722 1.00 45.79 234 LYS D N 1
ATOM 2884 C CA . LYS D 1 73 ? 65.510 52.309 95.609 1.00 47.44 234 LYS D CA 1
ATOM 2885 C C . LYS D 1 73 ? 64.889 50.959 96.008 1.00 46.74 234 LYS D C 1
ATOM 2886 O O . LYS D 1 73 ? 64.336 50.244 95.149 1.00 42.00 234 LYS D O 1
ATOM 2892 N N . ASN D 1 74 ? 64.956 50.624 97.306 1.00 44.18 235 ASN D N 1
ATOM 2893 C CA . ASN D 1 74 ? 64.292 49.414 97.812 1.00 41.21 235 ASN D CA 1
ATOM 2894 C C . ASN D 1 74 ? 62.793 49.554 98.098 1.00 40.08 235 ASN D C 1
ATOM 2895 O O . ASN D 1 74 ? 62.395 50.093 99.146 1.00 41.15 235 ASN D O 1
ATOM 2900 N N . GLN D 1 75 ? 61.992 49.024 97.170 1.00 38.87 236 GLN D N 1
ATOM 2901 C CA . GLN D 1 75 ? 60.531 48.885 97.279 1.00 38.70 236 GLN D CA 1
ATOM 2902 C C . GLN D 1 75 ? 59.953 48.640 98.663 1.00 41.29 236 GLN D C 1
ATOM 2903 O O . GLN D 1 75 ? 58.937 49.250 99.035 1.00 37.48 236 GLN D O 1
ATOM 2909 N N . GLU D 1 76 ? 60.558 47.718 99.414 1.00 42.19 237 GLU D N 1
ATOM 2910 C CA . GLU D 1 76 ? 59.967 47.347 100.686 1.00 42.30 237 GLU D CA 1
ATOM 2911 C C . GLU D 1 76 ? 60.063 48.482 101.693 1.00 38.66 237 GLU D C 1
ATOM 2912 O O . GLU D 1 76 ? 59.107 48.787 102.408 1.00 37.82 237 GLU D O 1
ATOM 2918 N N . ASN D 1 77 ? 61.228 49.101 101.740 1.00 35.85 238 ASN D N 1
ATOM 2919 C CA . ASN D 1 77 ? 61.453 50.232 102.604 1.00 34.52 238 ASN D CA 1
ATOM 2920 C C . ASN D 1 77 ? 60.638 51.446 102.187 1.00 31.59 238 ASN D C 1
ATOM 2921 O O . ASN D 1 77 ? 60.126 52.169 103.045 1.00 32.26 238 ASN D O 1
ATOM 2926 N N . TYR D 1 78 ? 60.572 51.697 100.874 1.00 27.67 239 TYR D N 1
ATOM 2927 C CA . TYR D 1 78 ? 59.841 52.828 100.339 1.00 25.40 239 TYR D CA 1
ATOM 2928 C C . TYR D 1 78 ? 58.384 52.712 100.771 1.00 26.64 239 TYR D C 1
ATOM 2929 O O . TYR D 1 78 ? 57.793 53.685 101.278 1.00 27.81 239 TYR D O 1
ATOM 2938 N N . GLN D 1 79 ? 57.823 51.510 100.622 1.00 25.24 240 GLN D N 1
ATOM 2939 C CA . GLN D 1 79 ? 56.467 51.269 101.038 1.00 24.50 240 GLN D CA 1
ATOM 2940 C C . GLN D 1 79 ? 56.389 51.378 102.534 1.00 25.66 240 GLN D C 1
ATOM 2941 O O . GLN D 1 79 ? 55.447 51.942 103.085 1.00 28.68 240 GLN D O 1
ATOM 2947 N N . SER D 1 80 ? 57.411 50.901 103.213 1.00 27.78 241 SER D N 1
ATOM 2948 C CA . SER D 1 80 ? 57.426 51.013 104.673 1.00 26.85 241 SER D CA 1
ATOM 2949 C C . SER D 1 80 ? 57.443 52.399 105.218 1.00 25.67 241 SER D C 1
ATOM 2950 O O . SER D 1 80 ? 56.751 52.649 106.171 1.00 25.77 241 SER D O 1
ATOM 2953 N N . SER D 1 81 ? 58.246 53.292 104.639 1.00 24.50 242 SER D N 1
ATOM 2954 C CA . SER D 1 81 ? 58.360 54.638 105.173 1.00 24.17 242 SER D CA 1
ATOM 2955 C C . SER D 1 81 ? 57.076 55.421 104.942 1.00 23.86 242 SER D C 1
ATOM 2956 O O . SER D 1 81 ? 56.905 56.459 105.575 1.00 24.88 242 SER D O 1
ATOM 2959 N N . LEU D 1 82 ? 56.173 54.925 104.084 1.00 22.01 243 LEU D N 1
ATOM 2960 C CA . LEU D 1 82 ? 54.934 55.647 103.827 1.00 21.79 243 LEU D CA 1
ATOM 2961 C C . LEU D 1 82 ? 53.636 54.954 104.271 1.00 22.67 243 LEU D C 1
ATOM 2962 O O . LEU D 1 82 ? 52.534 55.562 104.221 1.00 21.22 243 LEU D O 1
ATOM 2967 N N . ARG D 1 83 ? 53.770 53.712 104.749 1.00 22.62 244 ARG D N 1
ATOM 2968 C CA . ARG D 1 83 ? 52.621 52.923 105.174 1.00 23.29 244 ARG D CA 1
ATOM 2969 C C . ARG D 1 83 ? 51.665 53.619 106.114 1.00 22.38 244 ARG D C 1
ATOM 2970 O O . ARG D 1 83 ? 50.447 53.509 105.963 1.00 23.84 244 ARG D O 1
ATOM 2978 N N . THR D 1 84 ? 52.218 54.349 107.076 1.00 22.43 245 THR D N 1
ATOM 2979 C CA . THR D 1 84 ? 51.450 55.024 108.112 1.00 21.39 245 THR D CA 1
ATOM 2980 C C . THR D 1 84 ? 50.547 56.138 107.580 1.00 20.69 245 THR D C 1
ATOM 2981 O O . THR D 1 84 ? 49.516 56.418 108.168 1.00 21.45 245 THR D O 1
ATOM 2985 N N . TYR D 1 85 ? 50.912 56.756 106.448 1.00 19.68 246 TYR D N 1
ATOM 2986 C CA . TYR D 1 85 ? 50.127 57.831 105.832 1.00 16.81 246 TYR D CA 1
ATOM 2987 C C . TYR D 1 85 ? 48.927 57.357 105.033 1.00 16.87 246 TYR D C 1
ATOM 2988 O O . TYR D 1 85 ? 47.934 58.111 104.855 1.00 15.09 246 TYR D O 1
ATOM 2997 N N . VAL D 1 86 ? 49.005 56.111 104.552 1.00 16.48 247 VAL D N 1
ATOM 2998 C CA . VAL D 1 86 ? 48.000 55.627 103.617 1.00 17.07 247 VAL D CA 1
ATOM 2999 C C . VAL D 1 86 ? 47.055 54.648 104.277 1.00 17.68 247 VAL D C 1
ATOM 3000 O O . VAL D 1 86 ? 47.487 53.776 105.013 1.00 19.57 247 VAL D O 1
ATOM 3004 N N . SER D 1 87 ? 45.761 54.781 104.036 1.00 18.33 248 SER D N 1
ATOM 3005 C CA . SER D 1 87 ? 44.799 53.784 104.506 1.00 20.10 248 SER D CA 1
ATOM 3006 C C . SER D 1 87 ? 45.117 52.349 104.028 1.00 22.06 248 SER D C 1
ATOM 3007 O O . SER D 1 87 ? 45.620 52.127 102.929 1.00 22.50 248 SER D O 1
ATOM 3010 N N . GLU D 1 88 ? 44.827 51.378 104.883 1.00 26.67 249 GLU D N 1
ATOM 3011 C CA . GLU D 1 88 ? 45.062 49.988 104.565 1.00 28.58 249 G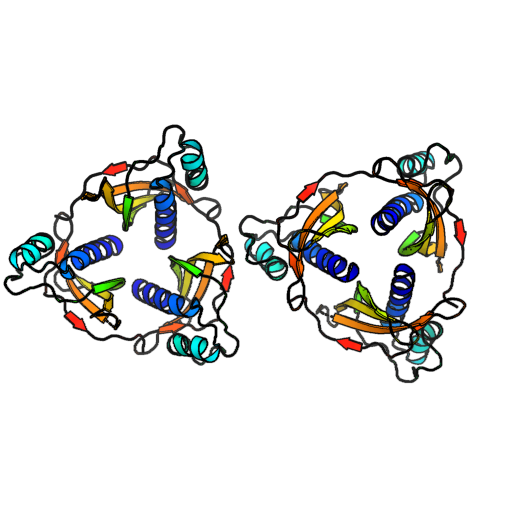LU D CA 1
ATOM 3012 C C . GLU D 1 88 ? 44.144 49.451 103.476 1.00 27.01 249 GLU D C 1
ATOM 3013 O O . GLU D 1 88 ? 44.471 48.464 102.850 1.00 25.41 249 GLU D O 1
ATOM 3019 N N . LYS D 1 89 ? 43.042 50.151 103.222 1.00 26.34 250 LYS D N 1
ATOM 3020 C CA . LYS D 1 89 ? 42.147 49.878 102.088 1.00 26.16 250 LYS D CA 1
ATOM 3021 C C . LYS D 1 89 ? 42.769 50.161 100.746 1.00 24.39 250 LYS D C 1
ATOM 3022 O O . LYS D 1 89 ? 42.222 49.766 99.738 1.00 26.58 250 LYS D O 1
ATOM 3028 N N . VAL D 1 90 ? 43.874 50.888 100.706 1.00 23.54 251 VAL D N 1
ATOM 3029 C CA . VAL D 1 90 ? 44.530 51.181 99.447 1.00 23.33 251 VAL D CA 1
ATOM 3030 C C . VAL D 1 90 ? 45.626 50.139 99.190 1.00 24.60 251 VAL D C 1
ATOM 3031 O O . VAL D 1 90 ? 46.429 49.870 100.095 1.00 23.74 251 VAL D O 1
ATOM 3035 N N . ASP D 1 91 ? 45.657 49.569 97.973 1.00 25.17 252 ASP D N 1
ATOM 3036 C CA . ASP D 1 91 ? 46.735 48.655 97.554 1.00 25.23 252 ASP D CA 1
ATOM 3037 C C . ASP D 1 91 ? 48.026 49.402 97.236 1.00 23.78 252 ASP D C 1
ATOM 3038 O O . ASP D 1 91 ? 48.094 50.096 96.227 1.00 23.97 252 ASP D O 1
ATOM 3043 N N . ILE D 1 92 ? 49.047 49.251 98.073 1.00 22.68 253 ILE D N 1
ATOM 3044 C CA . ILE D 1 92 ? 50.335 49.948 97.850 1.00 23.06 253 ILE D CA 1
ATOM 3045 C C . ILE D 1 92 ? 51.467 48.988 97.519 1.00 25.39 253 ILE D C 1
ATOM 3046 O O . ILE D 1 92 ? 52.645 49.386 97.453 1.00 25.66 253 ILE D O 1
ATOM 3051 N N . SER D 1 93 ? 51.112 47.730 97.293 1.00 26.85 254 SER D N 1
ATOM 3052 C CA . SER D 1 93 ? 52.096 46.710 96.936 1.00 27.98 254 SER D CA 1
ATOM 3053 C C . SER D 1 93 ? 52.858 47.054 95.667 1.00 29.64 254 SER D C 1
ATOM 3054 O O . SER D 1 93 ? 53.984 46.616 95.502 1.00 30.50 254 SER D O 1
ATOM 3057 N N . ASP D 1 94 ? 52.265 47.849 94.780 1.00 32.68 255 ASP D N 1
ATOM 3058 C CA . ASP D 1 94 ? 52.940 48.225 93.523 1.00 35.51 255 ASP D CA 1
ATOM 3059 C C . ASP D 1 94 ? 53.810 49.488 93.497 1.00 34.07 255 ASP D C 1
ATOM 3060 O O . ASP D 1 94 ? 54.530 49.713 92.520 1.00 34.18 255 ASP D O 1
ATOM 3065 N N . TRP D 1 95 ? 53.707 50.311 94.542 1.00 31.63 256 TRP D N 1
ATOM 3066 C CA . TRP D 1 95 ? 54.303 51.635 94.576 1.00 26.75 256 TRP D CA 1
ATOM 3067 C C . TRP D 1 95 ? 55.772 51.531 94.656 1.00 27.36 256 TRP D C 1
ATOM 3068 O O . TRP D 1 95 ? 56.303 50.812 95.491 1.00 28.73 256 TRP D O 1
ATOM 3079 N N . LYS D 1 96 ? 56.441 52.265 93.781 1.00 29.72 257 LYS D N 1
ATOM 3080 C CA . LYS D 1 96 ? 57.896 52.337 93.765 1.00 33.56 257 LYS D CA 1
ATOM 3081 C C . LYS D 1 96 ? 58.298 53.801 93.791 1.00 30.04 257 LYS D C 1
ATOM 3082 O O . LYS D 1 96 ? 57.508 54.673 93.421 1.00 26.58 257 LYS D O 1
ATOM 3088 N N . ALA D 1 97 ? 59.544 54.040 94.194 1.00 28.86 258 ALA D N 1
ATOM 3089 C CA . ALA D 1 97 ? 60.224 55.294 93.960 1.00 29.01 258 ALA D CA 1
ATOM 3090 C C . ALA D 1 97 ? 59.913 55.758 92.533 1.00 30.76 258 ALA D C 1
ATOM 3091 O O . ALA D 1 97 ? 59.889 54.970 91.586 1.00 33.78 258 ALA D O 1
ATOM 3093 N N . LEU D 1 98 ? 59.610 57.034 92.392 1.00 28.81 259 LEU D N 1
ATOM 3094 C CA . LEU D 1 98 ? 59.054 57.513 91.169 1.00 27.53 259 LEU D CA 1
ATOM 3095 C C . LEU D 1 98 ? 60.147 58.052 90.259 1.00 27.84 259 LEU D C 1
ATOM 3096 O O . LEU D 1 98 ? 59.877 58.345 89.121 1.00 27.27 259 LEU D O 1
ATOM 3101 N N . GLY D 1 99 ? 61.375 58.172 90.758 1.00 29.84 260 GLY D N 1
ATOM 3102 C CA . GLY D 1 99 ? 62.471 58.776 89.980 1.00 33.99 260 GLY D CA 1
ATOM 3103 C C . GLY D 1 99 ? 62.304 60.272 89.717 1.00 35.93 260 GLY D C 1
ATOM 3104 O O . GLY D 1 99 ? 62.882 60.810 88.781 1.00 41.69 260 GLY D O 1
ATOM 3105 N N . LYS D 1 100 ? 61.485 60.933 90.531 1.00 35.37 261 LYS D N 1
ATOM 3106 C CA . LYS D 1 100 ? 61.311 62.372 90.487 1.00 32.00 261 LYS D CA 1
ATOM 3107 C C . LYS D 1 100 ? 61.880 62.958 91.762 1.00 31.30 261 LYS D C 1
ATOM 3108 O O . LYS D 1 100 ? 61.703 62.383 92.841 1.00 35.41 261 LYS D O 1
ATOM 3114 N N . THR D 1 101 ? 62.600 64.070 91.627 1.00 29.35 262 THR D N 1
ATOM 3115 C CA . THR D 1 101 ? 63.079 64.853 92.768 1.00 29.27 262 THR D CA 1
ATOM 3116 C C . THR D 1 101 ? 62.083 65.978 93.016 1.00 27.70 262 THR D C 1
ATOM 3117 O O . THR D 1 101 ? 61.649 66.632 92.088 1.00 25.99 262 THR D O 1
ATOM 3121 N N . LEU D 1 102 ? 61.724 66.168 94.270 1.00 26.55 263 LEU D N 1
ATOM 3122 C CA . LEU D 1 102 ? 60.708 67.114 94.646 1.00 28.04 263 LEU D CA 1
ATOM 3123 C C . LEU D 1 102 ? 61.376 68.416 95.085 1.00 26.92 263 LEU D C 1
ATOM 3124 O O . LEU D 1 102 ? 62.005 68.475 96.131 1.00 25.36 263 LEU D O 1
ATOM 3129 N N . LYS D 1 103 ? 61.224 69.457 94.284 1.00 30.16 264 LYS D N 1
ATOM 3130 C CA . LYS D 1 103 ? 61.945 70.726 94.523 1.00 33.29 264 LYS D CA 1
ATOM 3131 C C . LYS D 1 103 ? 61.148 71.743 95.315 1.00 31.63 264 LYS D C 1
ATOM 3132 O O . LYS D 1 103 ? 61.728 72.593 95.978 1.00 34.69 264 LYS D O 1
ATOM 3138 N N . SER D 1 104 ? 59.823 71.675 95.220 1.00 26.55 265 SER D N 1
ATOM 3139 C CA . SER D 1 104 ? 58.974 72.490 96.044 1.00 22.25 265 SER D CA 1
ATOM 3140 C C . SER D 1 104 ? 57.509 72.002 96.035 1.00 19.70 265 SER D C 1
ATOM 3141 O O . SER D 1 104 ? 57.076 71.351 95.078 1.00 17.38 265 SER D O 1
ATOM 3144 N N . VAL D 1 105 ? 56.779 72.342 97.108 1.00 16.45 266 VAL D N 1
ATOM 3145 C CA . VAL D 1 105 ? 55.405 71.940 97.280 1.00 15.46 266 VAL D CA 1
ATOM 3146 C C . VAL D 1 105 ? 54.568 73.137 97.632 1.00 14.97 266 VAL D C 1
ATOM 3147 O O . VAL D 1 105 ? 54.933 73.931 98.461 1.00 15.63 266 VAL D O 1
ATOM 3151 N N . ASN D 1 106 ? 53.416 73.250 97.017 1.00 14.80 267 ASN D N 1
ATOM 3152 C CA . ASN D 1 106 ? 52.526 74.309 97.307 1.00 15.16 267 ASN D CA 1
ATOM 3153 C C . ASN D 1 106 ? 51.130 73.747 97.323 1.00 15.22 267 ASN D C 1
ATOM 3154 O O . ASN D 1 106 ? 50.682 73.120 96.389 1.00 14.98 267 ASN D O 1
ATOM 3159 N N . TYR D 1 107 ? 50.446 74.005 98.413 1.00 15.49 268 TYR D N 1
ATOM 3160 C CA . TYR D 1 107 ? 49.106 73.538 98.631 1.00 15.24 268 TYR D CA 1
ATOM 3161 C C . TYR D 1 107 ? 48.204 74.231 97.657 1.00 15.16 268 TYR D C 1
ATOM 3162 O O . TYR D 1 107 ? 48.233 75.432 97.567 1.00 16.15 268 TYR D O 1
ATOM 3171 N N . TYR D 1 108 ? 47.391 73.472 96.936 1.00 15.70 269 TYR D N 1
ATOM 3172 C CA . TYR D 1 108 ? 46.534 74.074 95.916 1.00 16.64 269 TYR D CA 1
ATOM 3173 C C . TYR D 1 108 ? 45.057 73.924 96.215 1.00 17.38 269 TYR D C 1
ATOM 3174 O O . TYR D 1 108 ? 44.245 74.114 95.331 1.00 20.07 269 TYR D O 1
ATOM 3183 N N . GLY D 1 109 ? 44.692 73.632 97.453 1.00 18.26 270 GLY D N 1
ATOM 3184 C CA . GLY D 1 109 ? 43.263 73.621 97.819 1.00 20.16 270 GLY D CA 1
ATOM 3185 C C . GLY D 1 109 ? 42.612 72.260 97.879 1.00 20.47 270 GLY D C 1
ATOM 3186 O O . GLY D 1 109 ? 43.171 71.296 97.426 1.00 20.71 270 GLY D O 1
ATOM 3187 N N . SER D 1 110 ? 41.419 72.208 98.440 1.00 23.81 271 SER D N 1
ATOM 3188 C CA . SER D 1 110 ? 40.688 70.966 98.640 1.00 28.78 271 SER D CA 1
ATOM 3189 C C . SER D 1 110 ? 39.238 71.097 98.213 1.00 31.40 271 SER D C 1
ATOM 3190 O O . SER D 1 110 ? 38.727 72.188 98.120 1.00 32.00 271 SER D O 1
ATOM 3193 N N . GLU D 1 111 ? 38.622 69.961 97.890 1.00 38.31 272 GLU D N 1
ATOM 3194 C CA . GLU D 1 111 ? 37.196 69.837 97.639 1.00 39.88 272 GLU D CA 1
ATOM 3195 C C . GLU D 1 111 ? 36.706 68.795 98.638 1.00 40.21 272 GLU D C 1
ATOM 3196 O O . GLU D 1 111 ? 37.293 67.705 98.736 1.00 38.16 272 GLU D O 1
ATOM 3202 N N . GLN D 1 112 ? 35.640 69.131 99.360 1.00 38.69 273 GLN D N 1
ATOM 3203 C CA . GLN D 1 112 ? 34.888 68.197 100.178 1.00 39.96 273 GLN D CA 1
ATOM 3204 C C . GLN D 1 112 ? 34.428 67.003 99.357 1.00 37.61 273 GLN D C 1
ATOM 3205 O O . GLN D 1 112 ? 33.958 67.158 98.246 1.00 38.76 273 GLN D O 1
ATOM 3211 N N . THR D 1 113 ? 34.624 65.811 99.905 1.00 38.16 274 THR D N 1
ATOM 3212 C CA . THR D 1 113 ? 34.053 64.561 99.398 1.00 38.22 274 THR D CA 1
ATOM 3213 C C . THR D 1 113 ? 33.100 64.050 100.496 1.00 42.71 274 THR D C 1
ATOM 3214 O O . THR D 1 113 ? 33.051 64.617 101.615 1.00 42.83 274 THR D O 1
ATOM 3218 N N . LYS D 1 114 ? 32.378 62.964 100.224 1.00 43.97 275 LYS D N 1
ATOM 3219 C CA . LYS D 1 114 ? 31.537 62.407 101.273 1.00 44.61 275 LYS D CA 1
ATOM 3220 C C . LYS D 1 114 ? 32.304 62.019 102.560 1.00 45.70 275 LYS D C 1
ATOM 3221 O O . LYS D 1 114 ? 31.831 62.310 103.657 1.00 46.85 275 LYS D O 1
ATOM 3227 N N . LYS D 1 115 ? 33.470 61.380 102.430 1.00 44.97 276 LYS D N 1
ATOM 3228 C CA . LYS D 1 115 ? 34.239 60.922 103.597 1.00 41.68 276 LYS D CA 1
ATOM 3229 C C . LYS D 1 115 ? 35.389 61.840 103.986 1.00 40.70 276 LYS D C 1
ATOM 3230 O O . LYS D 1 115 ? 35.894 61.782 105.108 1.00 40.66 276 LYS D O 1
ATOM 3236 N N . GLY D 1 116 ? 35.802 62.715 103.084 1.00 37.94 277 GLY D N 1
ATOM 3237 C CA . GLY D 1 116 ? 36.870 63.621 103.446 1.00 36.78 277 GLY D CA 1
ATOM 3238 C C . GLY D 1 116 ? 37.111 64.739 102.460 1.00 35.72 277 GLY D C 1
ATOM 3239 O O . GLY D 1 116 ? 36.237 65.568 102.222 1.00 36.55 277 GLY D O 1
ATOM 3240 N N . TYR D 1 117 ? 38.309 64.772 101.899 1.00 30.78 278 TYR D N 1
ATOM 3241 C CA . TYR D 1 117 ? 38.669 65.839 101.014 1.00 29.62 278 TYR D CA 1
ATOM 3242 C C . TYR D 1 117 ? 39.546 65.322 99.894 1.00 28.13 278 TYR D C 1
ATOM 3243 O O . TYR D 1 117 ? 40.323 64.397 100.117 1.00 27.91 278 TYR D O 1
ATOM 3252 N N . SER D 1 118 ? 39.364 65.873 98.686 1.00 27.08 279 SER D N 1
ATOM 3253 C CA . SER D 1 118 ? 40.353 65.804 97.588 1.00 25.86 279 SER D CA 1
ATOM 3254 C C . SER D 1 118 ? 41.268 66.996 97.744 1.00 24.60 279 SER D C 1
ATOM 3255 O O . SER D 1 118 ? 40.777 68.128 97.786 1.00 23.94 279 SER D O 1
ATOM 3258 N N . VAL D 1 119 ? 42.568 66.757 97.813 1.00 21.43 280 VAL D N 1
ATOM 3259 C CA . VAL D 1 119 ? 43.506 67.837 97.924 1.00 19.59 280 VAL D CA 1
ATOM 3260 C C . VAL D 1 119 ? 44.332 67.906 96.634 1.00 19.54 280 VAL D C 1
ATOM 3261 O O . VAL D 1 119 ? 44.457 66.916 95.878 1.00 21.14 280 VAL D O 1
ATOM 3265 N N . GLU D 1 120 ? 44.888 69.076 96.357 1.00 18.22 281 GLU D N 1
ATOM 3266 C CA . GLU D 1 120 ? 45.807 69.241 95.231 1.00 17.30 281 GLU D CA 1
ATOM 3267 C C . GLU D 1 120 ? 46.970 70.045 95.717 1.00 15.27 281 GLU D C 1
ATOM 3268 O O . GLU D 1 120 ? 46.811 70.933 96.561 1.00 14.14 281 GLU D O 1
ATOM 3274 N N . TYR D 1 121 ? 48.130 69.739 95.160 1.00 14.41 282 TYR D N 1
ATOM 3275 C CA . TYR D 1 121 ? 49.335 70.509 95.380 1.00 14.35 282 TYR D CA 1
ATOM 3276 C C . TYR D 1 121 ? 49.966 70.782 94.035 1.00 15.19 282 TYR D C 1
ATOM 3277 O O . TYR D 1 121 ? 49.824 69.990 93.129 1.00 14.88 282 TYR D O 1
ATOM 3286 N N . LEU D 1 122 ? 50.679 71.899 93.926 1.00 15.92 283 LEU D N 1
ATOM 3287 C CA . LEU D 1 122 ? 51.530 72.174 92.787 1.00 16.69 283 LEU D CA 1
ATOM 3288 C C . LEU D 1 122 ? 52.937 71.806 93.164 1.00 16.91 283 LEU D C 1
ATOM 3289 O O . LEU D 1 122 ? 53.440 72.296 94.159 1.00 17.62 283 LEU D O 1
ATOM 3294 N N . LEU D 1 123 ? 53.576 70.960 92.368 1.00 16.99 284 LEU D N 1
ATOM 3295 C CA . LEU D 1 123 ? 54.899 70.486 92.687 1.00 18.23 284 LEU D CA 1
ATOM 3296 C C . LEU D 1 123 ? 55.900 71.015 91.719 1.00 19.97 284 LEU D C 1
ATOM 3297 O O . LEU D 1 123 ? 55.604 71.181 90.543 1.00 21.67 284 LEU D O 1
ATOM 3302 N N . ASN D 1 124 ? 57.108 71.229 92.198 1.00 22.47 285 ASN D N 1
ATOM 3303 C CA . ASN D 1 124 ? 58.221 71.374 91.284 1.00 26.60 285 ASN D CA 1
ATOM 3304 C C . ASN D 1 124 ? 59.005 70.123 91.303 1.00 26.75 285 ASN D C 1
ATOM 3305 O O . ASN D 1 124 ? 59.565 69.775 92.354 1.00 26.60 285 ASN D O 1
ATOM 3310 N N . VAL D 1 125 ? 59.073 69.450 90.159 1.00 26.85 286 VAL D N 1
ATOM 3311 C CA . VAL D 1 125 ? 59.821 68.182 90.101 1.00 29.24 286 VAL D CA 1
ATOM 3312 C C . VAL D 1 125 ? 60.943 68.208 89.077 1.00 30.58 286 VAL D C 1
ATOM 3313 O O . VAL D 1 125 ? 60.945 68.982 88.125 1.00 32.28 286 VAL D O 1
ATOM 3317 N N . SER D 1 126 ? 61.924 67.364 89.248 1.00 36.27 287 SER D N 1
ATOM 3318 C CA . SER D 1 126 ? 62.818 67.194 88.140 1.00 42.78 287 SER D CA 1
ATOM 3319 C C . SER D 1 126 ? 62.954 65.728 87.856 1.00 45.17 287 SER D C 1
ATOM 3320 O O . SER D 1 126 ? 63.079 64.921 88.799 1.00 47.08 287 SER D O 1
ATOM 3323 N N . VAL D 1 127 ? 62.883 65.415 86.558 1.00 46.70 288 VAL D N 1
ATOM 3324 C CA . VAL D 1 127 ? 63.033 64.059 86.001 1.00 49.13 288 VAL D CA 1
ATOM 3325 C C . VAL D 1 127 ? 64.221 64.086 85.072 1.00 47.86 288 VAL D C 1
ATOM 3326 O O . VAL D 1 127 ? 64.159 64.749 84.037 1.00 49.85 288 VAL D O 1
ATOM 3330 N N . ASP D 1 128 ? 65.274 63.352 85.436 1.00 52.11 289 ASP D N 1
ATOM 3331 C CA . ASP D 1 128 ? 66.504 63.268 84.655 1.00 58.68 289 ASP D CA 1
ATOM 3332 C C . ASP D 1 128 ? 67.089 64.684 84.374 1.00 57.91 289 ASP D C 1
ATOM 3333 O O . ASP D 1 128 ? 67.380 65.048 83.228 1.00 58.80 289 ASP D O 1
ATOM 3338 N N . ASN D 1 129 ? 67.251 65.457 85.456 1.00 58.21 290 ASN D N 1
ATOM 3339 C CA . ASN D 1 129 ? 67.724 66.864 85.464 1.00 52.98 290 ASN D CA 1
ATOM 3340 C C . ASN D 1 129 ? 66.918 67.924 84.718 1.00 49.93 290 ASN D C 1
ATOM 3341 O O . ASN D 1 129 ? 67.365 69.061 84.634 1.00 48.50 290 ASN D O 1
ATOM 3346 N N . ARG D 1 130 ? 65.752 67.548 84.192 1.00 47.63 291 ARG D N 1
ATOM 3347 C CA . ARG D 1 130 ? 64.827 68.476 83.541 1.00 47.91 291 ARG D CA 1
ATOM 3348 C C . ARG D 1 130 ? 63.603 68.729 84.448 1.00 51.27 291 ARG D C 1
ATOM 3349 O O . ARG D 1 130 ? 62.942 67.780 84.920 1.00 49.60 291 ARG D O 1
ATOM 3357 N N . SER D 1 131 ? 63.337 70.018 84.715 1.00 49.45 292 SER D N 1
ATOM 3358 C CA . SER D 1 131 ? 62.347 70.433 85.726 1.00 42.89 292 SER D CA 1
ATOM 3359 C C . SER D 1 131 ? 60.998 70.718 85.131 1.00 40.15 292 SER D C 1
ATOM 3360 O O . SER D 1 131 ? 60.894 71.165 83.991 1.00 45.13 292 SER D O 1
ATOM 3363 N N . LYS D 1 132 ? 59.957 70.468 85.911 1.00 34.02 293 LYS D N 1
ATOM 3364 C CA . LYS D 1 132 ? 58.643 70.875 85.493 1.00 29.28 293 LYS D CA 1
ATOM 3365 C C . LYS D 1 132 ? 57.694 71.026 86.677 1.00 25.77 293 LYS D C 1
ATOM 3366 O O . LYS D 1 132 ? 57.933 70.567 87.798 1.00 24.03 293 LYS D O 1
ATOM 3380 N N . GLN D 1 134 ? 54.231 69.995 88.270 1.00 25.10 295 GLN D N 1
ATOM 3381 C CA . GLN D 1 134 ? 53.156 69.052 88.203 1.00 25.29 295 GLN D CA 1
ATOM 3382 C C . GLN D 1 134 ? 52.099 69.376 89.263 1.00 23.97 295 GLN D C 1
ATOM 3383 O O . GLN D 1 134 ? 52.402 69.994 90.278 1.00 24.00 295 GLN D O 1
ATOM 3389 N N . LYS D 1 135 ? 50.859 68.997 88.979 1.00 21.93 296 LYS D N 1
ATOM 3390 C CA . LYS D 1 135 ? 49.819 68.926 89.970 1.00 20.44 296 LYS D CA 1
ATOM 3391 C C . LYS D 1 135 ? 49.644 67.488 90.416 1.00 20.50 296 LYS D C 1
ATOM 3392 O O . LYS D 1 135 ? 49.665 66.558 89.591 1.00 20.30 296 LYS D O 1
ATOM 3398 N N . ILE D 1 136 ? 49.463 67.334 91.726 1.00 19.57 297 ILE D N 1
ATOM 3399 C CA . ILE D 1 136 ? 49.217 66.069 92.351 1.00 18.21 297 ILE D CA 1
ATOM 3400 C C . ILE D 1 136 ? 47.897 66.168 93.089 1.00 18.53 297 ILE D C 1
ATOM 3401 O O . ILE D 1 136 ? 47.649 67.135 93.836 1.00 17.41 297 ILE D O 1
ATOM 3406 N N . THR D 1 137 ? 47.050 65.166 92.824 1.00 20.32 298 THR D N 1
ATOM 3407 C CA . THR D 1 137 ? 45.734 65.003 93.457 1.00 21.71 298 THR D CA 1
ATOM 3408 C C . THR D 1 137 ? 45.605 63.643 94.187 1.00 21.75 298 THR D C 1
ATOM 3409 O O . THR D 1 137 ? 45.978 62.577 93.664 1.00 23.76 298 THR D O 1
ATOM 3413 N N . PHE D 1 138 ? 45.065 63.685 95.394 1.00 20.26 299 PHE D N 1
ATOM 3414 C CA . PHE D 1 138 ? 44.743 62.491 96.133 1.00 18.18 299 PHE D CA 1
ATOM 3415 C C . PHE D 1 138 ? 43.647 62.783 97.154 1.00 19.44 299 PHE D C 1
ATOM 3416 O O . PHE D 1 138 ? 43.411 63.938 97.522 1.00 17.83 299 PHE D O 1
ATOM 3424 N N . GLU D 1 139 ? 42.966 61.728 97.608 1.00 21.70 300 GLU D N 1
ATOM 3425 C CA . GLU D 1 139 ? 41.977 61.893 98.659 1.00 24.29 300 GLU D CA 1
ATOM 3426 C C . GLU D 1 139 ? 42.551 61.598 100.052 1.00 23.32 300 GLU D C 1
ATOM 3427 O O . GLU D 1 139 ? 43.518 60.861 100.169 1.00 21.11 300 GLU D O 1
ATOM 3433 N N . VAL D 1 140 ? 41.948 62.219 101.076 1.00 23.75 301 VAL D N 1
ATOM 3434 C CA . VAL D 1 140 ? 42.386 62.224 102.492 1.00 22.91 301 VAL D CA 1
ATOM 3435 C C . VAL D 1 140 ? 41.123 62.085 103.358 1.00 25.69 301 VAL D C 1
ATOM 3436 O O . VAL D 1 140 ? 40.161 62.848 103.183 1.00 26.72 301 VAL D O 1
ATOM 3440 N N . GLU D 1 141 ? 41.100 61.133 104.290 1.00 27.74 302 GLU D N 1
ATOM 3441 C CA . GLU D 1 141 ? 39.980 61.082 105.261 1.00 29.26 302 GLU D CA 1
ATOM 3442 C C . GLU D 1 141 ? 40.491 61.266 106.695 1.00 29.48 302 GLU D C 1
ATOM 3443 O O . GLU D 1 141 ? 41.631 60.897 106.999 1.00 26.74 302 GLU D O 1
ATOM 3449 N N . PRO D 1 142 ? 39.667 61.878 107.569 1.00 31.53 303 PRO D N 1
ATOM 3450 C CA . PRO D 1 142 ? 40.057 61.972 108.974 1.00 32.20 303 PRO D CA 1
ATOM 3451 C C . PRO D 1 142 ? 39.933 60.615 109.594 1.00 33.82 303 PRO D C 1
ATOM 3452 O O . PRO D 1 142 ? 39.198 59.770 109.094 1.00 33.12 303 PRO D O 1
ATOM 3456 N N . THR D 1 143 ? 40.682 60.418 110.664 1.00 36.79 304 THR D N 1
ATOM 3457 C CA . THR D 1 143 ? 40.586 59.262 111.519 1.00 37.18 304 THR D CA 1
ATOM 3458 C C . THR D 1 143 ? 40.547 59.811 112.944 1.00 39.80 304 THR D C 1
ATOM 3459 O O . THR D 1 143 ? 40.735 61.007 113.157 1.00 38.75 304 THR D O 1
ATOM 3463 N N . LYS D 1 144 ? 40.376 58.924 113.921 1.00 45.02 305 LYS D N 1
ATOM 3464 C CA . LYS D 1 144 ? 40.072 59.323 115.290 1.00 47.16 305 LYS D CA 1
ATOM 3465 C C . LYS D 1 144 ? 41.064 60.352 115.759 1.00 44.83 305 LYS D C 1
ATOM 3466 O O . LYS D 1 144 ? 40.661 61.363 116.285 1.00 50.49 305 LYS D O 1
ATOM 3472 N N . ASN D 1 145 ? 42.349 60.132 115.497 1.00 42.19 306 ASN D N 1
ATOM 3473 C CA . ASN D 1 145 ? 43.395 61.043 115.956 1.00 40.61 306 ASN D CA 1
ATOM 3474 C C . ASN D 1 145 ? 44.302 61.610 114.879 1.00 37.30 306 ASN D C 1
ATOM 3475 O O . ASN D 1 145 ? 45.395 62.038 115.180 1.00 38.17 306 ASN D O 1
ATOM 3480 N N . GLY D 1 146 ? 43.875 61.591 113.626 1.00 36.80 307 GLY D N 1
ATOM 3481 C CA . GLY D 1 146 ? 44.738 62.006 112.522 1.00 31.18 307 GLY D CA 1
ATOM 3482 C C . GLY D 1 146 ? 44.052 61.972 111.167 1.00 29.51 307 GLY D C 1
ATOM 3483 O O . GLY D 1 146 ? 42.880 62.425 111.025 1.00 31.09 307 GLY D O 1
ATOM 3484 N N . PHE D 1 147 ? 44.780 61.436 110.175 1.00 25.19 308 PHE D N 1
ATOM 3485 C CA . PHE D 1 147 ? 44.381 61.461 108.749 1.00 23.15 308 PHE D CA 1
ATOM 3486 C C . PHE D 1 147 ? 44.963 60.305 107.998 1.00 21.12 308 PHE D C 1
ATOM 3487 O O . PHE D 1 147 ? 45.934 59.694 108.452 1.00 22.40 308 PHE D O 1
ATOM 3495 N N . LEU D 1 148 ? 44.366 60.008 106.854 1.00 18.43 309 LEU D N 1
ATOM 3496 C CA . LEU D 1 148 ? 44.876 58.965 106.017 1.00 17.70 309 LEU D CA 1
ATOM 3497 C C . LEU D 1 148 ? 44.635 59.322 104.550 1.00 17.67 309 LEU D C 1
ATOM 3498 O O . LEU D 1 148 ? 43.636 59.927 104.218 1.00 17.60 309 LEU D O 1
ATOM 3503 N N . VAL D 1 149 ? 45.586 58.960 103.696 1.00 17.33 310 VAL D N 1
ATOM 3504 C CA . VAL D 1 149 ? 45.446 59.064 102.270 1.00 17.49 310 VAL D CA 1
ATOM 3505 C C . VAL D 1 149 ? 44.599 57.860 101.842 1.00 18.00 310 VAL D C 1
ATOM 3506 O O . VAL D 1 149 ? 44.825 56.767 102.319 1.00 16.96 310 VAL D O 1
ATOM 3510 N N . THR D 1 150 ? 43.645 58.055 100.936 1.00 18.74 311 THR D N 1
ATOM 3511 C CA . THR D 1 150 ? 42.732 56.987 100.598 1.00 19.56 311 THR D CA 1
ATOM 3512 C C . THR D 1 150 ? 42.600 56.697 99.095 1.00 21.27 311 THR D C 1
ATOM 3513 O O . THR D 1 150 ? 41.751 55.895 98.686 1.00 22.52 311 THR D O 1
ATOM 3517 N N . THR D 1 151 ? 43.410 57.338 98.258 1.00 20.77 312 THR D N 1
ATOM 3518 C CA . THR D 1 151 ? 43.459 56.971 96.844 1.00 20.56 312 THR D CA 1
ATOM 3519 C C . THR D 1 151 ? 44.891 57.090 96.401 1.00 20.66 312 THR D C 1
ATOM 3520 O O . THR D 1 151 ? 45.682 57.711 97.069 1.00 21.69 312 THR D O 1
ATOM 3524 N N . GLN D 1 152 ? 45.243 56.504 95.273 1.00 21.67 313 GLN D N 1
ATOM 3525 C CA . GLN D 1 152 ? 46.585 56.644 94.764 1.00 22.46 313 GLN D CA 1
ATOM 3526 C C . GLN D 1 152 ? 46.697 58.026 94.129 1.00 22.16 313 GLN D C 1
ATOM 3527 O O . GLN D 1 152 ? 45.806 58.433 93.407 1.00 20.71 313 GLN D O 1
ATOM 3533 N N . PRO D 1 153 ? 47.780 58.757 94.402 1.00 22.40 314 PRO D N 1
ATOM 3534 C CA . PRO D 1 153 ? 47.835 60.143 93.913 1.00 22.41 314 PRO D CA 1
ATOM 3535 C C . PRO D 1 153 ? 47.939 60.181 92.392 1.00 23.61 314 PRO D C 1
ATOM 3536 O O . PRO D 1 153 ? 48.574 59.328 91.820 1.00 23.47 314 PRO D O 1
ATOM 3540 N N . LYS D 1 154 ? 47.263 61.114 91.743 1.00 26.59 315 LYS D N 1
ATOM 3541 C CA . LYS D 1 154 ? 47.448 61.327 90.311 1.00 28.38 315 LYS D CA 1
ATOM 3542 C C . LYS D 1 154 ? 48.358 62.555 90.087 1.00 28.18 315 LYS D C 1
ATOM 3543 O O . LYS D 1 154 ? 48.126 63.614 90.678 1.00 25.64 315 LYS D O 1
ATOM 3549 N N . LEU D 1 155 ? 49.404 62.373 89.277 1.00 27.05 316 LEU D N 1
ATOM 3550 C CA . LEU D 1 155 ? 50.289 63.444 88.796 1.00 26.09 316 LEU D CA 1
ATOM 3551 C C . LEU D 1 155 ? 49.890 63.859 87.383 1.00 25.99 316 LEU D C 1
ATOM 3552 O O . LEU D 1 155 ? 49.679 63.018 86.555 1.00 27.12 316 LEU D O 1
ATOM 3557 N N . THR D 1 156 ? 49.762 65.154 87.127 1.00 26.68 317 THR D N 1
ATOM 3558 C CA . THR D 1 156 ? 49.554 65.680 85.787 1.00 25.78 317 THR D CA 1
ATOM 3559 C C . THR D 1 156 ? 50.449 66.914 85.608 1.00 27.19 317 THR D C 1
ATOM 3560 O O . THR D 1 156 ? 50.668 67.720 86.554 1.00 26.49 317 THR D O 1
ATOM 3564 N N . ASP D 1 157 ? 51.033 66.999 84.409 1.00 27.06 318 ASP D N 1
ATOM 3565 C CA . ASP D 1 157 ? 51.778 68.160 83.963 1.00 23.66 318 ASP D CA 1
ATOM 3566 C C . ASP D 1 157 ? 50.886 69.381 84.087 1.00 21.06 318 ASP D C 1
ATOM 3567 O O . ASP D 1 157 ? 49.690 69.340 83.893 1.00 22.89 318 ASP D O 1
ATOM 3572 N N . PHE D 1 158 ? 51.467 70.480 84.474 1.00 20.45 319 PHE D N 1
ATOM 3573 C CA . PHE D 1 158 ? 50.674 71.605 84.830 1.00 19.78 319 PHE D CA 1
ATOM 3574 C C . PHE D 1 158 ? 51.316 72.900 84.362 1.00 20.55 319 PHE D C 1
ATOM 3575 O O . PHE D 1 158 ? 52.550 73.060 84.351 1.00 19.63 319 PHE D O 1
ATOM 3583 N N . SER D 1 159 ? 50.480 73.860 84.019 1.00 21.89 320 SER D N 1
ATOM 3584 C CA . SER D 1 159 ? 51.004 75.201 83.877 1.00 24.18 320 SER D CA 1
ATOM 3585 C C . SER D 1 159 ? 49.903 76.193 84.164 1.00 26.07 320 SER D C 1
ATOM 3586 O O . SER D 1 159 ? 48.704 75.853 84.117 1.00 24.29 320 SER D O 1
ATOM 3589 N N . PHE D 1 160 ? 50.323 77.415 84.506 1.00 28.76 321 PHE D N 1
ATOM 3590 C CA . PHE D 1 160 ? 49.396 78.508 84.743 1.00 30.90 321 PHE D CA 1
ATOM 3591 C C . PHE D 1 160 ? 48.856 79.043 83.446 1.00 34.80 321 PHE D C 1
ATOM 3592 O O . PHE D 1 160 ? 47.733 79.528 83.400 1.00 34.84 321 PHE D O 1
ATOM 3600 N N . ASN D 1 161 ? 49.670 78.915 82.401 1.00 48.06 322 ASN D N 1
ATOM 3601 C CA . ASN D 1 161 ? 49.349 79.375 81.051 1.00 61.45 322 ASN D CA 1
ATOM 3602 C C . ASN D 1 161 ? 47.911 79.094 80.632 1.00 70.17 322 ASN D C 1
ATOM 3603 O O . ASN D 1 161 ? 47.508 77.940 80.483 1.00 78.33 322 ASN D O 1
ATOM 3609 N N . SER E 1 53 ? 41.109 78.360 94.826 1.00 40.17 214 SER E N 1
ATOM 3610 C CA . SER E 1 53 ? 40.971 78.804 96.235 1.00 43.64 214 SER E CA 1
ATOM 3611 C C . SER E 1 53 ? 41.729 80.177 96.465 1.00 46.81 214 SER E C 1
ATOM 3612 O O . SER E 1 53 ? 42.292 80.788 95.512 1.00 43.08 214 SER E O 1
ATOM 3615 N N . GLN E 1 54 ? 41.731 80.683 97.712 1.00 43.21 215 GLN E N 1
ATOM 3616 C CA . GLN E 1 54 ? 42.739 81.660 98.089 1.00 37.27 215 GLN E CA 1
ATOM 3617 C C . GLN E 1 54 ? 44.114 80.943 97.969 1.00 31.30 215 GLN E C 1
ATOM 3618 O O . GLN E 1 54 ? 45.114 81.557 97.646 1.00 30.44 215 GLN E O 1
ATOM 3624 N N . SER E 1 55 ? 44.114 79.628 98.152 1.00 24.75 216 SER E N 1
ATOM 3625 C CA . SER E 1 55 ? 45.255 78.752 97.915 1.00 21.68 216 SER E CA 1
ATOM 3626 C C . SER E 1 55 ? 45.823 78.877 96.543 1.00 19.22 216 SER E C 1
ATOM 3627 O O . SER E 1 55 ? 47.023 78.929 96.381 1.00 18.49 216 SER E O 1
ATOM 3630 N N . LYS E 1 56 ? 44.976 78.912 95.541 1.00 18.49 217 LYS E N 1
ATOM 3631 C CA . LYS E 1 56 ? 45.468 78.978 94.173 1.00 18.49 217 LYS E CA 1
ATOM 3632 C C . LYS E 1 56 ? 46.080 80.322 93.833 1.00 18.60 217 LYS E C 1
ATOM 3633 O O . LYS E 1 56 ? 47.155 80.389 93.239 1.00 18.98 217 LYS E O 1
ATOM 3639 N N . ILE E 1 57 ? 45.414 81.394 94.221 1.00 18.58 218 ILE E N 1
ATOM 3640 C CA . ILE E 1 57 ? 45.997 82.699 94.062 1.00 19.77 218 ILE E CA 1
ATOM 3641 C C . ILE E 1 57 ? 47.287 82.845 94.894 1.00 18.42 218 ILE E C 1
ATOM 3642 O O . ILE E 1 57 ? 48.289 83.353 94.393 1.00 18.15 218 ILE E O 1
ATOM 3647 N N . ASP E 1 58 ? 47.285 82.346 96.131 1.00 16.87 219 ASP E N 1
ATOM 3648 C CA . ASP E 1 58 ? 48.473 82.313 96.986 1.00 16.19 219 ASP E CA 1
ATOM 3649 C C . ASP E 1 58 ? 49.651 81.682 96.275 1.00 15.65 219 ASP E C 1
ATOM 3650 O O . ASP E 1 58 ? 50.718 82.296 96.139 1.00 16.05 219 ASP E O 1
ATOM 3655 N N . THR E 1 59 ? 49.447 80.449 95.826 1.00 14.69 220 THR E N 1
ATOM 3656 C CA . THR E 1 59 ? 50.448 79.667 95.118 1.00 14.26 220 THR E CA 1
ATOM 3657 C C . THR E 1 59 ? 50.943 80.371 93.853 1.00 14.02 220 THR E C 1
ATOM 3658 O O . THR E 1 59 ? 52.154 80.454 93.610 1.00 14.69 220 THR E O 1
ATOM 3662 N N . PHE E 1 60 ? 50.028 80.901 93.060 1.00 13.49 221 PHE E N 1
ATOM 3663 C CA . PHE E 1 60 ? 50.415 81.627 91.864 1.00 13.43 221 PHE E CA 1
ATOM 3664 C C . PHE E 1 60 ? 51.398 82.747 92.185 1.00 13.64 221 PHE E C 1
ATOM 3665 O O . PHE E 1 60 ? 52.462 82.852 91.558 1.00 13.93 221 PHE E O 1
ATOM 3673 N N . GLY E 1 61 ? 51.051 83.582 93.179 1.00 13.39 222 GLY E N 1
ATOM 3674 C CA . GLY E 1 61 ? 51.870 84.695 93.534 1.00 12.43 222 GLY E CA 1
ATOM 3675 C C . GLY E 1 61 ? 53.242 84.231 93.939 1.00 13.04 222 GLY E C 1
ATOM 3676 O O . GLY E 1 61 ? 54.271 84.867 93.615 1.00 12.92 222 GLY E O 1
ATOM 3677 N N . ARG E 1 62 ? 53.291 83.105 94.641 1.00 13.87 223 ARG E N 1
ATOM 3678 C CA . ARG E 1 62 ? 54.596 82.578 95.088 1.00 14.81 223 ARG E CA 1
ATOM 3679 C C . ARG E 1 62 ? 55.463 82.248 93.889 1.00 14.09 223 ARG E C 1
ATOM 3680 O O . ARG E 1 62 ? 56.684 82.526 93.859 1.00 14.19 223 ARG E O 1
ATOM 3688 N N . TYR E 1 63 ? 54.836 81.640 92.896 1.00 13.69 224 TYR E N 1
ATOM 3689 C CA . TYR E 1 63 ? 55.588 81.348 91.686 1.00 14.51 224 TYR E CA 1
ATOM 3690 C C . TYR E 1 63 ? 56.086 82.587 90.972 1.00 14.14 224 TYR E C 1
ATOM 3691 O O . TYR E 1 63 ? 57.284 82.697 90.675 1.00 13.76 224 TYR E O 1
ATOM 3700 N N . PHE E 1 64 ? 55.199 83.560 90.800 1.00 13.54 225 PHE E N 1
ATOM 3701 C CA . PHE E 1 64 ? 55.595 84.844 90.222 1.00 13.39 225 PHE E CA 1
ATOM 3702 C C . PHE E 1 64 ? 56.748 85.443 90.985 1.00 13.94 225 PHE E C 1
ATOM 3703 O O . PHE E 1 64 ? 57.689 85.950 90.353 1.00 13.75 225 PHE E O 1
ATOM 3711 N N . LEU E 1 65 ? 56.700 85.374 92.324 1.00 13.91 226 LEU E N 1
ATOM 3712 C CA . LEU E 1 65 ? 57.741 86.037 93.107 1.00 14.30 226 LEU E CA 1
ATOM 3713 C C . LEU E 1 65 ? 59.130 85.421 92.897 1.00 14.14 226 LEU E C 1
ATOM 3714 O O . LEU E 1 65 ? 60.162 86.122 92.909 1.00 13.34 226 LEU E O 1
ATOM 3719 N N . THR E 1 66 ? 59.182 84.129 92.670 1.00 14.80 227 THR E N 1
ATOM 3720 C CA . THR E 1 66 ? 60.505 83.538 92.508 1.00 16.63 227 THR E CA 1
ATOM 3721 C C . THR E 1 66 ? 61.148 84.078 91.206 1.00 17.17 227 THR E C 1
ATOM 3722 O O . THR E 1 66 ? 62.357 84.296 91.166 1.00 18.08 227 THR E O 1
ATOM 3726 N N . TYR E 1 67 ? 60.342 84.342 90.172 1.00 17.46 228 TYR E N 1
ATOM 3727 C CA . TYR E 1 67 ? 60.847 84.967 88.944 1.00 17.15 228 TYR E CA 1
ATOM 3728 C C . TYR E 1 67 ? 61.079 86.462 89.109 1.00 16.90 228 TYR E C 1
ATOM 3729 O O . TYR E 1 67 ? 62.107 87.013 88.688 1.00 16.91 228 TYR E O 1
ATOM 3738 N N . TYR E 1 68 ? 60.137 87.128 89.741 1.00 16.52 229 TYR E N 1
ATOM 3739 C CA . TYR E 1 68 ? 60.285 88.544 89.979 1.00 16.73 229 TYR E CA 1
ATOM 3740 C C . TYR E 1 68 ? 61.561 88.858 90.719 1.00 17.97 229 TYR E C 1
ATOM 3741 O O . TYR E 1 68 ? 62.197 89.864 90.454 1.00 19.23 229 TYR E O 1
ATOM 3750 N N . PHE E 1 69 ? 61.899 88.017 91.682 1.00 19.85 230 PHE E N 1
ATOM 3751 C CA . PHE E 1 69 ? 63.087 88.228 92.485 1.00 21.02 230 PHE E CA 1
ATOM 3752 C C . PHE E 1 69 ? 64.310 87.447 91.978 1.00 23.42 230 PHE E C 1
ATOM 3753 O O . PHE E 1 69 ? 65.305 87.278 92.681 1.00 22.10 230 PHE E O 1
ATOM 3761 N N . SER E 1 70 ? 64.248 86.994 90.738 1.00 25.79 231 SER E N 1
ATOM 3762 C CA . SER E 1 70 ? 65.344 86.240 90.215 1.00 27.19 231 SER E CA 1
ATOM 3763 C C . SER E 1 70 ? 66.554 87.155 90.104 1.00 30.71 231 SER E C 1
ATOM 3764 O O . SER E 1 70 ? 66.442 88.376 89.960 1.00 28.02 231 SER E O 1
ATOM 3767 N N . GLN E 1 71 ? 67.716 86.530 90.171 1.00 37.14 232 GLN E N 1
ATOM 3768 C CA . GLN E 1 71 ? 68.990 87.219 90.088 1.00 42.79 232 GLN E CA 1
ATOM 3769 C C . GLN E 1 71 ? 69.583 87.278 88.655 1.00 41.63 232 GLN E C 1
ATOM 3770 O O . GLN E 1 71 ? 70.708 87.726 88.482 1.00 43.09 232 GLN E O 1
ATOM 3776 N N . GLU E 1 72 ? 68.846 86.809 87.647 1.00 39.71 233 GLU E N 1
ATOM 3777 C CA . GLU E 1 72 ? 69.341 86.814 86.263 1.00 42.07 233 GLU E CA 1
ATOM 3778 C C . GLU E 1 72 ? 69.870 88.199 85.881 1.00 44.16 233 GLU E C 1
ATOM 3779 O O . GLU E 1 72 ? 69.124 89.179 85.938 1.00 46.51 233 GLU E O 1
ATOM 3785 N N . LYS E 1 73 ? 71.149 88.278 85.510 1.00 44.08 234 LYS E N 1
ATOM 3786 C CA . LYS E 1 73 ? 71.817 89.568 85.268 1.00 46.67 234 LYS E CA 1
ATOM 3787 C C . LYS E 1 73 ? 71.427 90.228 83.926 1.00 44.80 234 LYS E C 1
ATOM 3788 O O . LYS E 1 73 ? 71.340 91.478 83.802 1.00 41.34 234 LYS E O 1
ATOM 3794 N N . ASN E 1 74 ? 71.149 89.366 82.950 1.00 42.83 235 ASN E N 1
ATOM 3795 C CA . ASN E 1 74 ? 70.646 89.759 81.640 1.00 45.67 235 ASN E CA 1
ATOM 3796 C C . ASN E 1 74 ? 69.180 90.214 81.668 1.00 43.90 235 ASN E C 1
ATOM 3797 O O . ASN E 1 74 ? 68.278 89.412 81.903 1.00 46.21 235 ASN E O 1
ATOM 3802 N N . GLN E 1 75 ? 68.947 91.492 81.396 1.00 42.49 236 GLN E N 1
ATOM 3803 C CA . GLN E 1 75 ? 67.605 92.069 81.427 1.00 45.06 236 GLN E CA 1
ATOM 3804 C C . GLN E 1 75 ? 66.587 91.351 80.517 1.00 47.35 236 GLN E C 1
ATOM 3805 O O . GLN E 1 75 ? 65.412 91.269 80.852 1.00 48.32 236 GLN E O 1
ATOM 3811 N N . GLU E 1 76 ? 67.044 90.814 79.387 1.00 47.07 237 GLU E N 1
ATOM 3812 C CA . GLU E 1 76 ? 66.150 90.167 78.432 1.00 45.69 237 GLU E CA 1
ATOM 3813 C C . GLU E 1 76 ? 65.636 88.838 78.984 1.00 41.67 237 GLU E C 1
ATOM 3814 O O . GLU E 1 76 ? 64.452 88.571 78.965 1.00 40.05 237 GLU E O 1
ATOM 3820 N N . ASN E 1 77 ? 66.519 87.996 79.481 1.00 40.30 238 ASN E N 1
ATOM 3821 C CA . ASN E 1 77 ? 66.052 86.732 79.990 1.00 38.88 238 ASN E CA 1
ATOM 3822 C C . ASN E 1 77 ? 65.278 86.890 81.293 1.00 35.91 238 ASN E C 1
ATOM 3823 O O . ASN E 1 77 ? 64.413 86.076 81.579 1.00 38.00 238 ASN E O 1
ATOM 3828 N N . TYR E 1 78 ? 65.564 87.944 82.060 1.00 29.92 239 TYR E N 1
ATOM 3829 C CA . TYR E 1 78 ? 64.823 88.216 83.295 1.00 27.83 239 TYR E CA 1
ATOM 3830 C C . TYR E 1 78 ? 63.343 88.469 82.908 1.00 27.69 239 TYR E C 1
ATOM 3831 O O . TYR E 1 78 ? 62.387 87.866 83.466 1.00 25.55 239 TYR E O 1
ATOM 3840 N N . GLN E 1 79 ? 63.190 89.323 81.902 1.00 24.83 240 GLN E N 1
ATOM 3841 C CA . GLN E 1 79 ? 61.913 89.689 81.403 1.00 25.17 240 GLN E CA 1
ATOM 3842 C C . GLN E 1 79 ? 61.205 88.538 80.778 1.00 25.15 240 GLN E C 1
ATOM 3843 O O . GLN E 1 79 ? 60.024 88.349 81.005 1.00 25.47 240 GLN E O 1
ATOM 3849 N N . SER E 1 80 ? 61.910 87.737 80.003 1.00 26.68 241 SER E N 1
ATOM 3850 C CA . SER E 1 80 ? 61.195 86.691 79.304 1.00 28.30 241 SER E CA 1
ATOM 3851 C C . SER E 1 80 ? 60.833 85.606 80.292 1.00 26.79 241 SER E C 1
ATOM 3852 O O . SER E 1 80 ? 59.787 85.028 80.167 1.00 30.54 241 SER E O 1
ATOM 3855 N N . SER E 1 81 ? 61.641 85.375 81.317 1.00 25.74 242 SER E N 1
ATOM 3856 C CA . SER E 1 81 ? 61.272 84.376 82.337 1.00 24.36 242 SER E CA 1
ATOM 3857 C C . SER E 1 81 ? 60.020 84.723 83.178 1.00 23.99 242 SER E C 1
ATOM 3858 O O . SER E 1 81 ? 59.470 83.850 83.822 1.00 24.93 242 SER E O 1
ATOM 3861 N N . LEU E 1 82 ? 59.569 85.971 83.196 1.00 22.81 243 LEU E N 1
ATOM 3862 C CA . LEU E 1 82 ? 58.342 86.239 83.908 1.00 22.82 243 LEU E CA 1
ATOM 3863 C C . LEU E 1 82 ? 57.174 86.700 83.065 1.00 24.07 243 LEU E C 1
ATOM 3864 O O . LEU E 1 82 ? 56.090 86.990 83.621 1.00 25.42 243 LEU E O 1
ATOM 3869 N N . ARG E 1 83 ? 57.389 86.765 81.739 1.00 23.10 244 ARG E N 1
ATOM 3870 C CA . ARG E 1 83 ? 56.428 87.272 80.803 1.00 21.31 244 ARG E CA 1
ATOM 3871 C C . ARG E 1 83 ? 55.135 86.512 80.932 1.00 20.72 244 ARG E C 1
ATOM 3872 O O . ARG E 1 83 ? 54.096 87.087 80.863 1.00 18.59 244 ARG E O 1
ATOM 3880 N N . THR E 1 84 ? 55.232 85.209 81.165 1.00 21.08 245 THR E N 1
ATOM 3881 C CA . THR E 1 84 ? 54.109 84.301 81.268 1.00 19.84 245 THR E CA 1
ATOM 3882 C C . THR E 1 84 ? 53.145 84.666 82.411 1.00 18.80 245 THR E C 1
ATOM 3883 O O . THR E 1 84 ? 51.918 84.402 82.318 1.00 15.60 245 THR E O 1
ATOM 3887 N N . TYR E 1 85 ? 53.710 85.327 83.451 1.00 17.64 246 TYR E N 1
ATOM 3888 C CA . TYR E 1 85 ? 53.003 85.648 84.703 1.00 17.07 246 TYR E CA 1
ATOM 3889 C C . TYR E 1 85 ? 52.288 86.976 84.709 1.00 16.37 246 TYR E C 1
ATOM 3890 O O . TYR E 1 85 ? 51.367 87.196 85.480 1.00 16.43 246 TYR E O 1
ATOM 3899 N N . VAL E 1 86 ? 52.733 87.868 83.854 1.00 17.02 247 VAL E N 1
ATOM 3900 C CA . VAL E 1 86 ? 52.271 89.249 83.865 1.00 16.33 247 VAL E CA 1
ATOM 3901 C C . VAL E 1 86 ? 51.456 89.469 82.606 1.00 16.13 247 VAL E C 1
ATOM 3902 O O . VAL E 1 86 ? 51.867 89.091 81.540 1.00 15.55 247 VAL E O 1
ATOM 3906 N N . SER E 1 87 ? 50.275 90.042 82.747 1.00 16.14 248 SER E N 1
ATOM 3907 C CA . SER E 1 87 ? 49.430 90.365 81.634 1.00 16.51 248 SER E CA 1
ATOM 3908 C C . SER E 1 87 ? 50.150 91.317 80.673 1.00 17.76 248 SER E C 1
ATOM 3909 O O . SER E 1 87 ? 50.933 92.164 81.049 1.00 16.30 248 SER E O 1
ATOM 3912 N N . GLU E 1 88 ? 49.845 91.163 79.397 1.00 21.39 249 GLU E N 1
ATOM 3913 C CA . GLU E 1 88 ? 50.331 92.080 78.395 1.00 23.91 249 GLU E CA 1
ATOM 3914 C C . GLU E 1 88 ? 49.865 93.520 78.527 1.00 24.00 249 GLU E C 1
ATOM 3915 O O . GLU E 1 88 ? 50.407 94.365 77.902 1.00 24.47 249 GLU E O 1
ATOM 3921 N N . LYS E 1 89 ? 48.918 93.822 79.398 1.00 26.27 250 LYS E N 1
ATOM 3922 C CA . LYS E 1 89 ? 48.551 95.213 79.602 1.00 27.88 250 LYS E CA 1
ATOM 3923 C C . LYS E 1 89 ? 49.579 95.911 80.453 1.00 26.84 250 LYS E C 1
ATOM 3924 O O . LYS E 1 89 ? 49.449 97.092 80.732 1.00 28.27 250 LYS E O 1
ATOM 3930 N N . VAL E 1 90 ? 50.594 95.179 80.879 1.00 24.21 251 VAL E N 1
ATOM 3931 C CA . VAL E 1 90 ? 51.607 95.763 81.711 1.00 23.98 251 VAL E CA 1
ATOM 3932 C C . VAL E 1 90 ? 52.934 95.805 80.977 1.00 24.05 251 VAL E C 1
ATOM 3933 O O . VAL E 1 90 ? 53.434 94.791 80.474 1.00 23.38 251 VAL E O 1
ATOM 3937 N N . ASP E 1 91 ? 53.513 96.997 80.959 1.00 24.51 252 ASP E N 1
ATOM 3938 C CA . ASP E 1 91 ? 54.765 97.220 80.296 1.00 23.57 252 ASP E CA 1
ATOM 3939 C C . ASP E 1 91 ? 55.912 96.773 81.194 1.00 20.01 252 ASP E C 1
ATOM 3940 O O . ASP E 1 91 ? 56.223 97.434 82.153 1.00 17.45 252 ASP E O 1
ATOM 3945 N N . ILE E 1 92 ? 56.526 95.641 80.866 1.00 17.85 253 ILE E N 1
ATOM 3946 C CA . ILE E 1 92 ? 57.617 95.134 81.694 1.00 17.97 253 ILE E CA 1
ATOM 3947 C C . ILE E 1 92 ? 58.973 95.484 81.133 1.00 18.94 253 ILE E C 1
ATOM 3948 O O . ILE E 1 92 ? 59.941 94.880 81.503 1.00 20.10 253 ILE E O 1
ATOM 3953 N N . SER E 1 93 ? 59.051 96.453 80.232 1.00 21.49 254 SER E N 1
ATOM 3954 C CA . SER E 1 93 ? 60.304 96.687 79.504 1.00 22.55 254 SER E CA 1
ATOM 3955 C C . SER E 1 93 ? 61.404 97.260 80.399 1.00 24.60 254 SER E C 1
ATOM 3956 O O . SER E 1 93 ? 62.579 97.006 80.170 1.00 26.97 254 SER E O 1
ATOM 3959 N N . ASP E 1 94 ? 61.016 98.003 81.426 1.00 28.22 255 ASP E N 1
ATOM 3960 C CA . ASP E 1 94 ? 61.960 98.521 82.419 1.00 34.80 255 ASP E CA 1
ATOM 3961 C C . ASP E 1 94 ? 61.877 97.831 83.765 1.00 35.15 255 ASP E C 1
ATOM 3962 O O . ASP E 1 94 ? 61.793 98.525 84.778 1.00 42.47 255 ASP E O 1
ATOM 3967 N N . TRP E 1 95 ? 61.887 96.502 83.788 1.00 29.88 256 TRP E N 1
ATOM 3968 C CA . TRP E 1 95 ? 61.905 95.764 85.026 1.00 27.35 256 TRP E CA 1
ATOM 3969 C C . TRP E 1 95 ? 63.188 95.061 84.923 1.00 29.12 256 TRP E C 1
ATOM 3970 O O . TRP E 1 95 ? 63.360 94.264 83.989 1.00 29.87 256 TRP E O 1
ATOM 3981 N N . LYS E 1 96 ? 64.115 95.338 85.838 1.00 30.59 257 LYS E N 1
ATOM 3982 C CA . LYS E 1 96 ? 65.349 94.527 85.917 1.00 34.82 257 LYS E CA 1
ATOM 3983 C C . LYS E 1 96 ? 65.398 93.755 87.203 1.00 32.20 257 LYS E C 1
ATOM 3984 O O . LYS E 1 96 ? 64.674 94.101 88.134 1.00 31.61 257 LYS E O 1
ATOM 3990 N N . ALA E 1 97 ? 66.271 92.739 87.235 1.00 29.96 258 ALA E N 1
ATOM 3991 C CA . ALA E 1 97 ? 66.699 92.116 88.472 1.00 30.46 258 ALA E CA 1
ATOM 3992 C C . ALA E 1 97 ? 66.917 93.198 89.525 1.00 30.88 258 ALA E C 1
ATOM 3993 O O . ALA E 1 97 ? 67.459 94.277 89.247 1.00 34.23 258 ALA E O 1
ATOM 3995 N N . LEU E 1 98 ? 66.479 92.910 90.737 1.00 28.62 259 LEU E N 1
ATOM 3996 C CA . LEU E 1 98 ? 66.366 93.927 91.761 1.00 26.26 259 LEU E CA 1
ATOM 3997 C C . LEU E 1 98 ? 67.545 93.912 92.713 1.00 26.43 259 LEU E C 1
ATOM 3998 O O . LEU E 1 98 ? 67.632 94.745 93.615 1.00 28.98 259 LEU E O 1
ATOM 4003 N N . GLY E 1 99 ? 68.447 92.963 92.512 1.00 26.36 260 GLY E N 1
ATOM 4004 C CA . GLY E 1 99 ? 69.620 92.816 93.356 1.00 29.73 260 GLY E CA 1
ATOM 4005 C C . GLY E 1 99 ? 69.320 92.234 94.728 1.00 33.22 260 GLY E C 1
ATOM 4006 O O . GLY E 1 99 ? 70.075 92.441 95.652 1.00 36.65 260 GLY E O 1
ATOM 4007 N N . LYS E 1 100 ? 68.209 91.517 94.876 1.00 33.75 261 LYS E N 1
ATOM 4008 C CA . LYS E 1 100 ? 67.711 91.155 96.209 1.00 32.89 261 LYS E CA 1
ATOM 4009 C C . LYS E 1 100 ? 67.518 89.660 96.348 1.00 31.80 261 LYS E C 1
ATOM 4010 O O . LYS E 1 100 ? 67.032 89.040 95.441 1.00 31.43 261 LYS E O 1
ATOM 4016 N N . THR E 1 101 ? 67.947 89.070 97.459 1.00 31.78 262 THR E N 1
ATOM 4017 C CA . THR E 1 101 ? 67.816 87.620 97.632 1.00 31.06 262 THR E CA 1
ATOM 4018 C C . THR E 1 101 ? 66.580 87.342 98.451 1.00 27.71 262 THR E C 1
ATOM 4019 O O . THR E 1 101 ? 66.386 87.881 99.505 1.00 26.62 262 THR E O 1
ATOM 4023 N N . LEU E 1 102 ? 65.730 86.491 97.938 1.00 28.37 263 LEU E N 1
ATOM 4024 C CA . LEU E 1 102 ? 64.478 86.248 98.592 1.00 27.98 263 LEU E CA 1
ATOM 4025 C C . LEU E 1 102 ? 64.711 85.129 99.609 1.00 27.21 263 LEU E C 1
ATOM 4026 O O . LEU E 1 102 ? 64.926 83.998 99.219 1.00 25.13 263 LEU E O 1
ATOM 4031 N N . LYS E 1 103 ? 64.691 85.458 100.904 1.00 28.37 264 LYS E N 1
ATOM 4032 C CA . LYS E 1 103 ? 64.999 84.485 101.978 1.00 28.19 264 LYS E CA 1
ATOM 4033 C C . LYS E 1 103 ? 63.789 83.710 102.462 1.00 27.35 264 LYS E C 1
ATOM 4034 O O . LYS E 1 103 ? 63.944 82.640 103.006 1.00 30.17 264 LYS E O 1
ATOM 4040 N N . SER E 1 104 ? 62.600 84.301 102.367 1.00 24.03 265 SER E N 1
ATOM 4041 C CA . SER E 1 104 ? 61.380 83.641 102.720 1.00 21.05 265 SER E CA 1
ATOM 4042 C C . SER E 1 104 ? 60.183 84.433 102.185 1.00 19.71 265 SER E C 1
ATOM 4043 O O . SER E 1 104 ? 60.231 85.656 101.996 1.00 19.80 265 SER E O 1
ATOM 4046 N N . VAL E 1 105 ? 59.094 83.723 101.959 1.00 17.19 266 VAL E N 1
ATOM 4047 C CA . VAL E 1 105 ? 57.930 84.293 101.348 1.00 15.77 266 VAL E CA 1
ATOM 4048 C C . VAL E 1 105 ? 56.730 83.750 102.099 1.00 15.25 266 VAL E C 1
ATOM 4049 O O . VAL E 1 105 ? 56.650 82.543 102.299 1.00 15.00 266 VAL E O 1
ATOM 4053 N N . ASN E 1 106 ? 55.812 84.627 102.491 1.00 13.79 267 ASN E N 1
ATOM 4054 C CA . ASN E 1 106 ? 54.634 84.233 103.230 1.00 14.05 267 ASN E CA 1
ATOM 4055 C C . ASN E 1 106 ? 53.402 84.979 102.766 1.00 13.95 267 ASN E C 1
ATOM 4056 O O . ASN E 1 106 ? 53.393 86.210 102.681 1.00 13.91 267 ASN E O 1
ATOM 4061 N N . TYR E 1 107 ? 52.349 84.234 102.500 1.00 13.49 268 TYR E N 1
ATOM 4062 C CA . TYR E 1 107 ? 51.147 84.804 101.962 1.00 13.85 268 TYR E CA 1
ATOM 4063 C C . TYR E 1 107 ? 50.446 85.640 103.016 1.00 14.38 268 TYR E C 1
ATOM 4064 O O . TYR E 1 107 ? 50.313 85.199 104.141 1.00 15.31 268 TYR E O 1
ATOM 4073 N N . TYR E 1 108 ? 50.002 86.832 102.657 1.00 14.21 269 TYR E N 1
ATOM 4074 C CA . TYR E 1 108 ? 49.421 87.706 103.645 1.00 16.25 269 TYR E CA 1
ATOM 4075 C C . TYR E 1 108 ? 48.021 88.159 103.322 1.00 17.78 269 TYR E C 1
ATOM 4076 O O . TYR E 1 108 ? 47.537 89.088 103.912 1.00 21.74 269 TYR E O 1
ATOM 4085 N N . GLY E 1 109 ? 47.344 87.520 102.401 1.00 18.27 270 GLY E N 1
ATOM 4086 C CA . GLY E 1 109 ? 45.958 87.848 102.228 1.00 19.40 270 GLY E CA 1
ATOM 4087 C C . GLY E 1 109 ? 45.668 88.602 100.969 1.00 20.37 270 GLY E C 1
ATOM 4088 O O . GLY E 1 109 ? 46.568 89.163 100.364 1.00 20.27 270 GLY E O 1
ATOM 4089 N N . SER E 1 110 ? 44.394 88.637 100.616 1.00 20.98 271 SER E N 1
ATOM 4090 C CA . SER E 1 110 ? 43.950 89.313 99.448 1.00 24.54 271 SER E CA 1
ATOM 4091 C C . SER E 1 110 ? 42.720 90.155 99.741 1.00 27.58 271 SER E C 1
ATOM 4092 O O . SER E 1 110 ? 42.049 89.939 100.719 1.00 30.44 271 SER E O 1
ATOM 4095 N N . GLU E 1 111 ? 42.434 91.109 98.863 1.00 33.15 272 GLU E N 1
ATOM 4096 C CA . GLU E 1 111 ? 41.256 91.950 98.916 1.00 33.69 272 GLU E CA 1
ATOM 4097 C C . GLU E 1 111 ? 40.703 91.912 97.536 1.00 34.33 272 GLU E C 1
ATOM 4098 O O . GLU E 1 111 ? 41.459 92.059 96.577 1.00 34.79 272 GLU E O 1
ATOM 4104 N N . GLN E 1 112 ? 39.390 91.742 97.435 1.00 36.99 273 GLN E N 1
ATOM 4105 C CA . GLN E 1 112 ? 38.710 91.747 96.158 1.00 37.81 273 GLN E CA 1
ATOM 4106 C C . GLN E 1 112 ? 38.842 93.115 95.493 1.00 37.34 273 GLN E C 1
ATOM 4107 O O . GLN E 1 112 ? 38.808 94.165 96.136 1.00 36.39 273 GLN E O 1
ATOM 4113 N N . THR E 1 113 ? 39.062 93.056 94.191 1.00 38.39 274 THR E N 1
ATOM 4114 C CA . THR E 1 113 ? 39.201 94.200 93.317 1.00 39.02 274 THR E CA 1
ATOM 4115 C C . THR E 1 113 ? 38.099 93.999 92.265 1.00 41.87 274 THR E C 1
ATOM 4116 O O . THR E 1 113 ? 37.470 92.926 92.232 1.00 43.48 274 THR E O 1
ATOM 4120 N N . LYS E 1 114 ? 37.855 94.986 91.406 1.00 45.24 275 LYS E N 1
ATOM 4121 C CA . LYS E 1 114 ? 36.927 94.790 90.280 1.00 47.15 275 LYS E CA 1
ATOM 4122 C C . LYS E 1 114 ? 37.102 93.467 89.524 1.00 51.16 275 LYS E C 1
ATOM 4123 O O . LYS E 1 114 ? 36.110 92.767 89.234 1.00 44.99 275 LYS E O 1
ATOM 4129 N N . LYS E 1 115 ? 38.365 93.096 89.267 1.00 52.50 276 LYS E N 1
ATOM 4130 C CA . LYS E 1 115 ? 38.664 92.098 88.257 1.00 51.10 276 LYS E CA 1
ATOM 4131 C C . LYS E 1 115 ? 39.374 90.728 88.557 1.00 52.45 276 LYS E C 1
ATOM 4132 O O . LYS E 1 115 ? 39.313 89.837 87.700 1.00 57.91 276 LYS E O 1
ATOM 4138 N N . GLY E 1 116 ? 40.031 90.504 89.701 1.00 47.75 277 GLY E N 1
ATOM 4139 C CA . GLY E 1 116 ? 40.185 91.454 90.776 1.00 43.26 277 GLY E CA 1
ATOM 4140 C C . GLY E 1 116 ? 40.565 90.829 92.107 1.00 41.40 277 GLY E C 1
ATOM 4141 O O . GLY E 1 116 ? 39.690 90.458 92.890 1.00 40.53 277 GLY E O 1
ATOM 4142 N N . TYR E 1 117 ? 41.868 90.704 92.350 1.00 36.49 278 TYR E N 1
ATOM 4143 C CA . TYR E 1 117 ? 42.379 90.608 93.705 1.00 32.12 278 TYR E CA 1
ATOM 4144 C C . TYR E 1 117 ? 43.681 91.335 93.841 1.00 28.28 278 TYR E C 1
ATOM 4145 O O . TYR E 1 117 ? 44.553 91.188 93.007 1.00 31.08 278 TYR E O 1
ATOM 4154 N N . SER E 1 118 ? 43.789 92.137 94.894 1.00 24.70 279 SER E N 1
ATOM 4155 C CA . SER E 1 118 ? 45.048 92.638 95.423 1.00 22.07 279 SER E CA 1
ATOM 4156 C C . SER E 1 118 ? 45.609 91.646 96.468 1.00 22.62 279 SER E C 1
ATOM 4157 O O . SER E 1 118 ? 44.913 91.299 97.416 1.00 23.35 279 SER E O 1
ATOM 4160 N N . VAL E 1 119 ? 46.842 91.188 96.282 1.00 20.62 280 VAL E N 1
ATOM 4161 C CA . VAL E 1 119 ? 47.457 90.211 97.150 1.00 20.49 280 VAL E CA 1
ATOM 4162 C C . VAL E 1 119 ? 48.645 90.812 97.868 1.00 20.35 280 VAL E C 1
ATOM 4163 O O . VAL E 1 119 ? 49.333 91.700 97.348 1.00 23.70 280 VAL E O 1
ATOM 4167 N N . GLU E 1 120 ? 48.931 90.295 99.049 1.00 19.16 281 GLU E N 1
ATOM 4168 C CA . GLU E 1 120 ? 50.096 90.752 99.768 1.00 17.88 281 GLU E CA 1
ATOM 4169 C C . GLU E 1 120 ? 50.869 89.561 100.233 1.00 15.15 281 GLU E C 1
ATOM 4170 O O . GLU E 1 120 ? 50.276 88.552 100.523 1.00 14.13 281 GLU E O 1
ATOM 4176 N N . TYR E 1 121 ? 52.187 89.696 100.288 1.00 14.09 282 TYR E N 1
ATOM 4177 C CA . TYR E 1 121 ? 53.084 88.728 100.863 1.00 14.53 282 TYR E CA 1
ATOM 4178 C C . TYR E 1 121 ? 54.045 89.441 101.794 1.00 16.00 282 TYR E C 1
ATOM 4179 O O . TYR E 1 121 ? 54.330 90.611 101.613 1.00 15.46 282 TYR E O 1
ATOM 4188 N N . LEU E 1 122 ? 54.536 88.718 102.799 1.00 16.65 283 LEU E N 1
ATOM 4189 C CA . LEU E 1 122 ? 55.554 89.228 103.631 1.00 17.31 283 LEU E CA 1
ATOM 4190 C C . LEU E 1 122 ? 56.831 88.516 103.210 1.00 18.86 283 LEU E C 1
ATOM 4191 O O . LEU E 1 122 ? 56.842 87.283 102.985 1.00 19.81 283 LEU E O 1
ATOM 4196 N N . LEU E 1 123 ? 57.900 89.293 103.096 1.00 18.41 284 LEU E N 1
ATOM 4197 C CA . LEU E 1 123 ? 59.080 88.824 102.454 1.00 20.32 284 LEU E CA 1
ATOM 4198 C C . LEU E 1 123 ? 60.218 89.139 103.342 1.00 22.39 284 LEU E C 1
ATOM 4199 O O . LEU E 1 123 ? 60.222 90.188 103.993 1.00 21.26 284 LEU E O 1
ATOM 4204 N N . ASN E 1 124 ? 61.190 88.237 103.358 1.00 25.16 285 ASN E N 1
ATOM 4205 C CA . ASN E 1 124 ? 62.482 88.526 103.920 1.00 28.53 285 ASN E CA 1
ATOM 4206 C C . ASN E 1 124 ? 63.419 88.624 102.797 1.00 29.33 285 ASN E C 1
ATOM 4207 O O . ASN E 1 124 ? 63.755 87.589 102.200 1.00 27.09 285 ASN E O 1
ATOM 4212 N N . VAL E 1 125 ? 63.832 89.849 102.487 1.00 30.12 286 VAL E N 1
ATOM 4213 C CA . VAL E 1 125 ? 64.790 90.041 101.428 1.00 31.97 286 VAL E CA 1
ATOM 4214 C C . VAL E 1 125 ? 66.111 90.522 102.017 1.00 35.34 286 VAL E C 1
ATOM 4215 O O . VAL E 1 125 ? 66.127 91.358 102.972 1.00 33.54 286 VAL E O 1
ATOM 4219 N N . SER E 1 126 ? 67.205 89.954 101.494 1.00 35.67 287 SER E N 1
ATOM 4220 C CA . SER E 1 126 ? 68.547 90.407 101.869 1.00 41.70 287 SER E CA 1
ATOM 4221 C C . SER E 1 126 ? 69.403 90.907 100.730 1.00 47.19 287 SER E C 1
ATOM 4222 O O . SER E 1 126 ? 69.592 90.214 99.726 1.00 49.58 287 SER E O 1
ATOM 4225 N N . VAL E 1 127 ? 69.898 92.128 100.954 1.00 54.41 288 VAL E N 1
ATOM 4226 C CA . VAL E 1 127 ? 70.886 92.856 100.156 1.00 63.78 288 VAL E CA 1
ATOM 4227 C C . VAL E 1 127 ? 72.246 92.737 100.853 1.00 73.01 288 VAL E C 1
ATOM 4228 O O . VAL E 1 127 ? 72.508 93.439 101.843 1.00 73.65 288 VAL E O 1
ATOM 4232 N N . ASP E 1 128 ? 73.109 91.851 100.346 1.00 84.43 289 ASP E N 1
ATOM 4233 C CA . ASP E 1 128 ? 74.464 91.665 100.897 1.00 87.06 289 ASP E CA 1
ATOM 4234 C C . ASP E 1 128 ? 74.357 91.198 102.353 1.00 79.79 289 ASP E C 1
ATOM 4235 O O . ASP E 1 128 ? 75.023 91.721 103.246 1.00 77.42 289 ASP E O 1
ATOM 4240 N N . ASN E 1 129 ? 73.466 90.242 102.582 1.00 78.20 290 ASN E N 1
ATOM 4241 C CA . ASN E 1 129 ? 73.349 89.556 103.882 1.00 82.65 290 ASN E CA 1
ATOM 4242 C C . ASN E 1 129 ? 72.804 90.274 105.140 1.00 74.75 290 ASN E C 1
ATOM 4243 O O . ASN E 1 129 ? 72.879 89.734 106.240 1.00 63.52 290 ASN E O 1
ATOM 4248 N N . ARG E 1 130 ? 72.284 91.492 104.970 1.00 76.95 291 ARG E N 1
ATOM 4249 C CA . ARG E 1 130 ? 71.436 92.147 105.974 1.00 66.24 291 ARG E CA 1
ATOM 4250 C C . ARG E 1 130 ? 70.010 91.975 105.486 1.00 56.23 291 ARG E C 1
ATOM 4251 O O . ARG E 1 130 ? 69.661 92.420 104.394 1.00 53.93 291 ARG E O 1
ATOM 4259 N N . SER E 1 131 ? 69.198 91.288 106.273 1.00 50.56 292 SER E N 1
ATOM 4260 C CA . SER E 1 131 ? 67.824 91.017 105.891 1.00 45.03 292 SER E CA 1
ATOM 4261 C C . SER E 1 131 ? 66.875 92.080 106.392 1.00 43.46 292 SER E C 1
ATOM 4262 O O . SER E 1 131 ? 67.043 92.609 107.485 1.00 46.54 292 SER E O 1
ATOM 4265 N N . LYS E 1 132 ? 65.851 92.365 105.599 1.00 44.53 293 LYS E N 1
ATOM 4266 C CA . LYS E 1 132 ? 64.820 93.320 105.983 1.00 43.19 293 LYS E CA 1
ATOM 4267 C C . LYS E 1 132 ? 63.429 92.748 105.686 1.00 37.83 293 LYS E C 1
ATOM 4268 O O . LYS E 1 132 ? 63.245 92.019 104.730 1.00 37.12 293 LYS E O 1
ATOM 4282 N N . GLN E 1 134 ? 59.810 93.002 104.284 1.00 32.02 295 GLN E N 1
ATOM 4283 C CA . GLN E 1 134 ? 59.010 93.859 103.451 1.00 31.31 295 GLN E CA 1
ATOM 4284 C C . GLN E 1 134 ? 57.647 93.241 103.150 1.00 30.27 295 GLN E C 1
ATOM 4285 O O . GLN E 1 134 ? 57.475 92.028 103.272 1.00 30.69 295 GLN E O 1
ATOM 4291 N N . LYS E 1 135 ? 56.675 94.095 102.860 1.00 25.18 296 LYS E N 1
ATOM 4292 C CA . LYS E 1 135 ? 55.456 93.686 102.225 1.00 22.72 296 LYS E CA 1
ATOM 4293 C C . LYS E 1 135 ? 55.582 93.927 100.727 1.00 21.01 296 LYS E C 1
ATOM 4294 O O . LYS E 1 135 ? 56.046 94.984 100.292 1.00 19.28 296 LYS E O 1
ATOM 4300 N N . ILE E 1 136 ? 55.149 92.953 99.930 1.00 18.75 297 ILE E N 1
ATOM 4301 C CA . ILE E 1 136 ? 55.015 93.202 98.521 1.00 17.56 297 ILE E CA 1
ATOM 4302 C C . ILE E 1 136 ? 53.526 93.087 98.190 1.00 17.96 297 ILE E C 1
ATOM 4303 O O . ILE E 1 136 ? 52.866 92.137 98.632 1.00 18.49 297 ILE E O 1
ATOM 4308 N N . THR E 1 137 ? 53.009 94.063 97.432 1.00 17.10 298 THR E N 1
ATOM 4309 C CA . THR E 1 137 ? 51.622 94.081 96.985 1.00 17.41 298 THR E CA 1
ATOM 4310 C C . THR E 1 137 ? 51.560 94.145 95.459 1.00 16.77 298 THR E C 1
ATOM 4311 O O . THR E 1 137 ? 52.402 94.787 94.822 1.00 16.74 298 THR E O 1
ATOM 4315 N N . PHE E 1 138 ? 50.570 93.474 94.874 1.00 16.31 299 PHE E N 1
ATOM 4316 C CA . PHE E 1 138 ? 50.322 93.502 93.433 1.00 15.87 299 PHE E CA 1
ATOM 4317 C C . PHE E 1 138 ? 48.958 92.926 93.122 1.00 16.75 299 PHE E C 1
ATOM 4318 O O . PHE E 1 138 ? 48.399 92.202 93.922 1.00 16.17 299 PHE E O 1
ATOM 4326 N N . GLU E 1 139 ? 48.403 93.275 91.966 1.00 19.50 300 GLU E N 1
ATOM 4327 C CA . GLU E 1 139 ? 47.070 92.784 91.608 1.00 21.73 300 GLU E CA 1
ATOM 4328 C C . GLU E 1 139 ? 47.144 91.608 90.647 1.00 20.52 300 GLU E C 1
ATOM 4329 O O . GLU E 1 139 ? 48.143 91.431 89.957 1.00 19.39 300 GLU E O 1
ATOM 4335 N N . VAL E 1 140 ? 46.127 90.759 90.669 1.00 21.51 301 VAL E N 1
ATOM 4336 C CA . VAL E 1 140 ? 46.128 89.526 89.850 1.00 23.79 301 VAL E CA 1
ATOM 4337 C C . VAL E 1 140 ? 44.714 89.265 89.385 1.00 25.62 301 VAL E C 1
ATOM 4338 O O . VAL E 1 140 ? 43.811 89.318 90.193 1.00 29.98 301 VAL E O 1
ATOM 4342 N N . GLU E 1 141 ? 44.541 89.005 88.093 1.00 27.80 302 GLU E N 1
ATOM 4343 C CA . GLU E 1 141 ? 43.251 88.692 87.503 1.00 27.74 302 GLU E CA 1
ATOM 4344 C C . GLU E 1 141 ? 43.209 87.251 87.038 1.00 30.58 302 GLU E C 1
ATOM 4345 O O . GLU E 1 141 ? 44.214 86.690 86.544 1.00 26.68 302 GLU E O 1
ATOM 4351 N N . PRO E 1 142 ? 42.044 86.618 87.205 1.00 33.00 303 PRO E N 1
ATOM 4352 C CA . PRO E 1 142 ? 41.901 85.245 86.725 1.00 32.97 303 PRO E CA 1
ATOM 4353 C C . PRO E 1 142 ? 41.829 85.254 85.211 1.00 34.11 303 PRO E C 1
ATOM 4354 O O . PRO E 1 142 ? 41.445 86.252 84.617 1.00 34.85 303 PRO E O 1
ATOM 4358 N N . THR E 1 143 ? 42.184 84.130 84.621 1.00 38.35 304 THR E N 1
ATOM 4359 C CA . THR E 1 143 ? 42.330 83.925 83.200 1.00 43.20 304 THR E CA 1
ATOM 4360 C C . THR E 1 143 ? 41.548 82.646 82.906 1.00 49.99 304 THR E C 1
ATOM 4361 O O . THR E 1 143 ? 41.230 81.913 83.842 1.00 49.63 304 THR E O 1
ATOM 4365 N N . LYS E 1 144 ? 41.267 82.365 81.627 1.00 58.71 305 LYS E N 1
ATOM 4366 C CA . LYS E 1 144 ? 40.588 81.121 81.194 1.00 66.34 305 LYS E CA 1
ATOM 4367 C C . LYS E 1 144 ? 41.291 79.881 81.775 1.00 65.99 305 LYS E C 1
ATOM 4368 O O . LYS E 1 144 ? 41.990 79.153 81.079 1.00 65.52 305 LYS E O 1
ATOM 4374 N N . ASN E 1 145 ? 41.089 79.647 83.067 1.00 71.38 306 ASN E N 1
ATOM 4375 C CA . ASN E 1 145 ? 41.965 78.756 83.846 1.00 76.64 306 ASN E CA 1
ATOM 4376 C C . ASN E 1 145 ? 43.406 79.314 83.990 1.00 71.83 306 ASN E C 1
ATOM 4377 O O . ASN E 1 145 ? 44.180 79.356 83.026 1.00 76.88 306 ASN E O 1
ATOM 4382 N N . GLY E 1 146 ? 43.746 79.734 85.209 1.00 66.28 307 GLY E N 1
ATOM 4383 C CA . GLY E 1 146 ? 45.011 80.404 85.491 1.00 54.80 307 GLY E CA 1
ATOM 4384 C C . GLY E 1 146 ? 44.783 81.835 85.963 1.00 51.15 307 GLY E C 1
ATOM 4385 O O . GLY E 1 146 ? 43.627 82.278 86.142 1.00 48.03 307 GLY E O 1
ATOM 4386 N N . PHE E 1 147 ? 45.900 82.548 86.155 1.00 46.72 308 PHE E N 1
ATOM 4387 C CA . PHE E 1 147 ? 45.934 83.917 86.670 1.00 38.37 308 PHE E CA 1
ATOM 4388 C C . PHE E 1 147 ? 47.027 84.701 85.977 1.00 30.32 308 PHE E C 1
ATOM 4389 O O . PHE E 1 147 ? 47.943 84.115 85.412 1.00 31.27 308 PHE E O 1
ATOM 4397 N N . LEU E 1 148 ? 46.925 86.025 86.040 1.00 24.88 309 LEU E N 1
ATOM 4398 C CA . LEU E 1 148 ? 47.911 86.939 85.496 1.00 21.22 309 LEU E CA 1
ATOM 4399 C C . LEU E 1 148 ? 48.113 88.126 86.466 1.00 20.73 309 LEU E C 1
ATOM 4400 O O . LEU E 1 148 ? 47.131 88.638 87.036 1.00 19.44 309 LEU E O 1
ATOM 4405 N N . VAL E 1 149 ? 49.368 88.560 86.643 1.00 17.96 310 VAL E N 1
ATOM 4406 C CA . VAL E 1 149 ? 49.692 89.764 87.399 1.00 17.23 310 VAL E CA 1
ATOM 4407 C C . VAL E 1 149 ? 49.345 90.981 86.534 1.00 17.90 310 VAL E C 1
ATOM 4408 O O . VAL E 1 149 ? 49.680 90.992 85.360 1.00 18.32 310 VAL E O 1
ATOM 4412 N N . THR E 1 150 ? 48.711 92.009 87.107 1.00 18.20 311 THR E N 1
ATOM 4413 C CA . THR E 1 150 ? 48.209 93.147 86.351 1.00 18.27 311 THR E CA 1
ATOM 4414 C C . THR E 1 150 ? 48.648 94.530 86.864 1.00 19.44 311 THR E C 1
ATOM 4415 O O . THR E 1 150 ? 48.213 95.547 86.330 1.00 19.51 311 THR E O 1
ATOM 4419 N N . THR E 1 151 ? 49.486 94.603 87.891 1.00 19.49 312 THR E N 1
ATOM 4420 C CA . THR E 1 151 ? 50.144 95.881 88.230 1.00 19.24 312 THR E CA 1
ATOM 4421 C C . THR E 1 151 ? 51.609 95.595 88.557 1.00 20.44 312 THR E C 1
ATOM 4422 O O . THR E 1 151 ? 51.959 94.457 88.806 1.00 20.93 312 THR E O 1
ATOM 4426 N N . GLN E 1 152 ? 52.463 96.618 88.520 1.00 21.23 313 GLN E N 1
ATOM 4427 C CA . GLN E 1 152 ? 53.823 96.484 88.951 1.00 21.47 313 GLN E CA 1
ATOM 4428 C C . GLN E 1 152 ? 53.832 96.293 90.478 1.00 20.59 313 GLN E C 1
ATOM 4429 O O . GLN E 1 152 ? 53.187 97.024 91.190 1.00 21.01 313 GLN E O 1
ATOM 4435 N N . PRO E 1 153 ? 54.560 95.305 90.985 1.00 20.83 314 PRO E N 1
ATOM 4436 C CA . PRO E 1 153 ? 54.517 95.125 92.434 1.00 21.83 314 PRO E CA 1
ATOM 4437 C C . PRO E 1 153 ? 55.071 96.342 93.209 1.00 23.94 314 PRO E C 1
ATOM 4438 O O . PRO E 1 153 ? 56.053 96.946 92.785 1.00 26.25 314 PRO E O 1
ATOM 4442 N N . LYS E 1 154 ? 54.443 96.696 94.320 1.00 24.12 315 LYS E N 1
ATOM 4443 C CA . LYS E 1 154 ? 55.010 97.670 95.234 1.00 24.67 315 LYS E CA 1
ATOM 4444 C C . LYS E 1 154 ? 55.673 96.992 96.431 1.00 23.32 315 LYS E C 1
ATOM 4445 O O . LYS E 1 154 ? 55.087 96.182 97.140 1.00 21.96 315 LYS E O 1
ATOM 4451 N N . LEU E 1 155 ? 56.901 97.373 96.684 1.00 22.83 316 LEU E N 1
ATOM 4452 C CA . LEU E 1 155 ? 57.624 96.814 97.775 1.00 22.77 316 LEU E CA 1
ATOM 4453 C C . LEU E 1 155 ? 57.705 97.906 98.862 1.00 23.53 316 LEU E C 1
ATOM 4454 O O . LEU E 1 155 ? 58.143 99.028 98.611 1.00 24.36 316 LEU E O 1
ATOM 4459 N N . THR E 1 156 ? 57.222 97.603 100.063 1.00 25.30 317 THR E N 1
ATOM 4460 C CA . THR E 1 156 ? 57.153 98.600 101.129 1.00 25.19 317 THR E CA 1
ATOM 4461 C C . THR E 1 156 ? 57.667 98.019 102.446 1.00 27.78 317 THR E C 1
ATOM 4462 O O . THR E 1 156 ? 57.388 96.861 102.757 1.00 24.86 317 THR E O 1
ATOM 4466 N N . ASP E 1 157 ? 58.420 98.844 103.200 1.00 31.78 318 ASP E N 1
ATOM 4467 C CA . ASP E 1 157 ? 58.866 98.517 104.550 1.00 31.17 318 ASP E CA 1
ATOM 4468 C C . ASP E 1 157 ? 57.645 98.228 105.407 1.00 31.30 318 ASP E C 1
ATOM 4469 O O . ASP E 1 157 ? 56.556 98.832 105.216 1.00 31.36 318 ASP E O 1
ATOM 4474 N N . PHE E 1 158 ? 57.847 97.297 106.345 1.00 28.59 319 PHE E N 1
ATOM 4475 C CA . PHE E 1 158 ? 56.786 96.704 107.121 1.00 27.09 319 PHE E CA 1
ATOM 4476 C C . PHE E 1 158 ? 57.296 96.233 108.474 1.00 27.34 319 PHE E C 1
ATOM 4477 O O . PHE E 1 158 ? 58.421 95.729 108.590 1.00 28.30 319 PHE E O 1
ATOM 4485 N N . SER E 1 159 ? 56.450 96.347 109.490 1.00 26.62 320 SER E N 1
ATOM 4486 C CA . SER E 1 159 ? 56.704 95.662 110.757 1.00 27.64 320 SER E CA 1
ATOM 4487 C C . SER E 1 159 ? 55.384 95.291 111.403 1.00 28.96 320 SER E C 1
ATOM 4488 O O . SER E 1 159 ? 54.328 95.854 111.057 1.00 28.88 320 SER E O 1
ATOM 4491 N N . PHE E 1 160 ? 55.440 94.339 112.336 1.00 30.31 321 PHE E N 1
ATOM 4492 C CA . PHE E 1 160 ? 54.228 93.831 112.950 1.00 29.10 321 PHE E CA 1
ATOM 4493 C C . PHE E 1 160 ? 53.575 94.728 113.984 1.00 36.20 321 PHE E C 1
ATOM 4494 O O . PHE E 1 160 ? 52.350 94.712 114.156 1.00 40.82 321 PHE E O 1
ATOM 4502 N N . ASN E 1 161 ? 54.384 95.489 114.691 1.00 40.59 322 ASN E N 1
ATOM 4503 C CA . ASN E 1 161 ? 53.890 96.267 115.813 1.00 52.03 322 ASN E CA 1
ATOM 4504 C C . ASN E 1 161 ? 54.849 97.444 115.907 1.00 56.56 322 ASN E C 1
ATOM 4505 O O . ASN E 1 161 ? 56.060 97.240 116.100 1.00 58.42 322 ASN E O 1
ATOM 4511 N N . SER F 1 53 ? 43.872 86.987 107.187 1.00 44.55 214 SER F N 1
ATOM 4512 C CA . SER F 1 53 ? 43.371 86.708 108.573 1.00 42.97 214 SER F CA 1
ATOM 4513 C C . SER F 1 53 ? 43.909 85.385 109.147 1.00 38.58 214 SER F C 1
ATOM 4514 O O . SER F 1 53 ? 44.631 85.446 110.156 1.00 37.74 214 SER F O 1
ATOM 4517 N N . GLN F 1 54 ? 43.565 84.221 108.559 1.00 33.98 215 GLN F N 1
ATOM 4518 C CA . GLN F 1 54 ? 44.269 82.960 108.910 1.00 31.72 215 GLN F CA 1
ATOM 4519 C C . GLN F 1 54 ? 45.702 83.131 108.404 1.00 28.15 215 GLN F C 1
ATOM 4520 O O . GLN F 1 54 ? 46.642 82.688 109.035 1.00 27.37 215 GLN F O 1
ATOM 4526 N N . SER F 1 55 ? 45.831 83.786 107.261 1.00 24.88 216 SER F N 1
ATOM 4527 C CA . SER F 1 55 ? 47.103 84.089 106.648 1.00 24.66 216 SER F CA 1
ATOM 4528 C C . SER F 1 55 ? 47.944 84.948 107.530 1.00 21.56 216 SER F C 1
ATOM 4529 O O . SER F 1 55 ? 49.121 84.677 107.689 1.00 20.15 216 SER F O 1
ATOM 4532 N N . LYS F 1 56 ? 47.348 86.007 108.057 1.00 20.49 217 LYS F N 1
ATOM 4533 C CA . LYS F 1 56 ? 48.078 86.981 108.859 1.00 20.07 217 LYS F CA 1
ATOM 4534 C C . LYS F 1 56 ? 48.582 86.383 110.159 1.00 18.46 217 LYS F C 1
ATOM 4535 O O . LYS F 1 56 ? 49.749 86.552 110.516 1.00 18.75 217 LYS F O 1
ATOM 4541 N N . ILE F 1 57 ? 47.727 85.653 110.840 1.00 17.83 218 ILE F N 1
ATOM 4542 C CA . ILE F 1 57 ? 48.121 84.998 112.080 1.00 19.07 218 ILE F CA 1
ATOM 4543 C C . ILE F 1 57 ? 49.202 83.924 111.817 1.00 17.47 218 ILE F C 1
ATOM 4544 O O . ILE F 1 57 ? 50.230 83.873 112.496 1.00 17.25 218 ILE F O 1
ATOM 4549 N N . ASP F 1 58 ? 48.998 83.130 110.770 1.00 14.78 219 ASP F N 1
ATOM 4550 C CA . ASP F 1 58 ? 49.944 82.140 110.321 1.00 13.83 219 ASP F CA 1
ATOM 4551 C C . ASP F 1 58 ? 51.317 82.743 110.098 1.00 13.03 219 ASP F C 1
ATOM 4552 O O . ASP F 1 58 ? 52.291 82.283 110.653 1.00 12.83 219 ASP F O 1
ATOM 4557 N N . THR F 1 59 ? 51.386 83.804 109.309 1.00 12.91 220 THR F N 1
ATOM 4558 C CA . THR F 1 59 ? 52.644 84.456 108.956 1.00 11.87 220 THR F CA 1
ATOM 4559 C C . THR F 1 59 ? 53.319 85.024 110.209 1.00 12.02 220 THR F C 1
ATOM 4560 O O . THR F 1 59 ? 54.542 84.863 110.413 1.00 11.79 220 THR F O 1
ATOM 4564 N N . PHE F 1 60 ? 52.523 85.664 111.068 1.00 11.32 221 PHE F N 1
ATOM 4565 C CA . PHE F 1 60 ? 53.053 86.226 112.274 1.00 11.32 221 PHE F CA 1
ATOM 4566 C C . PHE F 1 60 ? 53.711 85.143 113.124 1.00 11.43 221 PHE F C 1
ATOM 4567 O O . PHE F 1 60 ? 54.857 85.277 113.549 1.00 11.41 221 PHE F O 1
ATOM 4575 N N . GLY F 1 61 ? 52.993 84.044 113.345 1.00 11.03 222 GLY F N 1
ATOM 4576 C CA . GLY F 1 61 ? 53.575 82.943 114.072 1.00 10.56 222 GLY F CA 1
ATOM 4577 C C . GLY F 1 61 ? 54.871 82.417 113.485 1.00 10.56 222 GLY F C 1
ATOM 4578 O O . GLY F 1 61 ? 55.812 82.090 114.223 1.00 10.81 222 GLY F O 1
ATOM 4579 N N . ARG F 1 62 ? 54.953 82.316 112.163 1.00 10.43 223 ARG F N 1
ATOM 4580 C CA . ARG F 1 62 ? 56.208 81.839 111.548 1.00 10.67 223 ARG F CA 1
ATOM 4581 C C . ARG F 1 62 ? 57.360 82.803 111.847 1.00 10.96 223 ARG F C 1
ATOM 4582 O O . ARG F 1 62 ? 58.489 82.401 112.142 1.00 10.15 223 ARG F O 1
ATOM 4590 N N . TYR F 1 63 ? 57.062 84.095 111.814 1.00 11.78 224 TYR F N 1
ATOM 4591 C CA . TYR F 1 63 ? 58.107 85.030 112.147 1.00 12.87 224 TYR F CA 1
ATOM 4592 C C . TYR F 1 63 ? 58.526 84.896 113.598 1.00 12.83 224 TYR F C 1
ATOM 4593 O O . TYR F 1 63 ? 59.716 84.800 113.911 1.00 12.39 224 TYR F O 1
ATOM 4602 N N . PHE F 1 64 ? 57.555 84.831 114.500 1.00 12.94 225 PHE F N 1
ATOM 4603 C CA . PHE F 1 64 ? 57.938 84.574 115.913 1.00 13.16 225 PHE F CA 1
ATOM 4604 C C . PHE F 1 64 ? 58.810 83.306 116.059 1.00 13.47 225 PHE F C 1
ATOM 4605 O O . PHE F 1 64 ? 59.767 83.322 116.850 1.00 13.28 225 PHE F O 1
ATOM 4613 N N . LEU F 1 65 ? 58.488 82.240 115.316 1.00 12.79 226 LEU F N 1
ATOM 4614 C CA . LEU F 1 65 ? 59.138 80.957 115.547 1.00 13.57 226 LEU F CA 1
ATOM 4615 C C . LEU F 1 65 ? 60.625 81.028 115.142 1.00 14.38 226 LEU F C 1
ATOM 4616 O O . LEU F 1 65 ? 61.505 80.421 115.776 1.00 13.56 226 LEU F O 1
ATOM 4621 N N . THR F 1 66 ? 60.896 81.803 114.097 1.00 15.52 227 THR F N 1
ATOM 4622 C CA . THR F 1 66 ? 62.242 82.112 113.723 1.00 16.08 227 THR F CA 1
ATOM 4623 C C . THR F 1 66 ? 63.057 82.654 114.888 1.00 15.81 227 THR F C 1
ATOM 4624 O O . THR F 1 66 ? 64.197 82.264 115.084 1.00 15.89 227 THR F O 1
ATOM 4628 N N . TYR F 1 67 ? 62.505 83.591 115.635 1.00 15.79 228 TYR F N 1
ATOM 4629 C CA . TYR F 1 67 ? 63.233 84.152 116.760 1.00 15.13 228 TYR F CA 1
ATOM 4630 C C . TYR F 1 67 ? 63.180 83.265 117.997 1.00 14.55 228 TYR F C 1
ATOM 4631 O O . TYR F 1 67 ? 64.184 83.077 118.673 1.00 15.57 228 TYR F O 1
ATOM 4640 N N . TYR F 1 68 ? 62.043 82.636 118.230 1.00 13.89 229 TYR F N 1
ATOM 4641 C CA . TYR F 1 68 ? 61.896 81.714 119.323 1.00 13.84 229 TYR F CA 1
ATOM 4642 C C . TYR F 1 68 ? 62.886 80.595 119.225 1.00 14.78 229 TYR F C 1
ATOM 4643 O O . TYR F 1 68 ? 63.449 80.191 120.222 1.00 14.82 229 TYR F O 1
ATOM 4652 N N . PHE F 1 69 ? 63.086 80.080 118.016 1.00 16.46 230 PHE F N 1
ATOM 4653 C CA . PHE F 1 69 ? 63.972 78.946 117.810 1.00 17.28 230 PHE F CA 1
ATOM 4654 C C . PHE F 1 69 ? 65.421 79.352 117.441 1.00 19.89 230 PHE F C 1
ATOM 4655 O O . PHE F 1 69 ? 66.262 78.505 117.147 1.00 19.25 230 PHE F O 1
ATOM 4663 N N . SER F 1 70 ? 65.703 80.652 117.515 1.00 21.69 231 SER F N 1
ATOM 4664 C CA . SER F 1 70 ? 67.032 81.171 117.312 1.00 23.11 231 SER F CA 1
ATOM 4665 C C . SER F 1 70 ? 68.033 80.543 118.254 1.00 26.97 231 SER F C 1
ATOM 4666 O O . SER F 1 70 ? 67.722 80.188 119.383 1.00 26.27 231 SER F O 1
ATOM 4669 N N . GLN F 1 71 ? 69.259 80.424 117.777 1.00 34.18 232 GLN F N 1
ATOM 4670 C CA . GLN F 1 71 ? 70.313 79.705 118.486 1.00 35.77 232 GLN F CA 1
ATOM 4671 C C . GLN F 1 71 ? 71.211 80.638 119.280 1.00 34.43 232 GLN F C 1
ATOM 4672 O O . GLN F 1 71 ? 72.135 80.190 119.965 1.00 36.23 232 GLN F O 1
ATOM 4678 N N . GLU F 1 72 ? 70.943 81.931 119.159 1.00 32.01 233 GLU F N 1
ATOM 4679 C CA . GLU F 1 72 ? 71.611 82.960 119.919 1.00 32.10 233 GLU F CA 1
ATOM 4680 C C . GLU F 1 72 ? 71.957 82.575 121.352 1.00 35.19 233 GLU F C 1
ATOM 4681 O O . GLU F 1 72 ? 71.055 82.383 122.200 1.00 37.53 233 GLU F O 1
ATOM 4687 N N . LYS F 1 73 ? 73.258 82.513 121.637 1.00 33.41 234 LYS F N 1
ATOM 4688 C CA . LYS F 1 73 ? 73.714 82.011 122.912 1.00 34.07 234 LYS F CA 1
ATOM 4689 C C . LYS F 1 73 ? 73.627 83.032 124.049 1.00 32.87 234 LYS F C 1
ATOM 4690 O O . LYS F 1 73 ? 73.422 82.678 125.230 1.00 36.12 234 LYS F O 1
ATOM 4696 N N . ASN F 1 74 ? 73.806 84.291 123.708 1.00 30.63 235 ASN F N 1
ATOM 4697 C CA . ASN F 1 74 ? 73.525 85.329 124.677 1.00 34.12 235 ASN F CA 1
ATOM 4698 C C . ASN F 1 74 ? 72.046 85.517 124.987 1.00 33.04 235 ASN F C 1
ATOM 4699 O O . ASN F 1 74 ? 71.263 86.018 124.160 1.00 34.67 235 ASN F O 1
ATOM 4704 N N . GLN F 1 75 ? 71.710 85.179 126.214 1.00 31.77 236 GLN F N 1
ATOM 4705 C CA . GLN F 1 75 ? 70.361 85.234 126.713 1.00 34.05 236 GLN F CA 1
ATOM 4706 C C . GLN F 1 75 ? 69.690 86.592 126.597 1.00 35.03 236 GLN F C 1
ATOM 4707 O O . GLN F 1 75 ? 68.499 86.659 126.329 1.00 34.13 236 GLN F O 1
ATOM 4713 N N . GLU F 1 76 ? 70.445 87.671 126.810 1.00 37.45 237 GLU F N 1
ATOM 4714 C CA . GLU F 1 76 ? 69.871 89.007 126.705 1.00 38.71 237 GLU F CA 1
ATOM 4715 C C . GLU F 1 76 ? 69.498 89.294 125.265 1.00 35.07 237 GLU F C 1
ATOM 4716 O O . GLU F 1 76 ? 68.424 89.816 124.998 1.00 35.28 237 GLU F O 1
ATOM 4722 N N . ASN F 1 77 ? 70.397 88.988 124.345 1.00 32.75 238 ASN F N 1
ATOM 4723 C CA . ASN F 1 77 ? 70.103 89.217 122.947 1.00 32.58 238 ASN F CA 1
ATOM 4724 C C . ASN F 1 77 ? 68.984 88.287 122.416 1.00 28.28 238 ASN F C 1
ATOM 4725 O O . ASN F 1 77 ? 68.201 88.700 121.581 1.00 27.96 238 ASN F O 1
ATOM 4730 N N . TYR F 1 78 ? 68.889 87.062 122.925 1.00 22.77 239 TYR F N 1
ATOM 4731 C CA . TYR F 1 78 ? 67.866 86.152 122.499 1.00 21.98 239 TYR F CA 1
ATOM 4732 C C . TYR F 1 78 ? 66.462 86.732 122.877 1.00 23.77 239 TYR F C 1
ATOM 4733 O O . TYR F 1 78 ? 65.530 86.831 122.030 1.00 21.43 239 TYR F O 1
ATOM 4742 N N . GLN F 1 79 ? 66.348 87.155 124.137 1.00 22.81 240 GLN F N 1
ATOM 4743 C CA . GLN F 1 79 ? 65.170 87.837 124.621 1.00 23.89 240 GLN F CA 1
ATOM 4744 C C . GLN F 1 79 ? 64.946 89.136 123.891 1.00 25.32 240 GLN F C 1
ATOM 4745 O O . GLN F 1 79 ? 63.832 89.447 123.467 1.00 28.58 240 GLN F O 1
ATOM 4751 N N . SER F 1 80 ? 66.004 89.877 123.679 1.00 25.48 241 SER F N 1
ATOM 4752 C CA . SER F 1 80 ? 65.840 91.130 123.014 1.00 26.00 241 SER F CA 1
ATOM 4753 C C . SER F 1 80 ? 65.358 90.959 121.581 1.00 23.81 241 SER F C 1
ATOM 4754 O O . SER F 1 80 ? 64.625 91.770 121.083 1.00 22.89 241 SER F O 1
ATOM 4757 N N . SER F 1 81 ? 65.771 89.904 120.901 1.00 24.75 242 SER F N 1
ATOM 4758 C CA . SER F 1 81 ? 65.330 89.733 119.515 1.00 23.37 242 SER F CA 1
ATOM 4759 C C . SER F 1 81 ? 63.872 89.239 119.398 1.00 22.51 242 SER F C 1
ATOM 4760 O O . SER F 1 81 ? 63.260 89.412 118.346 1.00 21.87 242 SER F O 1
ATOM 4763 N N . LEU F 1 82 ? 63.313 88.615 120.435 1.00 20.11 243 LEU F N 1
ATOM 4764 C CA . LEU F 1 82 ? 61.920 88.281 120.306 1.00 20.12 243 LEU F CA 1
ATOM 4765 C C . LEU F 1 82 ? 60.953 89.192 121.014 1.00 19.29 243 LEU F C 1
ATOM 4766 O O . LEU F 1 82 ? 59.738 88.999 120.882 1.00 18.92 243 LEU F O 1
ATOM 4771 N N . ARG F 1 83 ? 61.491 90.193 121.708 1.00 18.60 244 ARG F N 1
ATOM 4772 C CA . ARG F 1 83 ? 60.727 91.094 122.518 1.00 18.38 244 ARG F CA 1
ATOM 4773 C C . ARG F 1 83 ? 59.495 91.656 121.849 1.00 18.34 244 ARG F C 1
ATOM 4774 O O . ARG F 1 83 ? 58.429 91.670 122.476 1.00 19.65 244 ARG F O 1
ATOM 4782 N N . THR F 1 84 ? 59.625 92.132 120.605 1.00 17.39 245 THR F N 1
ATOM 4783 C CA . THR F 1 84 ? 58.517 92.792 119.926 1.00 17.08 245 THR F CA 1
ATOM 4784 C C . THR F 1 84 ? 57.408 91.859 119.582 1.00 16.39 245 THR F C 1
ATOM 4785 O O . THR F 1 84 ? 56.325 92.319 119.406 1.00 16.07 245 THR F O 1
ATOM 4789 N N . TYR F 1 85 ? 57.682 90.553 119.514 1.00 16.48 246 TYR F N 1
ATOM 4790 C CA . TYR F 1 85 ? 56.652 89.528 119.252 1.00 15.64 246 TYR F CA 1
ATOM 4791 C C . TYR F 1 85 ? 55.801 89.164 120.425 1.00 14.47 246 TYR F C 1
ATOM 4792 O O . TYR F 1 85 ? 54.677 88.715 120.251 1.00 14.14 246 TYR F O 1
ATOM 4801 N N . VAL F 1 86 ? 56.339 89.334 121.620 1.00 14.85 247 VAL F N 1
ATOM 4802 C CA . VAL F 1 86 ? 55.695 88.794 122.819 1.00 15.51 247 VAL F CA 1
ATOM 4803 C C . VAL F 1 86 ? 55.123 89.921 123.668 1.00 16.67 247 VAL F C 1
ATOM 4804 O O . VAL F 1 86 ? 55.817 90.906 123.966 1.00 16.61 247 VAL F O 1
ATOM 4808 N N . SER F 1 87 ? 53.851 89.793 124.027 1.00 17.27 248 SER F N 1
ATOM 4809 C CA . SER F 1 87 ? 53.181 90.766 124.914 1.00 18.14 248 SER F CA 1
ATOM 4810 C C . SER F 1 87 ? 53.939 91.031 126.213 1.00 19.50 248 SER F C 1
ATOM 4811 O O . SER F 1 87 ? 54.497 90.143 126.800 1.00 20.21 248 SER F O 1
ATOM 4814 N N . GLU F 1 88 ? 53.910 92.266 126.677 1.00 23.24 249 GLU F N 1
ATOM 4815 C CA . GLU F 1 88 ? 54.490 92.639 127.975 1.00 26.34 249 GLU F CA 1
ATOM 4816 C C . GLU F 1 88 ? 53.882 91.928 129.174 1.00 24.08 249 GLU F C 1
ATOM 4817 O O . GLU F 1 88 ? 54.481 91.896 130.225 1.00 23.14 249 GLU F O 1
ATOM 4823 N N . LYS F 1 89 ? 52.686 91.377 129.033 1.00 24.75 250 LYS F N 1
ATOM 4824 C CA . LYS F 1 89 ? 52.116 90.582 130.116 1.00 25.86 250 LYS F CA 1
ATOM 4825 C C . LYS F 1 89 ? 52.862 89.274 130.254 1.00 25.73 250 LYS F C 1
ATOM 4826 O O . LYS F 1 89 ? 52.536 88.467 131.118 1.00 28.36 250 LYS F O 1
ATOM 4832 N N . VAL F 1 90 ? 53.835 89.017 129.394 1.00 23.19 251 VAL F N 1
ATOM 4833 C CA . VAL F 1 90 ? 54.562 87.766 129.537 1.00 21.80 251 VAL F CA 1
ATOM 4834 C C . VAL F 1 90 ? 55.962 88.052 130.003 1.00 20.88 251 VAL F C 1
ATOM 4835 O O . VAL F 1 90 ? 56.624 88.998 129.573 1.00 19.54 251 VAL F O 1
ATOM 4839 N N . ASP F 1 91 ? 56.394 87.226 130.926 1.00 20.99 252 ASP F N 1
ATOM 4840 C CA . ASP F 1 91 ? 57.694 87.388 131.474 1.00 20.98 252 ASP F CA 1
ATOM 4841 C C . ASP F 1 91 ? 58.664 86.461 130.763 1.00 18.65 252 ASP F C 1
ATOM 4842 O O . ASP F 1 91 ? 58.626 85.248 130.951 1.00 17.87 252 ASP F O 1
ATOM 4847 N N . ILE F 1 92 ? 59.533 87.055 129.965 1.00 16.16 253 ILE F N 1
ATOM 4848 C CA . ILE F 1 92 ? 60.444 86.291 129.145 1.00 16.24 253 ILE F CA 1
ATOM 4849 C C . ILE F 1 92 ? 61.803 86.262 129.805 1.00 16.63 253 ILE F C 1
ATOM 4850 O O . ILE F 1 92 ? 62.777 85.885 129.180 1.00 17.27 253 ILE F O 1
ATOM 4855 N N . SER F 1 93 ? 61.869 86.607 131.083 1.00 17.05 254 SER F N 1
ATOM 4856 C CA . SER F 1 93 ? 63.156 86.756 131.757 1.00 18.56 254 SER F CA 1
ATOM 4857 C C . SER F 1 93 ? 63.993 85.459 131.845 1.00 20.80 254 SER F C 1
ATOM 4858 O O . SER F 1 93 ? 65.251 85.503 131.832 1.00 20.88 254 SER F O 1
ATOM 4861 N N . ASP F 1 94 ? 63.297 84.324 131.899 1.00 23.24 255 ASP F N 1
ATOM 4862 C CA . ASP F 1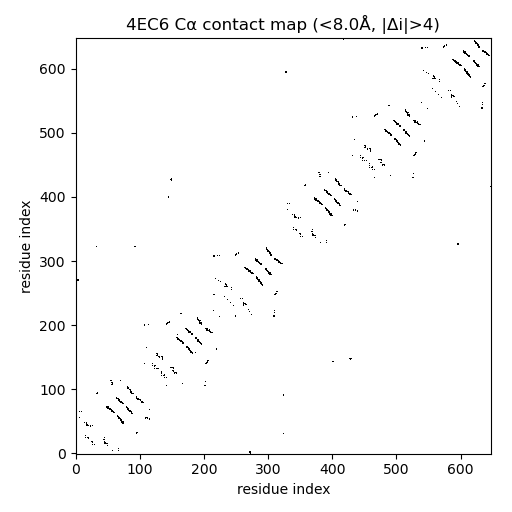 94 ? 63.943 83.001 131.877 1.00 28.25 255 ASP F CA 1
ATOM 4863 C C . ASP F 1 94 ? 63.962 82.274 130.513 1.00 29.75 255 ASP F C 1
ATOM 4864 O O . ASP F 1 94 ? 64.419 81.147 130.450 1.00 36.43 255 ASP F O 1
ATOM 4869 N N . TRP F 1 95 ? 63.451 82.866 129.435 1.00 26.39 256 TRP F N 1
ATOM 4870 C CA . TRP F 1 95 ? 63.450 82.164 128.163 1.00 23.38 256 TRP F CA 1
ATOM 4871 C C . TRP F 1 95 ? 64.841 82.202 127.676 1.00 25.73 256 TRP F C 1
ATOM 4872 O O . TRP F 1 95 ? 65.454 83.278 127.657 1.00 26.14 256 TRP F O 1
ATOM 4883 N N . LYS F 1 96 ? 65.371 81.045 127.289 1.00 26.84 257 LYS F N 1
ATOM 4884 C CA . LYS F 1 96 ? 66.626 81.031 126.525 1.00 29.78 257 LYS F CA 1
ATOM 4885 C C . LYS F 1 96 ? 66.588 80.136 125.290 1.00 29.07 257 LYS F C 1
ATOM 4886 O O . LYS F 1 96 ? 65.671 79.326 125.124 1.00 29.00 257 LYS F O 1
ATOM 4892 N N . ALA F 1 97 ? 67.567 80.339 124.415 1.00 28.70 258 ALA F N 1
ATOM 4893 C CA . ALA F 1 97 ? 67.829 79.470 123.275 1.00 29.03 258 ALA F CA 1
ATOM 4894 C C . ALA F 1 97 ? 67.608 78.021 123.673 1.00 28.40 258 ALA F C 1
ATOM 4895 O O . ALA F 1 97 ? 68.082 77.578 124.707 1.00 30.58 258 ALA F O 1
ATOM 4897 N N . LEU F 1 98 ? 66.841 77.301 122.879 1.00 26.63 259 LEU F N 1
ATOM 4898 C CA . LEU F 1 98 ? 66.445 75.968 123.256 1.00 26.19 259 LEU F CA 1
ATOM 4899 C C . LEU F 1 98 ? 67.430 74.896 122.792 1.00 26.11 259 LEU F C 1
ATOM 4900 O O . LEU F 1 98 ? 67.295 73.770 123.172 1.00 25.32 259 LEU F O 1
ATOM 4905 N N . GLY F 1 99 ? 68.428 75.251 122.001 1.00 29.77 260 GLY F N 1
ATOM 4906 C CA . GLY F 1 99 ? 69.347 74.251 121.446 1.00 36.59 260 GLY F CA 1
ATOM 4907 C C . GLY F 1 99 ? 68.711 73.299 120.424 1.00 41.47 260 GLY F C 1
ATOM 4908 O O . GLY F 1 99 ? 69.215 72.191 120.176 1.00 44.26 260 GLY F O 1
ATOM 4909 N N . LYS F 1 100 ? 67.610 73.739 119.814 1.00 39.26 261 LYS F N 1
ATOM 4910 C CA . LYS F 1 100 ? 66.919 72.955 118.811 1.00 36.83 261 LYS F CA 1
ATOM 4911 C C . LYS F 1 100 ? 67.029 73.642 117.464 1.00 35.28 261 LYS F C 1
ATOM 4912 O O . LYS F 1 100 ? 66.968 74.855 117.401 1.00 35.04 261 LYS F O 1
ATOM 4918 N N . THR F 1 101 ? 67.266 72.879 116.393 1.00 38.16 262 THR F N 1
ATOM 4919 C CA . THR F 1 101 ? 67.296 73.468 115.037 1.00 35.43 262 THR F CA 1
ATOM 4920 C C . THR F 1 101 ? 65.962 73.245 114.323 1.00 31.28 262 THR F C 1
ATOM 4921 O O . THR F 1 101 ? 65.429 72.151 114.263 1.00 30.02 262 THR F O 1
ATOM 4925 N N . LEU F 1 102 ? 65.423 74.316 113.788 1.00 30.15 263 LEU F N 1
ATOM 4926 C CA . LEU F 1 102 ? 64.147 74.257 113.161 1.00 28.37 263 LEU F CA 1
ATOM 4927 C C . LEU F 1 102 ? 64.376 73.882 111.713 1.00 28.78 263 LEU F C 1
ATOM 4928 O O . LEU F 1 102 ? 64.946 74.648 110.970 1.00 27.11 263 LEU F O 1
ATOM 4933 N N . LYS F 1 103 ? 63.942 72.697 111.314 1.00 31.25 264 LYS F N 1
ATOM 4934 C CA . LYS F 1 103 ? 64.099 72.268 109.914 1.00 31.77 264 LYS F CA 1
ATOM 4935 C C . LYS F 1 103 ? 62.884 72.572 109.036 1.00 30.39 264 LYS F C 1
ATOM 4936 O O . LYS F 1 103 ? 63.028 72.763 107.833 1.00 35.35 264 LYS F O 1
ATOM 4942 N N . SER F 1 104 ? 61.682 72.560 109.599 1.00 25.03 265 SER F N 1
ATOM 4943 C CA . SER F 1 104 ? 60.523 72.896 108.805 1.00 21.50 265 SER F CA 1
ATOM 4944 C C . SER F 1 104 ? 59.386 73.358 109.685 1.00 19.23 265 SER F C 1
ATOM 4945 O O . SER F 1 104 ? 59.343 73.031 110.864 1.00 18.37 265 SER F O 1
ATOM 4948 N N . VAL F 1 105 ? 58.491 74.154 109.122 1.00 16.28 266 VAL F N 1
ATOM 4949 C CA . VAL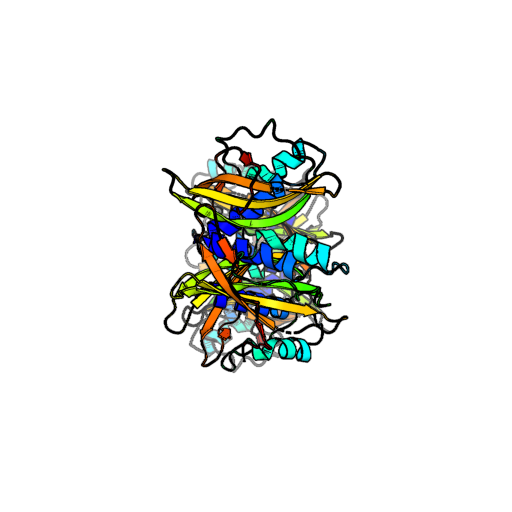 F 1 105 ? 57.476 74.779 109.906 1.00 15.02 266 VAL F CA 1
ATOM 4950 C C . VAL F 1 105 ? 56.282 74.723 109.028 1.00 14.54 266 VAL F C 1
ATOM 4951 O O . VAL F 1 105 ? 56.339 75.149 107.889 1.00 14.48 266 VAL F O 1
ATOM 4955 N N . ASN F 1 106 ? 55.202 74.160 109.545 1.00 14.81 267 ASN F N 1
ATOM 4956 C CA . ASN F 1 106 ? 53.927 74.121 108.829 1.00 14.29 267 ASN F CA 1
ATOM 4957 C C . ASN F 1 106 ? 52.820 74.537 109.757 1.00 13.86 267 ASN F C 1
ATOM 4958 O O . ASN F 1 106 ? 52.727 74.061 110.886 1.00 14.36 267 ASN F O 1
ATOM 4963 N N . TYR F 1 107 ? 51.964 75.409 109.273 1.00 13.24 268 TYR F N 1
ATOM 4964 C CA . TYR F 1 107 ? 50.920 75.961 110.081 1.00 13.22 268 TYR F CA 1
ATOM 4965 C C . TYR F 1 107 ? 49.870 74.934 110.294 1.00 13.69 268 TYR F C 1
ATOM 4966 O O . TYR F 1 107 ? 49.498 74.245 109.351 1.00 13.58 268 TYR F O 1
ATOM 4975 N N . TYR F 1 108 ? 49.345 74.864 111.508 1.00 13.68 269 TYR F N 1
ATOM 4976 C CA . TYR F 1 108 ? 48.459 73.779 111.826 1.00 14.64 269 TYR F CA 1
ATOM 4977 C C . TYR F 1 108 ? 47.103 74.230 112.339 1.00 15.93 269 TYR F C 1
ATOM 4978 O O . TYR F 1 108 ? 46.369 73.436 112.890 1.00 18.86 269 TYR F O 1
ATOM 4987 N N . GLY F 1 109 ? 46.734 75.482 112.113 1.00 15.97 270 GLY F N 1
ATOM 4988 C CA . GLY F 1 109 ? 45.404 75.937 112.484 1.00 15.71 270 GLY F CA 1
ATOM 4989 C C . GLY F 1 109 ? 45.312 76.718 113.786 1.00 16.32 270 GLY F C 1
ATOM 4990 O O . GLY F 1 109 ? 46.199 76.663 114.637 1.00 16.45 270 GLY F O 1
ATOM 4991 N N . SER F 1 110 ? 44.221 77.443 113.931 1.00 17.28 271 SER F N 1
ATOM 4992 C CA . SER F 1 110 ? 43.961 78.205 115.121 1.00 20.70 271 SER F CA 1
ATOM 4993 C C . SER F 1 110 ? 42.608 77.845 115.697 1.00 22.85 271 SER F C 1
ATOM 4994 O O . SER F 1 110 ? 41.742 77.341 115.004 1.00 23.94 271 SER F O 1
ATOM 4997 N N . GLU F 1 111 ? 42.449 78.150 116.973 1.00 27.04 272 GLU F N 1
ATOM 4998 C CA . GLU F 1 111 ? 41.288 77.861 117.772 1.00 28.81 272 GLU F CA 1
ATOM 4999 C C . GLU F 1 111 ? 41.030 79.167 118.500 1.00 28.85 272 GLU F C 1
ATOM 5000 O O . GLU F 1 111 ? 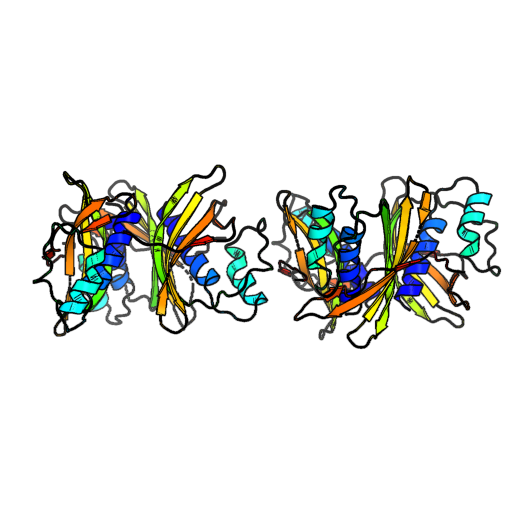41.926 79.740 119.109 1.00 28.09 272 GLU F O 1
ATOM 5006 N N . GLN F 1 112 ? 39.816 79.676 118.444 1.00 29.74 273 GLN F N 1
ATOM 5007 C CA . GLN F 1 112 ? 39.535 80.891 119.174 1.00 28.50 273 GLN F CA 1
ATOM 5008 C C . GLN F 1 112 ? 39.613 80.713 120.709 1.00 28.47 273 GLN F C 1
ATOM 5009 O O . GLN F 1 112 ? 39.250 79.647 121.240 1.00 26.94 273 GLN F O 1
ATOM 5015 N N . THR F 1 113 ? 40.141 81.733 121.402 1.00 28.29 274 THR F N 1
ATOM 5016 C CA . THR F 1 113 ? 40.098 81.811 122.878 1.00 27.97 274 THR F CA 1
ATOM 5017 C C . THR F 1 113 ? 39.287 83.012 123.321 1.00 29.55 274 THR F C 1
ATOM 5018 O O . THR F 1 113 ? 38.837 83.809 122.478 1.00 28.73 274 THR F O 1
ATOM 5022 N N . LYS F 1 114 ? 39.145 83.144 124.649 1.00 33.51 275 LYS F N 1
ATOM 5023 C CA . LYS F 1 114 ? 38.479 84.291 125.281 1.00 33.90 275 LYS F CA 1
ATOM 5024 C C . LYS F 1 114 ? 39.024 85.586 124.731 1.00 32.63 275 LYS F C 1
ATOM 5025 O O . LYS F 1 114 ? 38.257 86.448 124.403 1.00 32.72 275 LYS F O 1
ATOM 5031 N N . LYS F 1 115 ? 40.342 85.715 124.566 1.00 33.63 276 LYS F N 1
ATOM 5032 C CA . LYS F 1 115 ? 40.929 87.004 124.160 1.00 35.34 276 LYS F CA 1
ATOM 5033 C C . LYS F 1 115 ? 41.681 86.990 122.853 1.00 34.25 276 LYS F C 1
ATOM 5034 O O . LYS F 1 115 ? 42.015 88.037 122.327 1.00 34.79 276 LYS F O 1
ATOM 5040 N N . GLY F 1 116 ? 41.944 85.809 122.310 1.00 34.26 277 GLY F N 1
ATOM 5041 C CA . GLY F 1 116 ? 42.607 85.747 121.009 1.00 32.78 277 GLY F CA 1
ATOM 5042 C C . GLY F 1 116 ? 42.462 84.403 120.351 1.00 31.52 277 GLY F C 1
ATOM 5043 O O . GLY F 1 116 ? 41.339 83.877 120.167 1.00 32.44 277 GLY F O 1
ATOM 5044 N N . TYR F 1 117 ? 43.616 83.842 120.017 1.00 29.92 278 TYR F N 1
ATOM 5045 C CA . TYR F 1 117 ? 43.681 82.580 119.348 1.00 26.77 278 TYR F CA 1
ATOM 5046 C C . TYR F 1 117 ? 44.734 81.760 119.934 1.00 23.88 278 TYR F C 1
ATOM 5047 O O . TYR F 1 117 ? 45.755 82.282 120.365 1.00 26.99 278 TYR F O 1
ATOM 5056 N N . SER F 1 118 ? 44.490 80.464 119.941 1.00 21.27 279 SER F N 1
ATOM 5057 C CA . SER F 1 118 ? 45.530 79.506 120.186 1.00 19.81 279 SER F CA 1
ATOM 5058 C C . SER F 1 118 ? 45.960 78.943 118.816 1.00 20.09 279 SER F C 1
ATOM 5059 O O . SER F 1 118 ? 45.118 78.473 118.037 1.00 19.17 279 SER F O 1
ATOM 5062 N N . VAL F 1 119 ? 47.259 79.008 118.502 1.00 17.97 280 VAL F N 1
ATOM 5063 C CA . VAL F 1 119 ? 47.724 78.589 117.180 1.00 17.32 280 VAL F CA 1
ATOM 5064 C C . VAL F 1 119 ? 48.622 77.383 117.303 1.00 16.53 280 VAL F C 1
ATOM 5065 O O . VAL F 1 119 ? 49.288 77.218 118.303 1.00 17.33 280 VAL F O 1
ATOM 5069 N N . GLU F 1 120 ? 48.668 76.565 116.267 1.00 16.01 281 GLU F N 1
ATOM 5070 C CA . GLU F 1 120 ? 49.521 75.394 116.306 1.00 16.63 281 GLU F CA 1
ATOM 5071 C C . GLU F 1 120 ? 50.318 75.333 115.055 1.00 14.79 281 GLU F C 1
ATOM 5072 O O . GLU F 1 120 ? 49.816 75.747 114.040 1.00 14.40 281 GLU F O 1
ATOM 5078 N N . TYR F 1 121 ? 51.539 74.804 115.151 1.00 13.68 282 TYR F N 1
ATOM 5079 C CA . TYR F 1 121 ? 52.402 74.513 114.013 1.00 13.77 282 TYR F CA 1
ATOM 5080 C C . TYR F 1 121 ? 53.023 73.141 114.201 1.00 14.21 282 TYR F C 1
ATOM 5081 O O . TYR F 1 121 ? 53.306 72.751 115.359 1.00 14.04 282 TYR F O 1
ATOM 5090 N N . LEU F 1 122 ? 53.227 72.411 113.097 1.00 13.71 283 LEU F N 1
ATOM 5091 C CA . LEU F 1 122 ? 54.034 71.191 113.161 1.00 14.28 283 LEU F CA 1
ATOM 5092 C C . LEU F 1 122 ? 55.475 71.509 112.751 1.00 14.79 283 LEU F C 1
ATOM 5093 O O . LEU F 1 122 ? 55.698 72.160 111.741 1.00 15.58 283 LEU F O 1
ATOM 5098 N N . LEU F 1 123 ? 56.437 71.037 113.523 1.00 15.05 284 LEU F N 1
ATOM 5099 C CA . LEU F 1 123 ? 57.829 71.304 113.271 1.00 16.31 284 LEU F CA 1
ATOM 5100 C C . LEU F 1 123 ? 58.585 70.002 113.094 1.00 17.44 284 LEU F C 1
ATOM 5101 O O . LEU F 1 123 ? 58.223 68.980 113.664 1.00 16.94 284 LEU F O 1
ATOM 5106 N N . ASN F 1 124 ? 59.635 70.062 112.302 1.00 19.89 285 ASN F N 1
ATOM 5107 C CA . ASN F 1 124 ? 60.696 69.083 112.357 1.00 24.33 285 ASN F CA 1
ATOM 5108 C C . ASN F 1 124 ? 61.757 69.819 113.133 1.00 25.49 285 ASN F C 1
ATOM 5109 O O . ASN F 1 124 ? 62.193 70.904 112.736 1.00 25.59 285 ASN F O 1
ATOM 5114 N N . VAL F 1 125 ? 62.136 69.238 114.257 1.00 26.85 286 VAL F N 1
ATOM 5115 C CA . VAL F 1 125 ? 63.088 69.832 115.157 1.00 30.22 286 VAL F CA 1
ATOM 5116 C C . VAL F 1 125 ? 64.249 68.873 115.120 1.00 33.74 286 VAL F C 1
ATOM 5117 O O . VAL F 1 125 ? 64.062 67.645 115.043 1.00 32.67 286 VAL F O 1
ATOM 5121 N N . SER F 1 126 ? 65.446 69.432 115.134 1.00 40.18 287 SER F N 1
ATOM 5122 C CA . SER F 1 126 ? 66.636 68.600 115.138 1.00 50.44 287 SER F CA 1
ATOM 5123 C C . SER F 1 126 ? 67.630 68.954 116.227 1.00 57.63 287 SER F C 1
ATOM 5124 O O . SER F 1 126 ? 68.130 70.071 116.283 1.00 59.44 287 SER F O 1
ATOM 5127 N N . VAL F 1 127 ? 67.915 67.972 117.072 1.00 67.15 288 VAL F N 1
ATOM 5128 C CA . VAL F 1 127 ? 68.852 68.133 118.174 1.00 79.17 288 VAL F CA 1
ATOM 5129 C C . VAL F 1 127 ? 70.333 68.137 117.703 1.00 94.05 288 VAL F C 1
ATOM 5130 O O . VAL F 1 127 ? 71.134 68.954 118.174 1.00 105.16 288 VAL F O 1
ATOM 5134 N N . ASP F 1 128 ? 70.687 67.264 116.756 1.00 97.75 289 ASP F N 1
ATOM 5135 C CA . ASP F 1 128 ? 72.092 67.061 116.362 1.00 96.63 289 ASP F CA 1
ATOM 5136 C C . ASP F 1 128 ? 72.217 66.228 115.090 1.00 99.30 289 ASP F C 1
ATOM 5137 O O . ASP F 1 128 ? 73.325 65.860 114.687 1.00 100.85 289 ASP F O 1
ATOM 5142 N N . ASN F 1 129 ? 71.067 65.961 114.471 1.00 98.22 290 ASN F N 1
ATOM 5143 C CA . ASN F 1 129 ? 70.877 65.004 113.364 1.00 96.53 290 ASN F CA 1
ATOM 5144 C C . ASN F 1 129 ? 70.053 63.805 113.801 1.00 95.39 290 ASN F C 1
ATOM 5145 O O . ASN F 1 129 ? 70.253 62.688 113.320 1.00 103.18 290 ASN F O 1
ATOM 5150 N N . ARG F 1 130 ? 69.154 64.046 114.749 1.00 93.36 291 ARG F N 1
ATOM 5151 C CA . ARG F 1 130 ? 68.048 63.137 115.045 1.00 92.22 291 ARG F CA 1
ATOM 5152 C C . ARG F 1 130 ? 66.801 64.012 115.006 1.00 88.50 291 ARG F C 1
ATOM 5153 O O . ARG F 1 130 ? 66.529 64.731 115.971 1.00 90.69 291 ARG F O 1
ATOM 5161 N N . SER F 1 131 ? 66.092 63.981 113.871 1.00 77.45 292 SER F N 1
ATOM 5162 C CA . SER F 1 131 ? 64.870 64.767 113.634 1.00 63.44 292 SER F CA 1
ATOM 5163 C C . SER F 1 131 ? 63.654 64.136 114.258 1.00 54.59 292 SER F C 1
ATOM 5164 O O . SER F 1 131 ? 63.404 62.949 114.079 1.00 60.50 292 SER F O 1
ATOM 5167 N N . LYS F 1 132 ? 62.861 64.908 114.974 1.00 43.52 293 LYS F N 1
ATOM 5168 C CA . LYS F 1 132 ? 61.520 64.409 115.212 1.00 38.68 293 LYS F CA 1
ATOM 5169 C C . LYS F 1 132 ? 60.483 65.462 114.923 1.00 33.90 293 LYS F C 1
ATOM 5170 O O . LYS F 1 132 ? 60.761 66.657 114.855 1.00 35.98 293 LYS F O 1
ATOM 5184 N N . GLN F 1 134 ? 57.461 67.615 116.049 1.00 25.61 295 GLN F N 1
ATOM 5185 C CA . GLN F 1 134 ? 56.827 68.197 117.222 1.00 24.47 295 GLN F CA 1
ATOM 5186 C C . GLN F 1 134 ? 55.639 69.087 116.844 1.00 22.23 295 GLN F C 1
ATOM 5187 O O . GLN F 1 134 ? 55.603 69.674 115.754 1.00 22.43 295 GLN F O 1
ATOM 5193 N N . LYS F 1 135 ? 54.680 69.198 117.755 1.00 20.08 296 LYS F N 1
ATOM 5194 C CA . LYS F 1 135 ? 53.717 70.293 117.719 1.00 18.00 296 LYS F CA 1
ATOM 5195 C C . LYS F 1 135 ? 54.153 71.390 118.673 1.00 17.09 296 LYS F C 1
ATOM 5196 O O . LYS F 1 135 ? 54.674 71.110 119.770 1.00 16.43 296 LYS F O 1
ATOM 5202 N N . ILE F 1 136 ? 53.947 72.634 118.245 1.00 15.41 297 ILE F N 1
ATOM 5203 C CA . ILE F 1 136 ? 54.095 73.761 119.129 1.00 14.57 297 ILE F CA 1
ATOM 5204 C C . ILE F 1 136 ? 52.778 74.531 119.181 1.00 14.35 297 ILE F C 1
ATOM 5205 O O . ILE F 1 136 ? 52.161 74.782 118.170 1.00 13.76 297 ILE F O 1
ATOM 5210 N N . THR F 1 137 ? 52.366 74.906 120.386 1.00 15.04 298 THR F N 1
ATOM 5211 C CA . THR F 1 137 ? 51.109 75.624 120.623 1.00 14.96 298 THR F CA 1
ATOM 5212 C C . THR F 1 137 ? 51.452 76.880 121.431 1.00 14.52 298 THR F C 1
ATOM 5213 O O . THR F 1 137 ? 52.326 76.835 122.312 1.00 14.79 298 THR F O 1
ATOM 5217 N N . PHE F 1 138 ? 50.770 77.986 121.144 1.00 13.43 299 PHE F N 1
ATOM 5218 C CA . PHE F 1 138 ? 50.924 79.222 121.911 1.00 12.97 299 PHE F CA 1
ATOM 5219 C C . PHE F 1 138 ? 49.790 80.163 121.576 1.00 14.02 299 PHE F C 1
ATOM 5220 O O . PHE F 1 138 ? 49.138 80.022 120.525 1.00 13.61 299 PHE F O 1
ATOM 5228 N N . GLU F 1 139 ? 49.542 81.126 122.453 1.00 15.57 300 GLU F N 1
ATOM 5229 C CA . GLU F 1 139 ? 48.399 82.000 122.205 1.00 18.32 300 GLU F CA 1
ATOM 5230 C C . GLU F 1 139 ? 48.839 83.334 121.695 1.00 19.15 300 GLU F C 1
ATOM 5231 O O . GLU F 1 139 ? 50.010 83.745 121.879 1.00 18.70 300 GLU F O 1
ATOM 5237 N N . VAL F 1 140 ? 47.946 83.962 120.944 1.00 19.37 301 VAL F N 1
ATOM 5238 C CA . VAL F 1 140 ? 48.233 85.287 120.450 1.00 20.61 301 VAL F CA 1
ATOM 5239 C C . VAL F 1 140 ? 47.032 86.168 120.733 1.00 23.01 301 VAL F C 1
ATOM 5240 O O . VAL F 1 140 ? 45.919 85.669 121.000 1.00 25.00 301 VAL F O 1
ATOM 5244 N N . GLU F 1 141 ? 47.280 87.469 120.724 1.00 24.58 302 GLU F N 1
ATOM 5245 C CA . GLU F 1 141 ? 46.233 88.448 120.820 1.00 25.96 302 GLU F CA 1
ATOM 5246 C C . GLU F 1 141 ? 46.408 89.462 119.758 1.00 25.52 302 GLU F C 1
ATOM 5247 O O . GLU F 1 141 ? 47.534 89.868 119.449 1.00 25.69 302 GLU F O 1
ATOM 5253 N N . PRO F 1 142 ? 45.291 89.852 119.149 1.00 28.06 303 PRO F N 1
ATOM 5254 C CA . PRO F 1 142 ? 45.369 90.951 118.171 1.00 29.54 303 PRO F CA 1
ATOM 5255 C C . PRO F 1 142 ? 45.701 92.260 118.882 1.00 30.59 303 PRO F C 1
ATOM 5256 O O . PRO F 1 142 ? 45.390 92.427 120.071 1.00 30.86 303 PRO F O 1
ATOM 5260 N N . THR F 1 143 ? 46.381 93.138 118.170 1.00 33.56 304 THR F N 1
ATOM 5261 C CA . THR F 1 143 ? 46.678 94.486 118.618 1.00 39.59 304 THR F CA 1
ATOM 5262 C C . THR F 1 143 ? 46.212 95.312 117.451 1.00 52.51 304 THR F C 1
ATOM 5263 O O . THR F 1 143 ? 45.951 94.743 116.381 1.00 55.26 304 THR F O 1
ATOM 5267 N N . LYS F 1 144 ? 46.094 96.630 117.634 1.00 66.63 305 LYS F N 1
ATOM 5268 C CA . LYS F 1 144 ? 45.688 97.529 116.535 1.00 75.59 305 LYS F CA 1
ATOM 5269 C C . LYS F 1 144 ? 46.424 97.152 115.230 1.00 74.36 305 LYS F C 1
ATOM 5270 O O . LYS F 1 144 ? 45.793 96.837 114.200 1.00 67.45 305 LYS F O 1
ATOM 5276 N N . ASN F 1 145 ? 47.755 97.138 115.305 1.00 77.34 306 ASN F N 1
ATOM 5277 C CA . ASN F 1 145 ? 48.591 96.776 114.171 1.00 76.67 306 ASN F CA 1
ATOM 5278 C C . ASN F 1 145 ? 48.394 95.313 113.766 1.00 75.01 306 ASN F C 1
ATOM 5279 O O . ASN F 1 145 ? 47.669 95.019 112.812 1.00 74.62 306 ASN F O 1
ATOM 5284 N N . GLY F 1 146 ? 49.015 94.405 114.516 1.00 73.02 307 GLY F N 1
ATOM 5285 C CA . GLY F 1 146 ? 48.952 92.982 114.224 1.00 62.79 307 GLY F CA 1
ATOM 5286 C C . GLY F 1 146 ? 48.688 92.093 115.422 1.00 53.58 307 GLY F C 1
ATOM 5287 O O . GLY F 1 146 ? 47.534 91.874 115.799 1.00 51.59 307 GLY F O 1
ATOM 5288 N N . PHE F 1 147 ? 49.760 91.563 116.012 1.00 46.16 308 PHE F N 1
ATOM 5289 C CA . PHE F 1 147 ? 49.631 90.486 117.006 1.00 38.07 308 PHE F CA 1
ATOM 5290 C C . PHE F 1 147 ? 50.743 90.490 118.021 1.00 30.92 308 PHE F C 1
ATOM 5291 O O . PHE F 1 147 ? 51.820 91.026 117.762 1.00 28.99 308 PHE F O 1
ATOM 5299 N N . LEU F 1 148 ? 50.467 89.861 119.165 1.00 24.47 309 LEU F N 1
ATOM 5300 C CA . LEU F 1 148 ? 51.452 89.618 120.170 1.00 20.02 309 LEU F CA 1
ATOM 5301 C C . LEU F 1 148 ? 51.209 88.207 120.707 1.00 19.66 309 LEU F C 1
ATOM 5302 O O . LEU F 1 148 ? 50.058 87.797 120.872 1.00 18.89 309 LEU F O 1
ATOM 5307 N N . VAL F 1 149 ? 52.298 87.477 120.974 1.00 17.12 310 VAL F N 1
ATOM 5308 C CA . VAL F 1 149 ? 52.248 86.198 121.653 1.00 16.38 310 VAL F CA 1
ATOM 5309 C C . VAL F 1 149 ? 51.919 86.405 123.160 1.00 17.51 310 VAL F C 1
ATOM 5310 O O . VAL F 1 149 ? 52.507 87.285 123.809 1.00 16.87 310 VAL F O 1
ATOM 5314 N N . THR F 1 150 ? 51.015 85.584 123.719 1.00 17.08 311 THR F N 1
ATOM 5315 C CA . THR F 1 150 ? 50.623 85.781 125.090 1.00 17.80 311 THR F CA 1
ATOM 5316 C C . THR F 1 150 ? 50.754 84.603 126.050 1.00 19.28 311 THR F C 1
ATOM 5317 O O . THR F 1 150 ? 50.249 84.685 127.168 1.00 19.84 311 THR F O 1
ATOM 5321 N N . THR F 1 151 ? 51.408 83.517 125.630 1.00 17.68 312 THR F N 1
ATOM 5322 C CA . THR F 1 151 ? 51.771 82.457 126.541 1.00 17.94 312 THR F CA 1
ATOM 5323 C C . THR F 1 151 ? 53.117 81.921 126.111 1.00 18.66 312 THR F C 1
ATOM 5324 O O . THR F 1 151 ? 53.542 82.163 124.973 1.00 18.96 312 THR F O 1
ATOM 5328 N N . GLN F 1 152 ? 53.767 81.156 126.987 1.00 17.93 313 GLN F N 1
ATOM 5329 C CA . GLN F 1 152 ? 54.999 80.511 126.624 1.00 18.95 313 GLN F CA 1
ATOM 5330 C C . GLN F 1 152 ? 54.629 79.315 125.727 1.00 19.48 313 GLN F C 1
ATOM 5331 O O . GLN F 1 152 ? 53.694 78.585 126.027 1.00 20.44 313 GLN F O 1
ATOM 5337 N N . PRO F 1 153 ? 55.298 79.161 124.584 1.00 19.33 314 PRO F N 1
ATOM 5338 C CA . PRO F 1 153 ? 54.895 78.038 123.709 1.00 19.99 314 PRO F CA 1
ATOM 5339 C C . PRO F 1 153 ? 55.130 76.660 124.347 1.00 20.90 314 PRO F C 1
ATOM 5340 O O . PRO F 1 153 ? 56.055 76.487 125.131 1.00 21.49 314 PRO F O 1
ATOM 5344 N N . LYS F 1 154 ? 54.265 75.701 124.059 1.00 22.74 315 LYS F N 1
ATOM 5345 C CA . LYS F 1 154 ? 54.446 74.350 124.555 1.00 23.35 315 LYS F CA 1
ATOM 5346 C C . LYS F 1 154 ? 54.740 73.422 123.381 1.00 22.13 315 LYS F C 1
ATOM 5347 O O . LYS F 1 154 ? 54.007 73.388 122.375 1.00 22.39 315 LYS F O 1
ATOM 5353 N N . LEU F 1 155 ? 55.874 72.754 123.479 1.00 20.52 316 LEU F N 1
ATOM 5354 C CA . LEU F 1 155 ? 56.273 71.709 122.562 1.00 20.00 316 LEU F CA 1
ATOM 5355 C C . LEU F 1 155 ? 55.772 70.350 123.022 1.00 20.95 316 LEU F C 1
ATOM 5356 O O . LEU F 1 155 ? 55.863 70.026 124.195 1.00 20.31 316 LEU F O 1
ATOM 5361 N N . THR F 1 156 ? 55.296 69.524 122.092 1.00 22.34 317 THR F N 1
ATOM 5362 C CA . THR F 1 156 ? 54.814 68.182 122.439 1.00 23.34 317 THR F CA 1
ATOM 5363 C C . THR F 1 156 ? 55.121 67.268 121.257 1.00 25.41 317 THR F C 1
ATOM 5364 O O . THR F 1 156 ? 55.092 67.728 120.095 1.00 23.34 317 THR F O 1
ATOM 5368 N N . ASP F 1 157 ? 55.457 66.003 121.578 1.00 24.69 318 ASP F N 1
ATOM 5369 C CA . ASP F 1 157 ? 55.596 64.937 120.620 1.00 21.15 318 ASP F CA 1
ATOM 5370 C C . ASP F 1 157 ? 54.317 64.815 119.806 1.00 20.17 318 ASP F C 1
ATOM 5371 O O . ASP F 1 157 ? 53.220 65.078 120.293 1.00 18.65 318 ASP F O 1
ATOM 5376 N N . PHE F 1 158 ? 54.462 64.381 118.555 1.00 18.91 319 PHE F N 1
ATOM 5377 C CA . PHE F 1 158 ? 53.357 64.406 117.673 1.00 18.49 319 PHE F CA 1
ATOM 5378 C C . PHE F 1 158 ? 53.465 63.334 116.601 1.00 19.45 319 PHE F C 1
ATOM 5379 O O . PHE F 1 158 ? 54.549 63.073 116.089 1.00 20.32 319 PHE F O 1
ATOM 5387 N N . SER F 1 159 ? 52.316 62.754 116.248 1.00 20.54 320 SER F N 1
ATOM 5388 C CA . SER F 1 159 ? 52.215 61.938 115.062 1.00 21.47 320 SER F CA 1
ATOM 5389 C C . SER F 1 159 ? 50.801 62.055 114.491 1.00 21.77 320 SER F C 1
ATOM 5390 O O . SER F 1 159 ? 49.897 62.560 115.170 1.00 19.08 320 SER F O 1
ATOM 5393 N N . PHE F 1 160 ? 50.637 61.605 113.232 1.00 22.39 321 PHE F N 1
ATOM 5394 C CA . PHE F 1 160 ? 49.355 61.604 112.578 1.00 24.32 321 PHE F CA 1
ATOM 5395 C C . PHE F 1 160 ? 48.558 60.345 112.943 1.00 29.63 321 PHE F C 1
ATOM 5396 O O . PHE F 1 160 ? 47.408 60.180 112.510 1.00 30.26 321 PHE F O 1
ATOM 5404 N N . ASN F 1 161 ? 49.196 59.522 113.788 1.00 36.40 322 ASN F N 1
ATOM 5405 C CA . ASN F 1 161 ? 48.781 58.191 114.273 1.00 41.94 322 ASN F CA 1
ATOM 5406 C C . ASN F 1 161 ? 49.718 57.133 113.755 1.00 47.22 322 ASN F C 1
ATOM 5407 O O . ASN F 1 161 ? 49.724 56.826 112.565 1.00 49.16 322 ASN F O 1
#

InterPro domains:
  IPR049464 Conjugal transfer protein-like, C-terminal domain [PF21497] (215-322)
  IPR049464 Conjugal transfer protein-like, C-terminal domain [cd16427] (209-320)

CATH classification: 3.10.450.540

Radius of gyration: 34.34 Å; Cα contacts (8 Å, |Δi|>4): 1228; chains: 6; bounding box: 45×78×105 Å